Protein 2WSM (pdb70)

Sequence (389 aa):
LAENKRLAEKNREALRESGTVAVNIMGAIGSGKTLLIERTIERIGNEVKIGAMLGDVVSKADYERVRRFGIKAEAISTGKECHLDAHMIYHRLKKFSDCDLLLIENVGNLICPVDFDLGENYRVVMVSVTEGDDVVEKHPEIFRVADLIVINKVALAEAVGADVEKMKADAKLINPRAKIIEMDLKTGKGFEEWIDFLRGILNDLLAENKRLAEKNREALRESGTVAVNIMGAIGSGKTLLIERTIERIGNEVKIGAMLGDAEAISTGKECHLDAHMIYHRLKKFSDCDLLLIENVGNLICPVDFDLGENYRVVMVSVTEGDDVVEKHPEIFRVADLIVINKVALAEAVGADVEKMKADAKLINPRAKIIEMDLKTGKGFEEWIDFLRG

Organism: Archaeoglobus fulgidus (strain ATCC 49558 / DSM 4304 / JCM 9628 / NBRC 100126 / VC-16) (NCBI:txid224325)

CATH classification: 3.40.50.300

InterPro domains:
  IPR003495 CobW/HypB/UreG, nucleotide-binding domain [PF02492] (33-191)
  IPR004392 Hydrogenase maturation factor HypB [PTHR30134] (4-212)
  IPR004392 Hydrogenase maturation factor HypB [TIGR00073] (1-213)
  IPR004392 Hydrogenase maturation factor HypB [cd05390] (10-210)
  IPR027417 P-loop containing nucleoside triphosphate hydrolase [G3DSA:3.40.50.300] (1-221)
  IPR027417 P-loop containing nucleoside triphosphate hydrolase [SSF52540] (8-213)

Foldseek 3Di:
DVVLVVLLQVLLVLCVVLLAAEEEEAAAVVLCLLVLVLVLCVPCVVVFQEEEEAAEDDDPVSVCSNCVSVHHYDYQDPDPDQWDTLVSCSVVCVVVSNGNYYYYYIHRDLARHLPHRNNHPFYEYGGEQLVALCVLVVRLSRLQRHQAYEYEQCVCCVVNVGDPVSSVVSSCVSHVNHHYAYYYVVVPGRSVVVSVVVVVVSD/DVCVVLVVLLVVLLVLCVVLLEAEEEEAAAPPLCLVVLVVVVCVPCVVVFFECEEDQCVPDFDPDPDQWDTLVSCNVCVVVCSNGNYYYYYIHRDLPRHLVHRNNHDFYEYGYELLVALCPLVVRLSRLLRHLEYEHEQVVCCVVNVHDVVSNVVSSCVSHVNHHYFYYYPVVRGSSVVVVVVVVD

Solvent-accessible 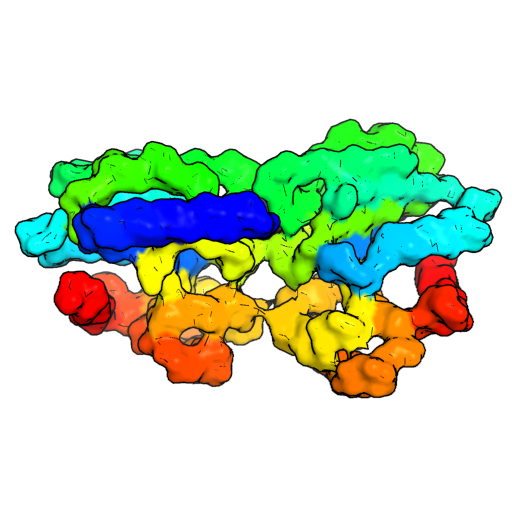surface area: 17473 Å² total

Secondary structure (P-SEA, 3-state):
caaaaaaaaaaaaaaaaacbbbbbccccccccaaaaaaaaaaaccccbbbbbbbcccccaaaaaaaacccccccccccccccccccccccccccccccccbbbbbccccccccccccccccbbbbbbbcccccccccccaaaaaaccbbbbccccccccccccaaaaaaaaaaacccbbbbbcccccccaaaaaaaaaaaaac/ccaaaaaaaaaaaaaaaaaacbbbbbccccccccaaaaaaaaaaaccccbbbbbbbcccccccccccccccaaaaaaaccccccccbbbbbccccccccccccccccbbbbbbbcccccccccccaaaaaaccbbbbccccccccccccaaaaaaaaaaacccbbbbbbbcccccaaaaaaaaaac

B-factor: mean 41.59, std 13.72, range [14.59, 83.65]

Structure (mmCIF, N/CA/C/O backbone):
data_2WSM
#
_entry.id   2WSM
#
_cell.length_a   72.494
_cell.length_b   82.325
_cell.length_c   68.657
_cell.angle_alpha   90.00
_cell.angle_beta   90.00
_cell.angle_gamma   90.00
#
_symmetry.space_group_name_H-M   'P 21 21 2'
#
loop_
_entity.id
_entity.type
_entity.pdbx_description
1 polymer 'HYDROGENASE EXPRESSION/FORMATION PROTEIN (HYPB)'
2 non-polymer 'CHLORIDE ION'
3 water water
#
loop_
_atom_site.group_PDB
_atom_site.id
_atom_site.type_symbol
_atom_site.label_atom_id
_atom_site.label_alt_id
_atom_site.label_comp_id
_atom_site.label_asym_id
_atom_site.label_entity_id
_atom_site.label_seq_id
_atom_site.pdbx_PDB_ins_code
_atom_site.Cartn_x
_atom_site.Cartn_y
_atom_site.Cartn_z
_atom_site.occupancy
_atom_site.B_iso_or_equiv
_atom_site.auth_seq_id
_atom_site.auth_comp_id
_atom_site.auth_asym_id
_atom_site.auth_atom_id
_atom_site.pdbx_PDB_model_num
ATOM 1 N N . LEU A 1 11 ? 29.413 16.416 18.322 1.00 58.29 11 LEU A N 1
ATOM 2 C CA . LEU A 1 11 ? 30.079 15.773 19.448 1.00 53.38 11 LEU A CA 1
ATOM 3 C C . LEU A 1 11 ? 31.492 16.311 19.668 1.00 57.21 11 LEU A C 1
ATOM 4 O O . LEU A 1 11 ? 32.032 16.218 20.772 1.00 52.93 11 LEU A O 1
ATOM 9 N N . ALA A 1 12 ? 32.086 16.870 18.615 1.00 53.43 12 ALA A N 1
ATOM 10 C CA . ALA A 1 12 ? 33.454 17.374 18.685 1.00 53.19 12 ALA A CA 1
ATOM 11 C C . ALA A 1 12 ? 33.596 18.521 19.682 1.00 52.57 12 ALA A C 1
ATOM 12 O O . ALA A 1 12 ? 34.534 18.546 20.478 1.00 52.93 12 ALA A O 1
ATOM 14 N N . GLU A 1 13 ? 32.668 19.471 19.637 1.00 49.03 13 GLU A N 1
ATOM 15 C CA . GLU A 1 13 ? 32.693 20.571 20.592 1.00 47.62 13 GLU A CA 1
ATOM 16 C C . GLU A 1 13 ? 32.403 20.061 22.006 1.00 48.80 13 GLU A C 1
ATOM 17 O O . GLU A 1 13 ? 32.972 20.558 22.982 1.00 52.71 13 GLU A O 1
ATOM 23 N N . ASN A 1 14 ? 31.526 19.066 22.114 1.00 45.47 14 ASN A N 1
ATOM 24 C CA . ASN A 1 14 ? 31.235 18.459 23.408 1.00 42.48 14 ASN A CA 1
ATOM 25 C C . ASN A 1 14 ? 32.480 17.840 24.028 1.00 44.14 14 ASN A C 1
ATOM 26 O O . ASN A 1 14 ? 32.769 18.065 25.204 1.00 41.39 14 ASN A O 1
ATOM 31 N N . LYS A 1 15 ? 33.212 17.062 23.233 1.00 43.22 15 LYS A N 1
ATOM 32 C CA . LYS A 1 15 ? 34.432 16.405 23.694 1.00 44.19 15 LYS A CA 1
ATOM 33 C C . LYS A 1 15 ? 35.438 17.417 24.232 1.00 44.62 15 LYS A C 1
ATOM 34 O O . LYS A 1 15 ? 36.097 17.188 25.256 1.00 42.33 15 LYS A O 1
ATOM 40 N N . ARG A 1 16 ? 35.539 18.537 23.529 1.00 44.11 16 ARG A N 1
ATOM 41 C CA . ARG A 1 16 ? 36.431 19.623 23.893 1.00 40.61 16 ARG A CA 1
ATOM 42 C C . ARG A 1 16 ? 36.048 20.206 25.256 1.00 42.01 16 ARG A C 1
ATOM 43 O O . ARG A 1 16 ? 36.873 20.277 26.167 1.00 40.87 16 ARG A O 1
ATOM 51 N N . LEU A 1 17 ? 34.793 20.617 25.400 1.00 41.89 17 LEU A N 1
ATOM 52 C CA . LEU A 1 17 ? 34.319 21.145 26.675 1.00 35.11 17 LEU A CA 1
ATOM 53 C C . LEU A 1 17 ? 34.344 20.073 27.768 1.00 32.85 17 LEU A C 1
ATOM 54 O O . LEU A 1 17 ? 34.604 20.368 28.936 1.00 34.37 17 LEU A O 1
ATOM 59 N N . ALA A 1 18 ? 34.095 18.826 27.386 1.00 32.49 18 ALA A N 1
ATOM 60 C CA . ALA A 1 18 ? 34.125 17.722 28.345 1.00 33.71 18 ALA A CA 1
ATOM 61 C C . ALA A 1 18 ? 35.490 17.585 29.016 1.00 32.53 18 ALA A C 1
ATOM 62 O O . ALA A 1 18 ? 35.580 17.307 30.214 1.00 32.26 18 ALA A O 1
ATOM 64 N N . GLU A 1 19 ? 36.548 17.778 28.235 1.00 36.96 19 GLU A N 1
ATOM 65 C CA . GLU A 1 19 ? 37.911 17.713 28.744 1.00 34.55 19 GLU A CA 1
ATOM 66 C C . GLU A 1 19 ? 38.167 18.868 29.700 1.00 31.99 19 GLU A C 1
ATOM 67 O O . GLU A 1 19 ? 38.832 18.700 30.725 1.00 32.58 19 GLU A O 1
ATOM 73 N N . LYS A 1 20 ? 37.634 20.040 29.367 1.00 29.55 20 LYS A N 1
ATOM 74 C CA . LYS A 1 20 ? 37.794 21.209 30.230 1.00 33.22 20 LYS A CA 1
ATOM 75 C C . LYS A 1 20 ? 37.055 21.033 31.556 1.00 34.78 20 LYS A C 1
ATOM 76 O O . LYS A 1 20 ? 37.572 21.395 32.620 1.00 35.39 20 LYS A O 1
ATOM 82 N N . ASN A 1 21 ? 35.850 20.473 31.489 1.00 30.57 21 ASN A N 1
ATOM 83 C CA . ASN A 1 21 ? 35.079 20.210 32.694 1.00 29.93 21 ASN A CA 1
ATOM 84 C C . ASN A 1 21 ? 35.827 19.230 33.586 1.00 31.38 21 ASN A C 1
ATOM 85 O O . ASN A 1 21 ? 35.882 19.401 34.808 1.00 31.36 21 ASN A O 1
ATOM 90 N N . ARG A 1 22 ? 36.423 18.220 32.960 1.00 31.68 22 ARG A N 1
ATOM 91 C CA . ARG A 1 22 ? 37.170 17.190 33.680 1.00 29.89 22 ARG A CA 1
ATOM 92 C C . ARG A 1 22 ? 38.419 17.772 34.352 1.00 30.95 22 ARG A C 1
ATOM 93 O O . ARG A 1 22 ? 38.685 17.509 35.525 1.00 32.07 22 ARG A O 1
ATOM 101 N N . GLU A 1 23 ? 39.170 18.588 33.623 1.00 31.74 23 GLU A N 1
ATOM 102 C CA . GLU A 1 23 ? 40.349 19.225 34.208 1.00 30.83 23 GLU A CA 1
ATOM 103 C C . GLU A 1 23 ? 39.973 20.151 35.359 1.00 33.14 23 GLU A C 1
ATOM 104 O O . GLU A 1 23 ? 40.622 20.140 36.404 1.00 35.71 23 GLU A O 1
ATOM 110 N N . ALA A 1 24 ? 38.920 20.945 35.167 1.00 29.36 24 ALA A N 1
ATOM 111 C CA . ALA A 1 24 ? 38.471 21.866 36.199 1.00 30.61 24 ALA A CA 1
ATOM 112 C C . ALA A 1 24 ? 38.060 21.093 37.441 1.00 32.87 24 ALA A C 1
ATOM 113 O O . ALA A 1 24 ? 38.417 21.460 38.557 1.00 34.59 24 ALA A O 1
ATOM 115 N N . LEU A 1 25 ? 37.321 20.006 37.240 1.00 33.97 25 LEU A N 1
ATOM 116 C CA . LEU A 1 25 ? 36.946 19.129 38.342 1.00 32.31 25 LEU A CA 1
ATOM 117 C C . LEU A 1 25 ? 38.174 18.541 39.037 1.00 30.10 25 LEU A C 1
ATOM 118 O O . LEU A 1 25 ? 38.168 18.320 40.249 1.00 27.31 25 LEU A O 1
ATOM 123 N N . ARG A 1 26 ? 39.218 18.273 38.261 1.00 33.30 26 ARG A N 1
ATOM 124 C CA . ARG A 1 26 ? 40.452 17.728 38.809 1.00 33.92 26 ARG A CA 1
ATOM 125 C C . ARG A 1 26 ? 41.189 18.790 39.620 1.00 37.12 26 ARG A C 1
ATOM 126 O O . ARG A 1 26 ? 41.735 18.502 40.683 1.00 36.19 26 ARG A O 1
ATOM 134 N N . GLU A 1 27 ? 41.196 20.020 39.121 1.00 34.69 27 GLU A N 1
ATOM 135 C CA . GLU A 1 27 ? 41.866 21.110 39.823 1.00 37.52 27 GLU A CA 1
ATOM 136 C C . GLU A 1 27 ? 41.275 21.360 41.210 1.00 38.34 27 GLU A C 1
ATOM 137 O O . GLU A 1 27 ? 41.993 21.727 42.143 1.00 38.28 27 GLU A O 1
ATOM 143 N N . SER A 1 28 ? 39.969 21.164 41.351 1.00 32.50 28 SER A N 1
ATOM 144 C CA . SER A 1 28 ? 39.317 21.454 42.621 1.00 33.29 28 SER A CA 1
ATOM 145 C C . SER A 1 28 ? 39.214 20.227 43.519 1.00 36.24 28 SER A C 1
ATOM 146 O O . SER A 1 28 ? 38.963 20.353 44.714 1.00 35.25 28 SER A O 1
ATOM 149 N N . GLY A 1 29 ? 39.413 19.043 42.948 1.00 37.14 29 GLY A N 1
ATOM 150 C CA . GLY A 1 29 ? 39.269 17.809 43.705 1.00 29.64 29 GLY A CA 1
ATOM 151 C C . GLY A 1 29 ? 37.814 17.421 43.921 1.00 33.67 29 GLY A C 1
ATOM 152 O O . GLY A 1 29 ? 37.494 16.634 44.817 1.00 41.04 29 GLY A O 1
ATOM 153 N N . THR A 1 30 ? 36.932 17.978 43.097 1.00 30.29 30 THR A N 1
ATOM 154 C CA . THR A 1 30 ? 35.513 17.662 43.141 1.00 30.28 30 THR A CA 1
ATOM 155 C C . THR A 1 30 ? 35.244 16.384 42.358 1.00 24.90 30 THR A C 1
ATOM 156 O O . THR A 1 30 ? 35.686 16.248 41.230 1.00 25.86 30 THR A O 1
ATOM 160 N N . VAL A 1 31 ? 34.534 15.437 42.958 1.00 27.25 31 VAL A N 1
ATOM 161 C CA . VAL A 1 31 ? 34.145 14.234 42.227 1.00 26.50 31 VAL A CA 1
ATOM 162 C C . VAL A 1 31 ? 32.719 14.399 41.720 1.00 24.10 31 VAL A C 1
ATOM 163 O O . VAL A 1 31 ? 31.815 14.687 42.496 1.00 26.78 31 VAL A O 1
ATOM 167 N N . ALA A 1 32 ? 32.531 14.243 40.414 1.00 22.17 32 ALA A N 1
ATOM 168 C CA . ALA A 1 32 ? 31.222 14.447 39.798 1.00 24.28 32 ALA A CA 1
ATOM 169 C C . ALA A 1 32 ? 30.593 13.144 39.311 1.00 23.60 32 ALA A C 1
ATOM 170 O O . ALA A 1 32 ? 31.247 12.312 38.668 1.00 21.88 32 ALA A O 1
ATOM 172 N N . VAL A 1 33 ? 29.311 12.990 39.617 1.00 22.78 33 VAL A N 1
ATOM 173 C CA . VAL A 1 33 ? 28.549 11.804 39.243 1.00 19.49 33 VAL A CA 1
ATOM 174 C C . VAL A 1 33 ? 27.403 12.189 38.315 1.00 24.55 33 VAL A C 1
ATOM 175 O O . VAL A 1 33 ? 26.539 12.997 38.673 1.00 22.32 33 VAL A O 1
ATOM 179 N N . ASN A 1 34 ? 27.417 11.608 37.122 1.00 16.42 34 ASN A N 1
ATOM 180 C CA . ASN A 1 34 ? 26.363 11.783 36.147 1.00 20.61 34 ASN A CA 1
ATOM 181 C C . ASN A 1 34 ? 25.279 10.745 36.433 1.00 21.44 34 ASN A C 1
ATOM 182 O O . ASN A 1 34 ? 25.478 9.554 36.202 1.00 22.55 34 ASN A O 1
ATOM 187 N N . ILE A 1 35 ? 24.141 11.185 36.957 1.00 21.72 35 ILE A N 1
ATOM 188 C CA . ILE A 1 35 ? 23.094 10.244 37.351 1.00 19.70 35 ILE A CA 1
ATOM 189 C C . ILE A 1 35 ? 21.977 10.197 36.337 1.00 19.07 35 ILE A C 1
ATOM 190 O O . ILE A 1 35 ? 21.187 11.132 36.213 1.00 19.53 35 ILE A O 1
ATOM 195 N N . MET A 1 36 ? 21.911 9.083 35.627 1.00 18.72 36 MET A N 1
ATOM 196 C CA . MET A 1 36 ? 20.986 8.937 34.515 1.00 16.91 36 MET A CA 1
ATOM 197 C C . MET A 1 36 ? 19.817 8.033 34.885 1.00 18.53 36 MET A C 1
ATOM 198 O O . MET A 1 36 ? 19.896 7.247 35.828 1.00 18.42 36 MET A O 1
ATOM 203 N N . GLY A 1 37 ? 18.727 8.157 34.141 1.00 19.54 37 GLY A N 1
ATOM 204 C CA . GLY A 1 37 ? 17.558 7.333 34.374 1.00 18.97 37 GLY A CA 1
ATOM 205 C C . GLY A 1 37 ? 16.284 8.030 33.945 1.00 19.87 37 GLY A C 1
ATOM 206 O O . GLY A 1 37 ? 16.224 9.257 33.849 1.00 19.42 37 GLY A O 1
ATOM 207 N N . ALA A 1 38 ? 15.256 7.237 33.686 1.00 20.53 38 ALA A N 1
ATOM 208 C CA . ALA A 1 38 ? 13.986 7.775 33.244 1.00 27.71 38 ALA A CA 1
ATOM 209 C C . ALA A 1 38 ? 13.372 8.612 34.352 1.00 28.94 38 ALA A C 1
ATOM 210 O O . ALA A 1 38 ? 13.729 8.485 35.525 1.00 25.98 38 ALA A O 1
ATOM 212 N N . ILE A 1 39 ? 12.449 9.480 33.974 1.00 27.01 39 ILE A N 1
ATOM 213 C CA . ILE A 1 39 ? 11.700 10.219 34.960 1.00 33.32 39 ILE A CA 1
ATOM 214 C C . ILE A 1 39 ? 10.959 9.161 35.780 1.00 37.61 39 ILE A C 1
ATOM 215 O O . ILE A 1 39 ? 10.493 8.159 35.235 1.00 43.21 39 ILE A O 1
ATOM 220 N N . GLY A 1 40 ? 10.900 9.351 37.092 1.00 32.15 40 GLY A N 1
ATOM 221 C CA . GLY A 1 40 ? 10.274 8.374 37.963 1.00 31.69 40 GLY A CA 1
ATOM 222 C C . GLY A 1 40 ? 11.207 7.256 38.402 1.00 35.53 40 GLY A C 1
ATOM 223 O O . GLY A 1 40 ? 10.798 6.344 39.125 1.00 35.01 40 GLY A O 1
ATOM 224 N N . SER A 1 41 ? 12.462 7.310 37.967 1.00 32.09 41 SER A N 1
ATOM 225 C CA . SER A 1 41 ? 13.426 6.293 38.380 1.00 30.44 41 SER A CA 1
ATOM 226 C C . SER A 1 41 ? 13.923 6.595 39.789 1.00 29.24 41 SER A C 1
ATOM 227 O O . SER A 1 41 ? 14.559 5.754 40.423 1.00 31.35 41 SER A O 1
ATOM 230 N N . GLY A 1 42 ? 13.607 7.796 40.275 1.00 28.29 42 GLY A N 1
ATOM 231 C CA . GLY A 1 42 ? 13.887 8.193 41.644 1.00 23.67 42 GLY A CA 1
ATOM 232 C C . GLY A 1 42 ? 15.221 8.895 41.859 1.00 24.79 42 GLY A C 1
ATOM 233 O O . GLY A 1 42 ? 15.816 8.789 42.926 1.00 22.88 42 GLY A O 1
ATOM 234 N N . LYS A 1 43 ? 15.688 9.620 40.851 1.00 22.83 43 LYS A N 1
ATOM 235 C CA . LYS A 1 43 ? 16.989 10.280 40.920 1.00 21.53 43 LYS A CA 1
ATOM 236 C C . LYS A 1 43 ? 17.012 11.385 41.969 1.00 24.11 43 LYS A C 1
ATOM 237 O O . LYS A 1 43 ? 17.979 11.529 42.717 1.00 18.79 43 LYS A O 1
ATOM 243 N N . THR A 1 44 ? 15.940 12.169 42.019 1.00 26.33 44 THR A N 1
ATOM 244 C CA . THR A 1 44 ? 15.867 13.301 42.935 1.00 21.83 44 THR A CA 1
ATOM 245 C C . THR A 1 44 ? 15.859 12.858 44.394 1.00 23.34 44 THR A C 1
ATOM 246 O O . THR A 1 44 ? 16.579 13.420 45.221 1.00 27.88 44 THR A O 1
ATOM 250 N N . LEU A 1 45 ? 15.041 11.858 44.712 1.00 22.11 45 LEU A N 1
ATOM 251 C CA . LEU A 1 45 ? 14.944 11.372 46.084 1.00 24.36 45 LEU A CA 1
ATOM 252 C C . LEU A 1 45 ? 16.265 10.775 46.545 1.00 24.57 45 LEU A C 1
ATOM 253 O O . LEU A 1 45 ? 16.701 11.013 47.674 1.00 22.42 45 LEU A O 1
ATOM 258 N N . LEU A 1 46 ? 16.904 9.998 45.674 1.00 20.59 46 LEU A N 1
ATOM 259 C CA . LEU A 1 46 ? 18.209 9.436 46.010 1.00 22.34 46 LEU A CA 1
ATOM 260 C C . LEU A 1 46 ? 19.210 10.540 46.340 1.00 22.73 46 LEU A C 1
ATOM 261 O O . LEU A 1 46 ? 20.014 10.405 47.264 1.00 22.00 46 LEU A O 1
ATOM 266 N N . ILE A 1 47 ? 19.152 11.638 45.590 1.00 20.72 47 ILE A N 1
ATOM 267 C CA . ILE A 1 47 ? 20.060 12.757 45.814 1.00 22.01 47 ILE A CA 1
ATOM 268 C C . ILE A 1 47 ? 19.781 13.445 47.156 1.00 25.72 47 ILE A C 1
ATOM 269 O O . ILE A 1 47 ? 20.702 13.743 47.916 1.00 25.03 47 ILE A O 1
ATOM 274 N N . GLU A 1 48 ? 18.510 13.678 47.453 1.00 23.30 48 GLU A N 1
ATOM 275 C CA . GLU A 1 48 ? 18.137 14.261 48.737 1.00 25.42 48 GLU A CA 1
ATOM 276 C C . GLU A 1 48 ? 18.578 13.356 49.879 1.00 28.48 48 GLU A C 1
ATOM 277 O O . GLU A 1 48 ? 19.300 13.788 50.777 1.00 29.04 48 GLU A O 1
ATOM 283 N N . ARG A 1 49 ? 18.141 12.098 49.841 1.00 28.87 49 ARG A N 1
ATOM 284 C CA . ARG A 1 49 ? 18.497 11.135 50.879 1.00 28.81 49 ARG A CA 1
ATOM 285 C C . ARG A 1 49 ? 20.008 11.095 51.096 1.00 25.09 49 ARG A C 1
ATOM 286 O O . ARG A 1 49 ? 20.476 10.992 52.221 1.00 33.02 49 ARG A O 1
ATOM 294 N N . THR A 1 50 ? 20.770 11.193 50.016 1.00 25.85 50 THR A N 1
ATOM 295 C CA . THR A 1 50 ? 22.224 11.224 50.117 1.00 28.95 50 THR A CA 1
ATOM 296 C C . THR A 1 50 ? 22.690 12.450 50.893 1.00 28.32 50 THR A C 1
ATOM 297 O O . THR A 1 50 ? 23.533 12.363 51.784 1.00 29.38 50 THR A O 1
ATOM 301 N N . ILE A 1 51 ? 22.148 13.600 50.517 1.00 29.98 51 ILE A N 1
ATOM 302 C CA . ILE A 1 51 ? 22.482 14.855 51.160 1.00 30.39 51 ILE A CA 1
ATOM 303 C C . ILE A 1 51 ? 22.173 14.771 52.653 1.00 34.38 51 ILE A C 1
ATOM 304 O O . ILE A 1 51 ? 22.951 15.236 53.487 1.00 29.33 51 ILE A O 1
ATOM 309 N N . GLU A 1 52 ? 21.053 14.134 52.979 1.00 32.45 52 GLU A N 1
ATOM 310 C CA . GLU A 1 52 ? 20.615 14.009 54.362 1.00 35.25 52 GLU A CA 1
ATOM 311 C C . GLU A 1 52 ? 21.540 13.124 55.186 1.00 37.35 52 GLU A C 1
ATOM 312 O O . GLU A 1 52 ? 21.784 13.396 56.359 1.00 38.37 52 GLU A O 1
ATOM 318 N N . ARG A 1 53 ? 22.067 12.077 54.564 1.00 35.07 53 ARG A N 1
ATOM 319 C CA . ARG A 1 53 ? 22.866 11.095 55.284 1.00 36.97 53 ARG A CA 1
ATOM 320 C C . ARG A 1 53 ? 24.318 11.528 55.507 1.00 33.32 53 ARG A C 1
ATOM 321 O O . ARG A 1 53 ? 24.855 11.354 56.596 1.00 46.77 53 ARG A O 1
ATOM 329 N N . ILE A 1 54 ? 24.951 12.096 54.489 1.00 33.56 54 ILE A N 1
ATOM 330 C CA . ILE A 1 54 ? 26.370 12.441 54.590 1.00 37.96 54 ILE A CA 1
ATOM 331 C C . ILE A 1 54 ? 26.680 13.915 54.328 1.00 34.38 54 ILE A C 1
ATOM 332 O O . ILE A 1 54 ? 27.845 14.290 54.213 1.00 33.96 54 ILE A O 1
ATOM 337 N N . GLY A 1 55 ? 25.646 14.747 54.239 1.00 37.72 55 GLY A N 1
ATOM 338 C CA . GLY A 1 55 ? 25.829 16.164 53.953 1.00 37.63 55 GLY A CA 1
ATOM 339 C C . GLY A 1 55 ? 26.644 16.916 54.997 1.00 44.02 55 GLY A C 1
ATOM 340 O O . GLY A 1 55 ? 27.268 17.933 54.696 1.00 42.23 55 GLY A O 1
ATOM 341 N N . ASN A 1 56 ? 26.640 16.415 56.228 1.00 43.28 56 ASN A N 1
ATOM 342 C CA . ASN A 1 56 ? 27.405 17.028 57.310 1.00 49.93 56 ASN A CA 1
ATOM 343 C C . ASN A 1 56 ? 28.894 16.674 57.275 1.00 49.41 56 ASN A C 1
ATOM 344 O O . ASN A 1 56 ? 29.735 17.459 57.715 1.00 51.44 56 ASN A O 1
ATOM 349 N N . GLU A 1 57 ? 29.214 15.494 56.753 1.00 47.96 57 GLU A N 1
ATOM 350 C CA . GLU A 1 57 ? 30.604 15.057 56.650 1.00 49.52 57 GLU A CA 1
ATOM 351 C C . GLU A 1 57 ? 31.204 15.455 55.301 1.00 44.07 57 GLU A C 1
ATOM 352 O O . GLU A 1 57 ? 32.421 15.574 55.161 1.00 45.04 57 GLU A O 1
ATOM 358 N N . VAL A 1 58 ? 30.343 15.661 54.310 1.00 40.73 58 VAL A N 1
ATOM 359 C CA . VAL A 1 58 ? 30.792 15.883 52.937 1.00 36.25 58 VAL A CA 1
ATOM 360 C C . VAL A 1 58 ? 30.063 17.049 52.283 1.00 34.43 58 VAL A C 1
ATOM 361 O O . VAL A 1 58 ? 28.840 17.127 52.339 1.00 36.07 58 VAL A O 1
ATOM 365 N N . LYS A 1 59 ? 30.817 17.945 51.653 1.00 31.47 59 LYS A N 1
ATOM 366 C CA . LYS A 1 59 ? 30.234 19.095 50.967 1.00 36.35 59 LYS A CA 1
ATOM 367 C C . LYS A 1 59 ? 29.694 18.707 49.588 1.00 30.69 59 LYS A C 1
ATOM 368 O O . LYS A 1 59 ? 30.454 18.353 48.689 1.00 32.24 59 LYS A O 1
ATOM 374 N N . ILE A 1 60 ? 28.379 18.794 49.427 1.00 30.76 60 ILE A N 1
ATOM 375 C CA . ILE A 1 60 ? 27.713 18.304 48.224 1.00 27.94 60 ILE A CA 1
ATOM 376 C C . ILE A 1 60 ? 27.063 19.412 47.406 1.00 33.62 60 ILE A C 1
ATOM 377 O O . ILE A 1 60 ? 26.384 20.287 47.951 1.00 37.05 60 ILE A O 1
ATOM 382 N N . GLY A 1 61 ? 27.272 19.362 46.092 1.00 29.94 61 GLY A N 1
ATOM 383 C CA . GLY A 1 61 ? 26.554 20.214 45.167 1.00 23.43 61 GLY A CA 1
ATOM 384 C C . GLY A 1 61 ? 25.577 19.376 44.356 1.00 28.63 61 GLY A C 1
ATOM 385 O O . GLY A 1 61 ? 25.784 18.177 44.156 1.00 23.61 61 GLY A O 1
ATOM 386 N N . ALA A 1 62 ? 24.508 20.008 43.885 1.00 26.77 62 ALA A N 1
ATOM 387 C CA . ALA A 1 62 ? 23.519 19.320 43.071 1.00 27.35 62 ALA A CA 1
ATOM 388 C C . ALA A 1 62 ? 23.139 20.134 41.839 1.00 22.61 62 ALA A C 1
ATOM 389 O O . ALA A 1 62 ? 22.772 21.301 41.940 1.00 26.08 62 ALA A O 1
ATOM 391 N N . MET A 1 63 ? 23.243 19.504 40.678 1.00 22.39 63 MET A N 1
ATOM 392 C CA . MET A 1 63 ? 22.777 20.085 39.429 1.00 21.14 63 MET A CA 1
ATOM 393 C C . MET A 1 63 ? 21.611 19.254 38.910 1.00 24.41 63 MET A C 1
ATOM 394 O O . MET A 1 63 ? 21.781 18.093 38.527 1.00 22.66 63 MET A O 1
ATOM 399 N N . LEU A 1 64 ? 20.422 19.848 38.911 1.00 27.71 64 LEU A N 1
ATOM 400 C CA . LEU A 1 64 ? 19.207 19.114 38.576 1.00 24.82 64 LEU A CA 1
ATOM 401 C C . LEU A 1 64 ? 18.762 19.370 37.147 1.00 24.33 64 LEU A C 1
ATOM 402 O O . LEU A 1 64 ? 18.236 20.436 36.834 1.00 29.50 64 LEU A O 1
ATOM 407 N N . GLY A 1 65 ? 18.963 18.372 36.292 1.00 24.45 65 GLY A N 1
ATOM 408 C CA . GLY A 1 65 ? 18.610 18.459 34.890 1.00 25.70 65 GLY A CA 1
ATOM 409 C C . GLY A 1 65 ? 17.240 17.915 34.530 1.00 28.39 65 GLY A C 1
ATOM 410 O O . GLY A 1 65 ? 16.829 18.006 33.377 1.00 24.49 65 GLY A O 1
ATOM 411 N N . ASP A 1 66 ? 16.542 17.321 35.493 1.00 24.05 66 ASP A N 1
ATOM 412 C CA . ASP A 1 66 ? 15.114 17.065 35.312 1.00 31.60 66 ASP A CA 1
ATOM 413 C C . ASP A 1 66 ? 14.358 18.210 35.965 1.00 35.40 66 ASP A C 1
ATOM 414 O O . ASP A 1 66 ? 14.850 18.810 36.919 1.00 33.42 66 ASP A O 1
ATOM 419 N N . VAL A 1 67 ? 13.182 18.545 35.445 1.00 39.97 67 VAL A N 1
ATOM 420 C CA . VAL A 1 67 ? 12.385 19.575 36.099 1.00 45.28 67 VAL A CA 1
ATOM 421 C C . VAL A 1 67 ? 12.018 19.083 37.489 1.00 37.42 67 VAL A C 1
ATOM 422 O O . VAL A 1 67 ? 11.499 17.981 37.656 1.00 38.81 67 VAL A O 1
ATOM 426 N N . VAL A 1 68 ? 12.311 19.900 38.489 1.00 44.65 68 VAL A N 1
ATOM 427 C CA . VAL A 1 68 ? 12.034 19.534 39.869 1.00 44.38 68 VAL A CA 1
ATOM 428 C C . VAL A 1 68 ? 10.996 20.476 40.474 1.00 41.80 68 VAL A C 1
ATOM 429 O O . VAL A 1 68 ? 11.040 21.685 40.255 1.00 38.89 68 VAL A O 1
ATOM 433 N N . SER A 1 69 ? 10.052 19.903 41.214 1.00 39.87 69 SER A N 1
ATOM 434 C CA . SER A 1 69 ? 8.992 20.670 41.853 1.00 42.28 69 SER A CA 1
ATOM 435 C C . SER A 1 69 ? 9.568 21.652 42.862 1.00 44.43 69 SER A C 1
ATOM 436 O O . SER A 1 69 ? 10.735 21.553 43.240 1.00 46.57 69 SER A O 1
ATOM 439 N N . LYS A 1 70 ? 8.742 22.596 43.301 1.00 42.41 70 LYS A N 1
ATOM 440 C CA . LYS A 1 70 ? 9.177 23.614 44.246 1.00 43.74 70 LYS A CA 1
ATOM 441 C C . LYS A 1 70 ? 9.517 22.994 45.591 1.00 41.51 70 LYS A C 1
ATOM 442 O O . LYS A 1 70 ? 10.490 23.390 46.237 1.00 44.94 70 LYS A O 1
ATOM 448 N N . ALA A 1 71 ? 8.709 22.021 46.004 1.00 36.58 71 ALA A N 1
ATOM 449 C CA . ALA A 1 71 ? 8.907 21.344 47.279 1.00 39.23 71 ALA A CA 1
ATOM 450 C C . ALA A 1 71 ? 10.251 20.634 47.316 1.00 42.30 71 ALA A C 1
ATOM 451 O O . ALA A 1 71 ? 10.947 20.659 48.329 1.00 44.67 71 ALA A O 1
ATOM 453 N N . ASP A 1 72 ? 10.609 19.999 46.205 1.00 40.95 72 ASP A N 1
ATOM 454 C CA . ASP A 1 72 ? 11.877 19.289 46.110 1.00 39.64 72 ASP A CA 1
ATOM 455 C C . ASP A 1 72 ? 13.064 20.243 46.059 1.00 38.22 72 ASP A C 1
ATOM 456 O O . ASP A 1 72 ? 14.129 19.931 46.576 1.00 39.25 72 ASP A O 1
ATOM 461 N N . TYR A 1 73 ? 12.884 21.408 45.446 1.00 40.43 73 TYR A N 1
ATOM 462 C CA . TYR A 1 73 ? 13.945 22.408 45.456 1.00 45.88 73 TYR A CA 1
ATOM 463 C C . TYR A 1 73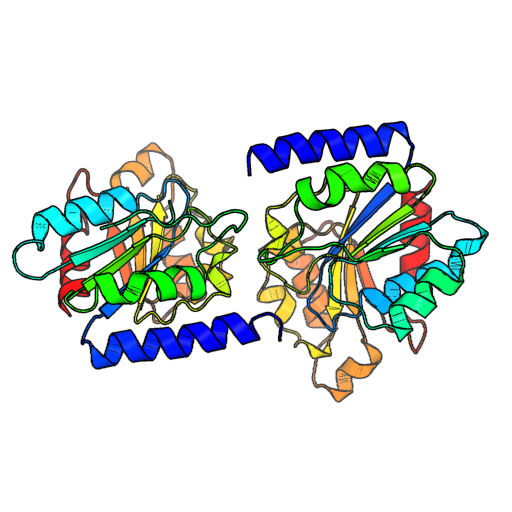 ? 14.182 22.959 46.858 1.00 48.83 73 TYR A C 1
ATOM 464 O O . TYR A 1 73 ? 15.324 23.147 47.279 1.00 48.55 73 TYR A O 1
ATOM 473 N N . GLU A 1 74 ? 13.096 23.205 47.579 1.00 47.98 74 GLU A N 1
ATOM 474 C CA . GLU A 1 74 ? 13.198 23.610 48.968 1.00 46.72 74 GLU A CA 1
ATOM 475 C C . GLU A 1 74 ? 13.908 22.528 49.757 1.00 47.84 74 GLU A C 1
ATOM 476 O O . GLU A 1 74 ? 14.790 22.808 50.564 1.00 50.47 74 GLU A O 1
ATOM 482 N N . ARG A 1 75 ? 13.533 21.280 49.512 1.00 44.33 75 ARG A N 1
ATOM 483 C CA . ARG A 1 75 ? 14.074 20.188 50.303 1.00 48.99 75 ARG A CA 1
ATOM 484 C C . ARG A 1 75 ? 15.593 20.072 50.159 1.00 48.36 75 ARG A C 1
ATOM 485 O O . ARG A 1 75 ? 16.301 19.874 51.148 1.00 43.40 75 ARG A O 1
ATOM 493 N N . VAL A 1 76 ? 16.093 20.210 48.933 1.00 46.27 76 VAL A N 1
ATOM 494 C CA . VAL A 1 76 ? 17.529 20.094 48.700 1.00 44.47 76 VAL A CA 1
ATOM 495 C C . VAL A 1 76 ? 18.277 21.326 49.196 1.00 49.44 76 VAL A C 1
ATOM 496 O O . VAL A 1 76 ? 19.357 21.211 49.776 1.00 51.98 76 VAL A O 1
ATOM 500 N N . ARG A 1 77 ? 17.694 22.499 48.974 1.00 46.79 77 ARG A N 1
ATOM 501 C CA . ARG A 1 77 ? 18.326 23.753 49.364 1.00 51.29 77 ARG A CA 1
ATOM 502 C C . ARG A 1 77 ? 18.287 23.957 50.878 1.00 57.38 77 ARG A C 1
ATOM 503 O O . ARG A 1 77 ? 19.089 24.703 51.440 1.00 55.89 77 ARG A O 1
ATOM 511 N N . ARG A 1 78 ? 17.357 23.271 51.532 1.00 52.13 78 ARG A N 1
ATOM 512 C CA . ARG A 1 78 ? 17.146 23.427 52.961 1.00 52.08 78 ARG A CA 1
ATOM 513 C C . ARG A 1 78 ? 18.396 23.111 53.775 1.00 55.97 78 ARG A C 1
ATOM 514 O O . ARG A 1 78 ? 18.586 23.652 54.866 1.00 53.82 78 ARG A O 1
ATOM 522 N N . PHE A 1 79 ? 19.246 22.238 53.245 1.00 55.06 79 PHE A N 1
ATOM 523 C CA . PHE A 1 79 ? 20.457 21.836 53.954 1.00 54.20 79 PHE A CA 1
ATOM 524 C C . PHE A 1 79 ? 21.632 22.753 53.630 1.00 52.81 79 PHE A C 1
ATOM 525 O O . PHE A 1 79 ? 22.793 22.394 53.834 1.00 56.03 79 PHE A O 1
ATOM 533 N N . GLY A 1 80 ? 21.322 23.944 53.131 1.00 50.77 80 GLY A N 1
ATOM 534 C CA . GLY A 1 80 ? 22.344 24.925 52.823 1.00 49.80 80 GLY A CA 1
ATOM 535 C C . GLY A 1 80 ? 23.182 24.479 51.647 1.00 51.06 80 GLY A C 1
ATOM 536 O O . GLY A 1 80 ? 24.134 25.152 51.251 1.00 54.30 80 GLY A O 1
ATOM 537 N N . ILE A 1 81 ? 22.821 23.331 51.090 1.00 48.80 81 ILE A N 1
ATOM 538 C CA . ILE A 1 81 ? 23.486 22.794 49.909 1.00 45.30 81 ILE A CA 1
ATOM 539 C C . ILE A 1 81 ? 23.317 23.722 48.712 1.00 42.82 81 ILE A C 1
ATOM 540 O O . ILE A 1 81 ? 22.233 24.254 48.472 1.00 46.17 81 ILE A O 1
ATOM 545 N N . LYS A 1 82 ? 24.397 23.928 47.967 1.00 41.28 82 LYS A N 1
ATOM 546 C CA . LYS A 1 82 ? 24.303 24.640 46.703 1.00 39.76 82 LYS A CA 1
ATOM 547 C C . LYS A 1 82 ? 23.554 23.763 45.702 1.00 39.41 82 LYS A C 1
ATOM 548 O O . LYS A 1 82 ? 23.887 22.591 45.520 1.00 32.03 82 LYS A O 1
ATOM 554 N N . ALA A 1 83 ? 22.540 24.329 45.058 1.00 36.58 83 ALA A N 1
ATOM 555 C CA . ALA A 1 83 ? 21.733 23.581 44.105 1.00 34.38 83 ALA A CA 1
ATOM 556 C C . ALA A 1 83 ? 21.191 24.497 43.023 1.00 39.48 83 ALA A C 1
ATOM 557 O O . ALA A 1 83 ? 21.041 25.702 43.233 1.00 44.76 83 ALA A O 1
ATOM 559 N N . GLU A 1 84 ? 20.890 23.929 41.863 1.00 35.71 84 GLU A N 1
ATOM 560 C CA . GLU A 1 84 ? 20.308 24.723 40.791 1.00 39.10 84 GLU A CA 1
ATOM 561 C C . GLU A 1 84 ? 19.755 23.878 39.654 1.00 37.19 84 GLU A C 1
ATOM 562 O O . GLU A 1 84 ? 20.292 22.814 39.329 1.00 33.48 84 GLU A O 1
ATOM 568 N N . ALA A 1 85 ? 18.661 24.361 39.073 1.00 32.42 85 ALA A N 1
ATOM 569 C CA . ALA A 1 85 ? 18.097 23.767 37.882 1.00 32.49 85 ALA A CA 1
ATOM 570 C C . ALA A 1 85 ? 19.044 24.033 36.727 1.00 32.35 85 ALA A C 1
ATOM 571 O O . ALA A 1 85 ? 19.584 25.126 36.598 1.00 34.36 85 ALA A O 1
ATOM 573 N N . ILE A 1 86 ? 19.268 23.016 35.906 1.00 31.52 86 ILE A N 1
ATOM 574 C CA . ILE A 1 86 ? 19.985 23.198 34.658 1.00 30.35 86 ILE A CA 1
ATOM 575 C C . ILE A 1 86 ? 18.945 23.464 33.590 1.00 28.33 86 ILE A C 1
ATOM 576 O O . ILE A 1 86 ? 17.960 22.731 33.489 1.00 30.41 86 ILE A O 1
ATOM 581 N N . SER A 1 87 ? 19.142 24.520 32.810 1.00 27.82 87 SER A N 1
ATOM 582 C CA . SER A 1 87 ? 18.260 24.778 31.673 1.00 36.57 87 SER A CA 1
ATOM 583 C C . SER A 1 87 ? 18.718 23.926 30.501 1.00 30.34 87 SER A C 1
ATOM 584 O O . SER A 1 87 ? 19.827 24.103 30.001 1.00 30.11 87 SER A O 1
ATOM 587 N N . THR A 1 88 ? 17.869 22.996 30.077 1.00 30.20 88 THR A N 1
ATOM 588 C CA . THR A 1 88 ? 18.219 22.068 28.998 1.00 29.91 88 THR A CA 1
ATOM 589 C C . THR A 1 88 ? 17.572 22.426 27.659 1.00 35.13 88 THR A C 1
ATOM 590 O O . THR A 1 88 ? 17.893 21.838 26.617 1.00 31.84 88 THR A O 1
ATOM 594 N N . GLY A 1 89 ? 16.652 23.383 27.692 1.00 38.63 89 GLY A N 1
ATOM 595 C CA . GLY A 1 89 ? 16.002 23.851 26.481 1.00 34.70 89 GLY A CA 1
ATOM 596 C C 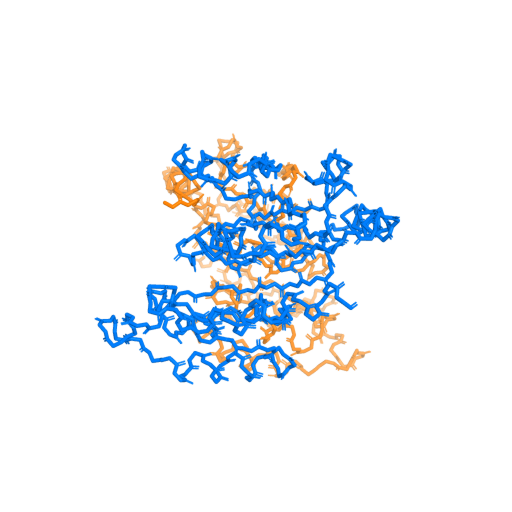. GLY A 1 89 ? 15.320 22.755 25.680 1.00 37.65 89 GLY A C 1
ATOM 597 O O . GLY A 1 89 ? 14.347 22.138 26.125 1.00 31.49 89 GLY A O 1
ATOM 598 N N . LYS A 1 90 ? 15.843 22.507 24.486 1.00 41.48 90 LYS A N 1
ATOM 599 C CA . LYS A 1 90 ? 15.205 21.582 23.562 1.00 41.99 90 LYS A CA 1
ATOM 600 C C . LYS A 1 90 ? 15.897 20.221 23.504 1.00 38.34 90 LYS A C 1
ATOM 601 O O . LYS A 1 90 ? 15.488 19.349 22.738 1.00 39.34 90 LYS A O 1
ATOM 607 N N . GLU A 1 91 ? 16.935 20.038 24.316 1.00 40.24 91 GLU A N 1
ATOM 608 C CA . GLU A 1 91 ? 17.734 18.816 24.262 1.00 30.68 91 GLU A CA 1
ATOM 609 C C . GLU A 1 91 ? 17.192 17.686 25.153 1.00 33.01 91 GLU A C 1
ATOM 610 O O . GLU A 1 91 ? 16.659 17.925 26.238 1.00 29.70 91 GLU A O 1
ATOM 616 N N . CYS A 1 92 ? 17.318 16.452 24.676 1.00 30.26 92 CYS A N 1
ATOM 617 C CA . CYS A 1 92 ? 16.864 15.288 25.433 1.00 27.11 92 CYS A CA 1
ATOM 618 C C . CYS A 1 92 ? 17.989 14.711 26.286 1.00 21.68 92 CYS A C 1
ATOM 619 O O . CYS A 1 92 ? 17.993 13.524 26.585 1.00 19.17 92 CYS A O 1
ATOM 622 N N . HIS A 1 93 ? 18.945 15.557 26.668 1.00 23.88 93 HIS A N 1
ATOM 623 C CA . HIS A 1 93 ? 20.126 15.110 27.406 1.00 21.65 93 HIS A CA 1
ATOM 624 C C . HIS A 1 93 ? 20.947 16.322 27.833 1.00 22.91 9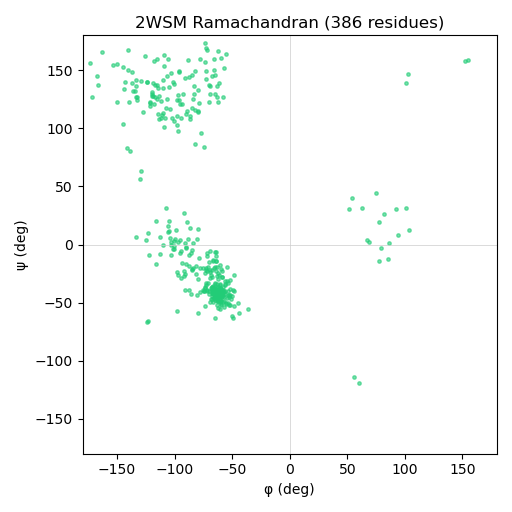3 HIS A C 1
ATOM 625 O O . HIS A 1 93 ? 20.876 17.362 27.197 1.00 27.38 93 HIS A O 1
ATOM 632 N N . LEU A 1 94 ? 21.749 16.183 28.883 1.00 19.40 94 LEU A N 1
ATOM 633 C CA . LEU A 1 94 ? 22.733 17.209 29.208 1.00 22.98 94 LEU A CA 1
ATOM 634 C C . LEU A 1 94 ? 23.938 17.080 28.270 1.00 29.78 94 LEU A C 1
ATOM 635 O O . LEU A 1 94 ? 24.151 16.034 27.652 1.00 23.30 94 LEU A O 1
ATOM 640 N N . ASP A 1 95 ? 24.713 18.154 28.154 1.00 25.61 95 ASP A N 1
ATOM 641 C CA . ASP A 1 95 ? 25.983 18.101 27.439 1.00 29.87 95 ASP A CA 1
ATOM 642 C C . ASP A 1 95 ? 26.999 18.930 28.201 1.00 26.89 95 ASP A C 1
ATOM 643 O O . ASP A 1 95 ? 26.635 19.669 29.113 1.00 24.39 95 ASP A O 1
ATOM 648 N N . ALA A 1 96 ? 28.268 18.791 27.838 1.00 27.90 96 ALA A N 1
ATOM 649 C CA . ALA A 1 96 ? 29.339 19.474 28.551 1.00 27.14 96 ALA A CA 1
ATOM 650 C C . ALA A 1 96 ? 29.130 20.994 28.599 1.00 22.20 96 ALA A C 1
ATOM 651 O O . ALA A 1 96 ? 29.472 21.641 29.585 1.00 23.68 96 ALA A O 1
ATOM 653 N N . HIS A 1 97 ? 28.550 21.551 27.542 1.00 22.50 97 HIS A N 1
ATOM 654 C CA . HIS A 1 97 ? 28.301 22.987 27.483 1.00 28.36 97 HIS A CA 1
ATOM 655 C C . HIS A 1 97 ? 27.331 23.478 28.549 1.00 26.58 97 HIS A C 1
ATOM 656 O O . HIS A 1 97 ? 27.496 24.576 29.077 1.00 29.26 97 HIS A O 1
ATOM 663 N N . MET A 1 98 ? 26.322 22.673 28.860 1.00 28.99 98 MET A N 1
ATOM 664 C CA . MET A 1 98 ? 25.309 23.067 29.842 1.00 29.94 98 MET A CA 1
ATOM 665 C C . MET A 1 98 ? 25.871 23.286 31.244 1.00 29.89 98 MET A C 1
ATOM 666 O O . MET A 1 98 ? 25.280 24.008 32.043 1.00 31.90 98 MET A O 1
ATOM 671 N N . ILE A 1 99 ? 26.992 22.650 31.561 1.00 23.49 99 ILE A N 1
ATOM 672 C CA . ILE A 1 99 ? 27.548 22.797 32.894 1.00 30.34 99 ILE A CA 1
ATOM 673 C C . ILE A 1 99 ? 28.874 23.538 32.887 1.00 28.71 99 ILE A C 1
ATOM 674 O O . ILE A 1 99 ? 29.407 23.877 33.940 1.00 32.41 99 ILE A O 1
ATOM 679 N N . TYR A 1 100 ? 29.394 23.785 31.695 1.00 27.97 100 TYR A N 1
ATOM 680 C CA . TYR A 1 100 ? 30.729 24.339 31.533 1.00 29.62 100 TYR A CA 1
ATOM 681 C C . TYR A 1 100 ? 30.928 25.617 32.344 1.00 31.60 100 TYR A C 1
ATOM 682 O O . TYR A 1 100 ? 31.949 25.775 33.000 1.00 34.84 100 TYR A O 1
ATOM 691 N N . HIS A 1 101 ? 29.939 26.508 32.322 1.00 31.04 101 HIS A N 1
ATOM 692 C CA . HIS A 1 101 ? 30.006 27.754 33.090 1.00 33.81 101 HIS A CA 1
ATOM 693 C C . HIS A 1 101 ? 29.432 27.622 34.495 1.00 31.68 101 HIS A C 1
ATOM 694 O O . HIS A 1 101 ? 29.449 28.582 35.266 1.00 33.33 101 HIS A O 1
ATOM 701 N N . ARG A 1 102 ? 28.910 26.448 34.830 1.00 29.47 102 ARG A N 1
ATOM 702 C CA . ARG A 1 102 ? 28.250 26.268 36.121 1.00 27.99 102 ARG A CA 1
ATOM 703 C C . ARG A 1 102 ? 29.182 25.658 37.159 1.00 29.50 102 ARG A C 1
ATOM 704 O O . ARG A 1 102 ? 29.010 25.854 38.359 1.00 30.77 102 ARG A O 1
ATOM 712 N N . LEU A 1 103 ? 30.175 24.917 36.683 1.00 35.43 103 LEU A N 1
ATOM 713 C CA . LEU A 1 103 ? 31.081 24.181 37.553 1.00 29.63 103 LEU A CA 1
ATOM 714 C C . LEU A 1 103 ? 31.797 25.043 38.593 1.00 31.58 103 LEU A C 1
ATOM 715 O O . LEU A 1 103 ? 32.044 24.590 39.710 1.00 32.45 103 LEU A O 1
ATOM 720 N N . LYS A 1 104 ? 32.128 26.280 38.234 1.00 33.52 104 LYS A N 1
ATOM 721 C CA . LYS A 1 104 ? 32.877 27.151 39.144 1.00 40.20 104 LYS A CA 1
ATOM 722 C C . LYS A 1 104 ? 32.134 27.387 40.464 1.00 37.93 104 LYS A C 1
ATOM 723 O O . LYS A 1 104 ? 32.729 27.342 41.542 1.00 37.38 104 LYS A O 1
ATOM 729 N N . LYS A 1 105 ? 30.828 27.619 40.371 1.00 37.47 105 LYS A N 1
ATOM 730 C CA . LYS A 1 105 ? 29.997 27.810 41.550 1.00 29.61 105 LYS A CA 1
ATOM 731 C C . LYS A 1 105 ? 30.064 26.592 42.464 1.00 32.85 105 LYS A C 1
ATOM 732 O O . LYS A 1 105 ? 29.824 26.694 43.662 1.00 40.21 105 LYS A O 1
ATOM 738 N N . PHE A 1 106 ? 30.416 25.442 41.899 1.00 30.16 106 PHE A N 1
ATOM 739 C CA . PHE A 1 106 ? 30.487 24.208 42.673 1.00 31.24 106 PHE A CA 1
ATOM 740 C C . PHE A 1 106 ? 31.925 23.744 42.969 1.00 30.34 106 PHE A C 1
ATOM 741 O O . PHE A 1 106 ? 32.138 22.634 43.454 1.00 30.86 106 PHE A O 1
ATOM 749 N N . SER A 1 107 ? 32.902 24.600 42.691 1.00 32.67 107 SER A N 1
ATOM 750 C CA . SER A 1 107 ? 34.307 24.246 42.885 1.00 35.34 107 SER A CA 1
ATOM 751 C C . SER A 1 107 ? 34.637 23.890 44.342 1.00 34.29 107 SER A C 1
ATOM 752 O O . SER A 1 107 ? 35.625 23.199 44.617 1.00 32.09 107 SER A O 1
ATOM 755 N N . ASP A 1 108 ? 33.802 24.344 45.271 1.00 31.92 108 ASP A N 1
ATOM 756 C CA . ASP A 1 108 ? 34.026 24.069 46.691 1.00 35.42 108 ASP A CA 1
ATOM 757 C C . ASP A 1 108 ? 33.358 22.791 47.213 1.00 35.35 108 ASP A C 1
ATOM 758 O O . ASP A 1 108 ? 33.462 22.475 48.400 1.00 39.18 108 ASP A O 1
ATOM 763 N N . CYS A 1 109 ? 32.681 22.050 46.343 1.00 31.99 109 CYS A N 1
ATOM 764 C CA . CYS A 1 109 ? 32.054 20.801 46.773 1.00 27.88 109 CYS A CA 1
ATOM 765 C C . CYS A 1 109 ? 33.002 19.616 46.599 1.00 28.65 109 CYS A C 1
ATOM 766 O O . CYS A 1 109 ? 33.772 19.558 45.644 1.00 29.43 109 CYS A O 1
ATOM 769 N N . ASP A 1 110 ? 32.950 18.674 47.533 1.00 33.14 110 ASP A N 1
ATOM 770 C CA . ASP A 1 110 ? 33.695 17.430 47.398 1.00 31.84 110 ASP A CA 1
ATOM 771 C C . ASP A 1 110 ? 33.015 16.555 46.360 1.00 29.64 110 ASP A C 1
ATOM 772 O O . ASP A 1 110 ? 33.664 15.871 45.574 1.00 31.56 110 ASP A O 1
ATOM 777 N N . LEU A 1 111 ? 31.692 16.596 46.363 1.00 31.01 111 LEU A N 1
ATOM 778 C CA . LEU A 1 111 ? 30.896 15.708 45.538 1.00 29.33 111 LEU A CA 1
ATOM 779 C C . LEU A 1 111 ? 29.822 16.509 44.815 1.00 27.46 111 LEU A C 1
ATOM 780 O O . LEU A 1 111 ? 29.035 17.214 45.449 1.00 26.89 111 LEU A O 1
ATOM 785 N N . LEU A 1 112 ? 29.809 16.405 43.490 1.00 20.10 112 LEU A N 1
ATOM 786 C CA . LEU A 1 112 ? 28.814 17.063 42.659 1.00 23.57 112 LEU A CA 1
ATOM 787 C C . LEU A 1 112 ? 27.877 16.048 42.005 1.00 27.88 112 LEU A C 1
ATOM 788 O O . LEU A 1 112 ? 28.275 15.303 41.096 1.00 25.61 112 LEU A O 1
ATOM 793 N N . LEU A 1 113 ? 26.635 16.023 42.470 1.00 24.18 113 LEU A N 1
ATOM 794 C CA . LEU A 1 113 ? 25.635 15.100 41.943 1.00 22.92 113 LEU A CA 1
ATOM 795 C C . LEU A 1 113 ? 24.883 15.717 40.765 1.00 22.57 113 LEU A C 1
ATOM 796 O O . LEU A 1 113 ? 24.172 16.710 40.916 1.00 25.04 113 LEU A O 1
ATOM 801 N N . ILE A 1 114 ? 25.064 15.131 39.587 1.00 21.53 114 ILE A N 1
ATOM 802 C CA . ILE A 1 114 ? 24.470 15.662 38.371 1.00 20.83 114 ILE A CA 1
ATOM 803 C C . ILE A 1 114 ? 23.329 14.784 37.865 1.00 22.67 114 ILE A C 1
ATOM 804 O O . ILE A 1 114 ? 23.539 13.674 37.355 1.00 18.50 114 ILE A O 1
ATOM 809 N N . GLU A 1 115 ? 22.117 15.302 38.004 1.00 22.40 115 GLU A N 1
ATOM 810 C CA . GLU A 1 115 ? 20.929 14.601 37.557 1.00 21.08 115 GLU A CA 1
ATOM 811 C C . GLU A 1 115 ? 20.635 14.878 36.082 1.00 18.63 115 GLU A C 1
ATOM 812 O O . GLU A 1 115 ? 20.268 15.992 35.692 1.00 18.18 115 GLU A O 1
ATOM 818 N N . ASN A 1 116 ? 20.805 13.856 35.257 1.00 20.62 116 ASN A N 1
ATOM 819 C CA . ASN A 1 116 ? 20.539 13.986 33.836 1.00 18.59 116 ASN A CA 1
ATOM 820 C C . ASN A 1 116 ? 19.036 14.050 33.545 1.00 19.33 116 ASN A C 1
ATOM 821 O O . ASN A 1 116 ? 18.209 13.794 34.425 1.00 19.65 116 ASN A O 1
ATOM 826 N N . VAL A 1 117 ? 18.703 14.389 32.304 1.00 19.44 117 VAL A N 1
ATOM 827 C CA . VAL A 1 117 ? 17.326 14.403 31.803 1.00 19.93 117 VAL A CA 1
ATOM 828 C C . VAL A 1 117 ? 16.660 13.032 31.965 1.00 21.07 117 VAL A C 1
ATOM 829 O O . VAL A 1 117 ? 17.337 11.995 31.963 1.00 22.23 117 VAL A O 1
ATOM 833 N N . GLY A 1 118 ? 15.339 13.032 32.112 1.00 23.65 118 GLY A N 1
ATOM 834 C CA . GLY A 1 118 ? 14.575 11.798 32.238 1.00 27.34 118 GLY A CA 1
ATOM 835 C C . GLY A 1 118 ? 14.461 11.075 30.902 1.00 28.11 118 GLY A C 1
ATOM 836 O O . GLY A 1 118 ? 13.471 11.228 30.189 1.00 38.23 118 GLY A O 1
ATOM 837 N N . ASN A 1 119 ? 15.477 10.288 30.563 1.00 23.68 119 ASN A N 1
ATOM 838 C CA . ASN A 1 119 ? 15.580 9.687 29.236 1.00 28.15 119 ASN A CA 1
ATOM 839 C C . ASN A 1 119 ? 16.642 8.587 29.216 1.00 24.34 119 ASN A C 1
ATOM 840 O O . ASN A 1 119 ? 17.716 8.753 29.786 1.00 27.17 119 ASN A O 1
ATOM 845 N N . LEU A 1 120 ? 16.344 7.466 28.564 1.00 22.76 120 LEU A N 1
ATOM 846 C CA . LEU A 1 120 ? 17.245 6.314 28.566 1.00 24.97 120 LEU A CA 1
ATOM 847 C C . LEU A 1 120 ? 18.019 6.120 27.271 1.00 26.12 120 LEU A C 1
ATOM 848 O O . LEU A 1 120 ? 18.651 5.082 27.070 1.00 28.02 120 LEU A O 1
ATOM 853 N N . ILE A 1 121 ? 17.978 7.116 26.397 1.00 27.58 121 ILE A N 1
ATOM 854 C CA . ILE A 1 121 ? 18.595 6.987 25.077 1.00 28.35 121 ILE A CA 1
ATOM 855 C C . ILE A 1 121 ? 19.644 8.078 24.807 1.00 28.54 121 ILE A C 1
ATOM 856 O O . ILE A 1 121 ? 20.835 7.794 24.691 1.00 26.48 121 ILE A O 1
ATOM 861 N N . CYS A 1 122 ? 19.186 9.323 24.717 1.00 25.76 122 CYS A N 1
ATOM 862 C CA . CYS A 1 122 ? 20.022 10.448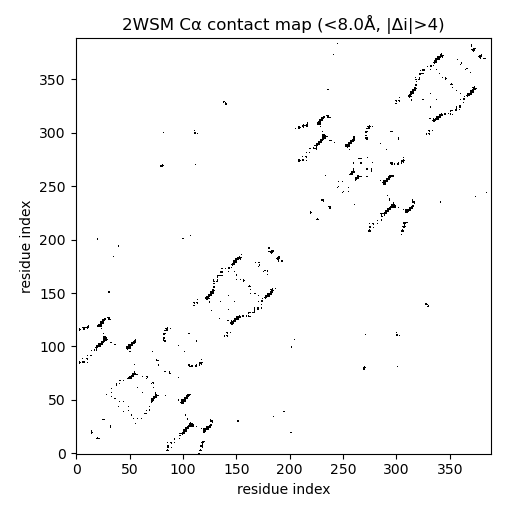 24.294 1.00 24.14 122 CYS A CA 1
ATOM 863 C C . CYS A 1 122 ? 21.335 10.648 25.062 1.00 25.14 122 CYS A C 1
ATOM 864 O O . CYS A 1 122 ? 22.344 10.988 24.457 1.00 27.82 122 CYS A O 1
ATOM 867 N N . PRO A 1 123 ? 21.326 10.461 26.398 1.00 27.41 123 PRO A N 1
ATOM 868 C CA . PRO A 1 123 ? 22.535 10.732 27.194 1.00 27.21 123 PRO A CA 1
ATOM 869 C C . PRO A 1 123 ? 23.740 9.826 26.886 1.00 27.42 123 PRO A C 1
ATOM 870 O O . PRO A 1 123 ? 24.853 10.142 27.300 1.00 24.37 123 PRO A O 1
ATOM 874 N N . VAL A 1 124 ? 23.521 8.726 26.175 1.00 27.67 124 VAL A N 1
ATOM 875 C CA . VAL A 1 124 ? 24.593 7.768 25.913 1.00 27.47 124 VAL A CA 1
ATOM 876 C C . VAL A 1 124 ? 25.877 8.432 25.411 1.00 32.27 124 VAL A C 1
ATOM 877 O O . VAL A 1 124 ? 26.941 8.229 25.985 1.00 32.27 124 VAL A O 1
ATOM 881 N N . ASP A 1 125 ? 25.763 9.244 24.361 1.00 28.80 125 ASP A N 1
ATOM 882 C CA . ASP A 1 125 ? 26.932 9.776 23.659 1.00 33.17 125 ASP A CA 1
ATOM 883 C C . ASP A 1 125 ? 27.506 11.080 24.204 1.00 35.62 125 ASP A C 1
ATOM 884 O O . ASP A 1 125 ? 28.429 11.638 23.611 1.00 37.77 125 ASP A O 1
ATOM 889 N N . PHE A 1 126 ? 26.972 11.577 25.314 1.00 27.66 126 PHE A N 1
ATOM 890 C CA . PHE A 1 126 ? 27.436 12.856 25.830 1.00 27.85 126 PHE A CA 1
ATOM 891 C C . PHE A 1 126 ? 28.259 12.786 27.119 1.00 30.57 126 PHE A C 1
ATOM 892 O O . PHE A 1 126 ? 27.732 12.632 28.219 1.00 29.88 126 PHE A O 1
ATOM 900 N N . ASP A 1 127 ? 29.569 12.895 26.951 1.00 27.78 127 ASP A N 1
ATOM 901 C CA . ASP A 1 127 ? 30.489 13.015 28.069 1.00 29.91 127 ASP A CA 1
ATOM 902 C C . ASP A 1 127 ? 30.307 14.394 28.713 1.00 26.87 127 ASP A C 1
ATOM 903 O O . ASP A 1 127 ? 30.432 15.412 28.049 1.00 25.79 127 ASP A O 1
ATOM 908 N N . LEU A 1 128 ? 29.997 14.427 30.002 1.00 25.98 128 LEU A N 1
ATOM 909 C CA . LEU A 1 128 ? 29.853 15.700 30.695 1.00 26.12 128 LEU A CA 1
ATOM 910 C C . LEU A 1 128 ? 31.184 16.149 31.292 1.00 27.00 128 LEU A C 1
ATOM 911 O O . LEU A 1 128 ? 31.353 17.316 31.649 1.00 26.83 128 LEU A O 1
ATOM 916 N N . GLY A 1 129 ? 32.124 15.212 31.394 1.00 27.38 129 GLY A N 1
ATOM 917 C CA . GLY A 1 129 ? 33.396 15.458 32.042 1.00 26.22 129 GLY A CA 1
ATOM 918 C C . GLY A 1 129 ? 33.393 14.830 33.417 1.00 26.21 129 GLY A C 1
ATOM 919 O O . GLY A 1 129 ? 34.271 15.092 34.241 1.00 28.30 129 GLY A O 1
ATOM 920 N N . GLU A 1 130 ? 32.395 13.984 33.654 1.00 26.10 130 GLU A N 1
ATOM 921 C CA . GLU A 1 130 ? 32.178 13.362 34.956 1.00 22.82 130 GLU A CA 1
ATOM 922 C C . GLU A 1 130 ? 33.179 12.254 35.313 1.00 22.43 130 GLU A C 1
ATOM 923 O O . GLU A 1 130 ? 33.803 11.653 34.444 1.00 22.57 130 GLU A O 1
ATOM 929 N N . ASN A 1 131 ? 33.314 12.002 36.609 1.00 20.94 131 ASN A N 1
ATOM 930 C CA . ASN A 1 131 ? 34.118 10.900 37.135 1.00 25.04 131 ASN A CA 1
ATOM 931 C C . ASN A 1 131 ? 33.418 9.531 37.041 1.00 26.94 131 ASN A C 1
ATOM 932 O O . ASN A 1 131 ? 34.051 8.521 36.735 1.00 27.01 131 ASN A O 1
ATOM 937 N N . TYR A 1 132 ? 32.120 9.498 37.327 1.00 23.19 132 TYR A N 1
ATOM 938 C CA . TYR A 1 132 ? 31.362 8.250 37.326 1.00 21.84 132 TYR A CA 1
ATOM 939 C C . TYR A 1 132 ? 29.962 8.396 36.744 1.00 19.47 132 TYR A C 1
ATOM 940 O O . TYR A 1 132 ? 29.341 9.449 36.830 1.00 22.10 132 TYR A O 1
ATOM 949 N N . ARG A 1 133 ? 29.472 7.313 36.162 1.00 24.56 133 ARG A N 1
ATOM 950 C CA . ARG A 1 133 ? 28.139 7.277 35.594 1.00 25.22 133 ARG A CA 1
ATOM 951 C C . ARG A 1 133 ? 27.275 6.311 36.394 1.00 22.97 133 ARG A C 1
ATOM 952 O O . ARG A 1 133 ? 27.650 5.161 36.623 1.00 23.59 133 ARG A O 1
ATOM 960 N N . VAL A 1 134 ? 26.119 6.787 36.827 1.00 19.59 134 VAL A N 1
ATOM 961 C CA . VAL A 1 134 ? 25.146 5.919 37.456 1.00 20.84 134 VAL A CA 1
ATOM 962 C C . VAL A 1 134 ? 23.888 5.893 36.593 1.00 20.31 134 VAL A C 1
ATOM 963 O O . VAL A 1 134 ? 23.454 6.923 36.062 1.00 21.48 134 VAL A O 1
ATOM 967 N N . VAL A 1 135 ? 23.329 4.708 36.428 1.00 18.03 135 VAL A N 1
ATOM 968 C CA . VAL A 1 135 ? 22.092 4.559 35.692 1.00 19.14 135 VAL A CA 1
ATOM 969 C C . VAL A 1 135 ? 21.073 3.918 36.613 1.00 20.82 135 VAL A C 1
ATOM 970 O O . VAL A 1 135 ? 21.284 2.815 37.106 1.00 23.07 135 VAL A O 1
ATOM 974 N N . MET A 1 136 ? 19.981 4.635 36.852 1.00 22.21 136 MET A N 1
ATOM 975 C CA . MET A 1 136 ? 18.937 4.201 37.759 1.00 20.35 136 MET A CA 1
ATOM 976 C C . MET A 1 136 ? 17.723 3.723 36.986 1.00 23.00 136 MET A C 1
ATOM 977 O O . MET A 1 136 ? 17.292 4.371 36.037 1.00 21.71 136 MET A O 1
ATOM 982 N N . VAL A 1 137 ? 17.165 2.594 37.402 1.00 21.38 137 VAL A N 1
ATOM 983 C CA . VAL A 1 137 ? 15.894 2.146 36.859 1.00 24.00 137 VAL A CA 1
ATOM 984 C C . VAL A 1 137 ? 14.983 1.632 37.977 1.00 24.17 137 VAL A C 1
ATOM 985 O O . VAL A 1 137 ? 15.430 0.960 38.911 1.00 25.89 137 VAL A O 1
ATOM 989 N N . SER A 1 138 ? 13.707 1.968 37.885 1.00 20.69 138 SER A N 1
ATOM 990 C CA . SER A 1 138 ? 12.728 1.500 38.855 1.00 29.68 138 SER A CA 1
ATOM 991 C C . SER A 1 138 ? 12.031 0.251 38.310 1.00 28.30 138 SER A C 1
ATOM 992 O O . SER A 1 138 ? 11.875 0.114 37.094 1.00 23.10 138 SER A O 1
ATOM 995 N N . VAL A 1 139 ? 11.626 -0.656 39.203 1.00 26.97 139 VAL A N 1
ATOM 996 C CA . VAL A 1 139 ? 10.958 -1.891 38.784 1.00 31.99 139 VAL A CA 1
ATOM 997 C C . VAL A 1 139 ? 9.608 -1.612 38.145 1.00 31.42 139 VAL A C 1
ATOM 998 O O . VAL A 1 139 ? 9.081 -2.445 37.417 1.00 35.15 139 VAL A O 1
ATOM 1002 N N . THR A 1 140 ? 9.055 -0.437 38.420 1.00 33.79 140 THR A N 1
ATOM 1003 C CA . THR A 1 140 ? 7.760 -0.051 37.869 1.00 30.38 140 THR A CA 1
ATOM 1004 C C . THR A 1 140 ? 7.854 0.255 36.385 1.00 31.15 140 THR A C 1
ATOM 1005 O O . THR A 1 140 ? 6.838 0.462 35.724 1.00 35.40 140 THR A O 1
ATOM 1009 N N . GLU A 1 141 ? 9.074 0.278 35.858 1.00 35.33 141 GLU A N 1
ATOM 1010 C CA . GLU A 1 141 ? 9.284 0.572 34.441 1.00 32.47 141 GLU A CA 1
ATOM 1011 C C . GLU A 1 141 ? 9.165 -0.684 33.578 1.00 31.44 141 GLU A C 1
ATOM 1012 O O . GLU A 1 141 ? 9.161 -0.606 32.351 1.00 30.83 141 GLU A O 1
ATOM 1018 N N . GLY A 1 142 ? 9.056 -1.838 34.223 1.00 33.76 142 GLY A N 1
ATOM 1019 C CA . GLY A 1 142 ? 9.050 -3.099 33.503 1.00 35.47 142 GLY A CA 1
ATOM 1020 C C . GLY A 1 142 ? 10.406 -3.774 33.584 1.00 31.69 142 GLY A C 1
ATOM 1021 O O . GLY A 1 142 ? 11.440 -3.114 33.481 1.00 29.83 142 GLY A O 1
ATOM 1022 N N . ASP A 1 143 ? 10.406 -5.091 33.768 1.00 30.81 143 ASP A N 1
ATOM 1023 C CA . ASP A 1 143 ? 11.654 -5.833 33.945 1.00 32.58 143 ASP A CA 1
ATOM 1024 C C . ASP A 1 143 ? 12.398 -6.151 32.644 1.00 28.14 143 ASP A C 1
ATOM 1025 O O . ASP A 1 143 ? 13.419 -6.837 32.662 1.00 27.88 143 ASP A O 1
ATOM 1030 N N . ASP A 1 144 ? 11.891 -5.645 31.524 1.00 27.11 144 ASP A N 1
ATOM 1031 C CA . ASP A 1 144 ? 12.594 -5.747 30.246 1.00 33.05 144 ASP A CA 1
ATOM 1032 C C . ASP A 1 144 ? 13.250 -4.415 29.847 1.00 30.13 144 ASP A C 1
ATOM 1033 O O . ASP A 1 144 ? 13.798 -4.284 28.755 1.00 31.33 144 ASP A O 1
ATOM 1038 N N . VAL A 1 145 ? 13.183 -3.431 30.735 1.00 28.45 145 VAL A N 1
ATOM 1039 C CA . VAL A 1 145 ? 13.747 -2.110 30.465 1.00 29.96 145 VAL A CA 1
ATOM 1040 C C . VAL A 1 145 ? 15.275 -2.141 30.321 1.00 24.36 145 VAL A C 1
ATOM 1041 O O . VAL A 1 145 ? 15.837 -1.397 29.532 1.00 25.91 145 VAL A O 1
ATOM 1045 N N . VAL A 1 146 ? 15.949 -3.006 31.067 1.00 24.03 146 VAL A N 1
ATOM 1046 C CA . VAL A 1 146 ? 17.390 -3.120 30.909 1.00 24.90 146 VAL A CA 1
ATOM 1047 C C . VAL A 1 146 ? 17.736 -3.684 29.534 1.00 26.11 146 VAL A C 1
ATOM 1048 O O . VAL A 1 146 ? 18.565 -3.129 28.817 1.00 26.10 146 VAL A O 1
ATOM 1052 N N . GLU A 1 147 ? 17.088 -4.778 29.154 1.00 27.94 147 GLU A N 1
ATOM 1053 C CA . GLU A 1 147 ? 17.417 -5.411 27.887 1.00 30.61 147 GLU A CA 1
ATOM 1054 C C . GLU A 1 147 ? 17.012 -4.567 26.676 1.00 24.67 147 GLU A C 1
ATOM 1055 O O . GLU A 1 147 ? 17.609 -4.685 25.614 1.00 29.80 147 GLU A O 1
ATOM 1061 N N . LYS A 1 148 ? 16.005 -3.718 26.845 1.00 25.64 148 LYS A N 1
ATOM 1062 C CA . LYS A 1 148 ? 15.596 -2.785 25.800 1.00 24.83 148 LYS A CA 1
ATOM 1063 C C . LYS A 1 148 ? 16.591 -1.636 25.601 1.00 27.25 148 LYS A C 1
ATOM 1064 O O . LYS A 1 148 ? 16.567 -0.982 24.568 1.00 26.28 148 LYS A O 1
ATOM 1070 N N . HIS A 1 149 ? 17.440 -1.369 26.594 1.00 29.34 149 HIS A N 1
ATOM 1071 C CA . HIS A 1 149 ? 18.327 -0.196 26.541 1.00 28.36 149 HIS A CA 1
ATOM 1072 C C . HIS A 1 149 ? 19.788 -0.524 26.826 1.00 25.11 149 HIS A C 1
ATOM 1073 O O . HIS A 1 149 ? 20.366 -0.037 27.795 1.00 29.11 149 HIS A O 1
ATOM 1080 N N . PRO A 1 150 ? 20.395 -1.342 25.965 1.00 26.47 150 PRO A N 1
ATOM 1081 C CA . PRO A 1 150 ? 21.784 -1.770 26.148 1.00 28.31 150 PRO A CA 1
ATOM 1082 C C . PRO A 1 150 ? 22.757 -0.600 26.118 1.00 23.58 150 PRO A C 1
ATOM 1083 O O . PRO A 1 150 ? 23.725 -0.617 26.871 1.00 25.74 150 PRO A O 1
ATOM 1087 N N . GLU A 1 151 ? 22.523 0.380 25.248 1.00 23.74 151 GLU A N 1
ATOM 1088 C CA . GLU A 1 151 ? 23.491 1.457 25.055 1.00 23.48 151 GLU A CA 1
ATOM 1089 C C . GLU A 1 151 ? 23.760 2.229 26.344 1.00 24.50 151 GLU A C 1
ATOM 1090 O O . GLU A 1 151 ? 24.915 2.456 26.712 1.00 24.74 151 GLU A O 1
ATOM 1096 N N . ILE A 1 152 ? 22.695 2.632 27.032 1.00 22.77 152 ILE A N 1
ATOM 1097 C CA . ILE A 1 152 ? 22.868 3.415 28.238 1.00 18.62 152 ILE A CA 1
ATOM 1098 C C . ILE A 1 152 ? 23.382 2.569 29.395 1.00 20.12 152 ILE A C 1
ATOM 1099 O O . ILE A 1 152 ? 24.196 3.041 30.193 1.00 17.13 152 ILE A O 1
ATOM 1104 N N . PHE A 1 153 ? 22.934 1.318 29.484 1.00 22.06 153 PHE A N 1
ATOM 1105 C CA . PHE A 1 153 ? 23.355 0.481 30.613 1.00 22.82 153 PHE A CA 1
ATOM 1106 C C . PHE A 1 153 ? 24.816 0.073 30.483 1.00 22.18 153 PHE A C 1
ATOM 1107 O O . PHE A 1 153 ? 25.473 -0.203 31.475 1.00 25.26 153 PHE A O 1
ATOM 1115 N N . ARG A 1 154 ? 25.329 0.099 29.258 1.00 21.06 154 ARG A N 1
ATOM 1116 C CA . ARG A 1 154 ? 26.736 -0.186 29.016 1.00 25.84 154 ARG A CA 1
ATOM 1117 C C . ARG A 1 154 ? 27.688 0.873 29.573 1.00 27.79 154 ARG A C 1
ATOM 1118 O O . ARG A 1 154 ? 28.827 0.557 29.899 1.00 29.17 154 ARG A O 1
ATOM 1126 N N . VAL A 1 155 ? 27.235 2.121 29.675 1.00 25.41 155 VAL A N 1
ATOM 1127 C CA . VAL A 1 155 ? 28.138 3.211 30.040 1.00 23.62 155 VAL A CA 1
ATOM 1128 C C . VAL A 1 155 ? 28.237 3.378 31.554 1.00 25.99 155 VAL A C 1
ATOM 1129 O O . VAL A 1 155 ? 29.082 4.119 32.053 1.00 29.05 155 VAL A O 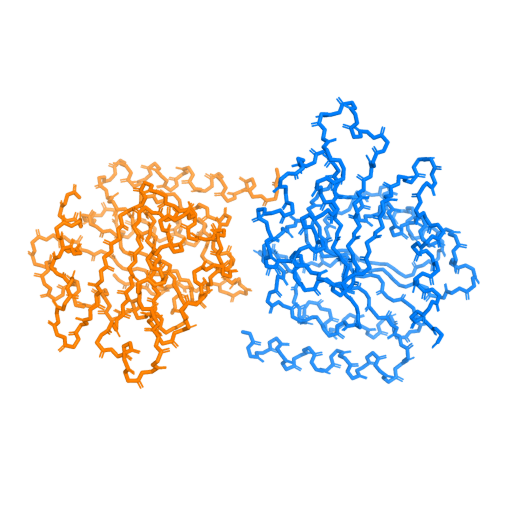1
ATOM 1133 N N . ALA A 1 156 ? 27.384 2.661 32.277 1.00 22.65 156 ALA A N 1
ATOM 1134 C CA . ALA A 1 156 ? 27.300 2.795 33.724 1.00 22.96 156 ALA A CA 1
ATOM 1135 C C . ALA A 1 156 ? 28.488 2.184 34.475 1.00 27.17 156 ALA A C 1
ATOM 1136 O O . ALA A 1 156 ? 29.009 1.140 34.091 1.00 25.89 156 ALA A O 1
ATOM 1138 N N . ASP A 1 157 ? 28.911 2.858 35.542 1.00 24.63 157 ASP A N 1
ATOM 1139 C CA . ASP A 1 157 ? 29.866 2.298 36.490 1.00 25.89 157 ASP A CA 1
ATOM 1140 C C . ASP A 1 157 ? 29.086 1.609 37.601 1.00 27.37 157 ASP A C 1
ATOM 1141 O O . ASP A 1 157 ? 29.574 0.685 38.247 1.00 29.82 157 ASP A O 1
ATOM 1146 N N . LEU A 1 158 ? 27.870 2.092 37.824 1.00 22.23 158 LEU A N 1
ATOM 1147 C CA . LEU A 1 158 ? 26.997 1.552 38.847 1.00 24.49 158 LEU A CA 1
ATOM 1148 C C . LEU A 1 158 ? 25.575 1.622 38.315 1.00 20.97 158 LEU A C 1
ATOM 1149 O O . LEU A 1 158 ? 25.162 2.628 37.745 1.00 22.95 158 LEU A O 1
ATOM 1154 N N . ILE A 1 159 ? 24.846 0.530 38.473 1.00 20.96 159 ILE A N 1
ATOM 1155 C CA . ILE A 1 159 ? 23.472 0.448 38.012 1.00 25.46 159 ILE A CA 1
ATOM 1156 C C . ILE A 1 159 ? 22.575 0.238 39.223 1.00 28.28 159 ILE A C 1
ATOM 1157 O O . ILE A 1 159 ? 22.807 -0.673 40.029 1.00 27.04 159 ILE A O 1
ATOM 1162 N N . VAL A 1 160 ? 21.570 1.094 39.367 1.00 22.67 160 VAL A N 1
ATOM 1163 C CA . VAL A 1 160 ? 20.660 0.992 40.497 1.00 21.60 160 VAL A CA 1
ATOM 1164 C C . VAL A 1 160 ? 19.297 0.478 40.058 1.00 25.46 160 VAL A C 1
ATOM 1165 O O . VAL A 1 160 ? 18.607 1.113 39.253 1.00 22.75 160 VAL A O 1
ATOM 1169 N N . ILE A 1 161 ? 18.922 -0.684 40.580 1.00 22.03 161 ILE A N 1
ATOM 1170 C CA . ILE A 1 161 ? 17.572 -1.192 40.399 1.00 26.37 161 ILE A CA 1
ATOM 1171 C C . ILE A 1 161 ? 16.756 -0.778 41.624 1.00 22.86 161 ILE A C 1
ATOM 1172 O O . ILE A 1 161 ? 17.089 -1.126 42.751 1.00 25.98 161 ILE A O 1
ATOM 1177 N N . ASN A 1 162 ? 15.685 -0.034 41.377 1.00 22.05 162 ASN A N 1
ATOM 1178 C CA . ASN A 1 162 ? 15.075 0.820 42.377 1.00 27.50 162 ASN A CA 1
ATOM 1179 C C . ASN A 1 162 ? 13.645 0.427 42.710 1.00 29.71 162 ASN A C 1
ATOM 1180 O O . ASN A 1 162 ? 12.962 -0.219 41.911 1.00 25.56 162 ASN A O 1
ATOM 1185 N N . LYS A 1 163 ? 13.199 0.841 43.894 1.00 29.03 163 LYS A N 1
ATOM 1186 C CA . LYS A 1 163 ? 11.846 0.568 44.362 1.00 32.25 163 LYS A CA 1
ATOM 1187 C C . LYS A 1 163 ? 11.538 -0.927 44.303 1.00 31.39 163 LYS A C 1
ATOM 1188 O O . LYS A 1 163 ? 10.432 -1.327 43.936 1.00 36.81 163 LYS A O 1
ATOM 1194 N N . VAL A 1 164 ? 12.516 -1.753 44.664 1.00 27.70 164 VAL A N 1
ATOM 1195 C CA . VAL A 1 164 ? 12.349 -3.206 44.560 1.00 36.12 164 VAL A CA 1
ATOM 1196 C C . VAL A 1 164 ? 11.217 -3.769 45.435 1.00 37.64 164 VAL A C 1
ATOM 1197 O O . VAL A 1 164 ? 10.599 -4.777 45.082 1.00 35.86 164 VAL A O 1
ATOM 1201 N N . ALA A 1 165 ? 10.940 -3.127 46.567 1.00 37.45 165 ALA A N 1
ATOM 1202 C CA . ALA A 1 165 ? 9.867 -3.596 47.446 1.00 41.66 165 ALA A CA 1
ATOM 1203 C C . ALA A 1 165 ? 8.491 -3.502 46.782 1.00 42.08 165 ALA A C 1
ATOM 1204 O O . ALA A 1 165 ? 7.497 -3.963 47.339 1.00 45.86 165 ALA A O 1
ATOM 1206 N N . LEU A 1 166 ? 8.437 -2.904 45.597 1.00 36.96 166 LEU A N 1
ATOM 1207 C CA . LEU A 1 166 ? 7.208 -2.876 44.811 1.00 36.96 166 LEU A CA 1
ATOM 1208 C C . LEU A 1 166 ? 7.238 -3.931 43.704 1.00 39.04 166 LEU A C 1
ATOM 1209 O O . LEU A 1 166 ? 6.278 -4.072 42.947 1.00 41.30 166 LEU A O 1
ATOM 1214 N N . ALA A 1 167 ? 8.343 -4.671 43.619 1.00 39.08 167 ALA A N 1
ATOM 1215 C CA . ALA A 1 167 ? 8.544 -5.654 42.552 1.00 40.42 167 ALA A CA 1
ATOM 1216 C C . ALA A 1 167 ? 7.347 -6.581 42.386 1.00 42.13 167 ALA A C 1
ATOM 1217 O O . ALA A 1 167 ? 6.698 -6.601 41.338 1.00 41.69 167 ALA A O 1
ATOM 1219 N N . GLU A 1 168 ? 7.069 -7.349 43.433 1.00 41.18 168 GLU A N 1
ATOM 1220 C CA . GLU A 1 168 ? 5.971 -8.301 43.424 1.00 43.13 168 GLU A CA 1
ATOM 1221 C C . GLU A 1 168 ? 4.668 -7.625 43.017 1.00 41.74 168 GLU A C 1
ATOM 1222 O O . GLU A 1 168 ? 3.986 -8.076 42.102 1.00 42.03 168 GLU A O 1
ATOM 1228 N N . ALA A 1 169 ? 4.341 -6.528 43.690 1.00 45.05 169 ALA A N 1
ATOM 1229 C CA . ALA A 1 169 ? 3.089 -5.811 43.451 1.00 44.73 169 ALA A CA 1
ATOM 1230 C C . ALA A 1 169 ? 2.869 -5.438 41.991 1.00 46.30 169 ALA A C 1
ATOM 1231 O O . ALA A 1 169 ? 1.735 -5.403 41.519 1.00 53.55 169 ALA A O 1
ATOM 1233 N N . VAL A 1 170 ? 3.947 -5.151 41.272 1.00 46.86 170 VAL A N 1
ATOM 1234 C CA . VAL A 1 170 ? 3.809 -4.677 39.898 1.00 48.76 170 VAL A CA 1
ATOM 1235 C C . VAL A 1 170 ? 4.075 -5.767 38.865 1.00 44.19 170 VAL A C 1
ATOM 1236 O O . VAL A 1 170 ? 3.939 -5.537 37.661 1.00 52.58 170 VAL A O 1
ATOM 1240 N N . GLY A 1 171 ? 4.456 -6.948 39.335 1.00 40.08 171 GLY A N 1
ATOM 1241 C CA . GLY A 1 171 ? 4.659 -8.086 38.454 1.00 36.07 171 GLY A CA 1
ATOM 1242 C C . GLY A 1 171 ? 6.014 -8.053 37.786 1.00 36.58 171 GLY A C 1
ATOM 1243 O O . GLY A 1 171 ? 6.196 -8.608 36.707 1.00 38.84 171 GLY A O 1
ATOM 1244 N N . ALA A 1 172 ? 6.974 -7.401 38.432 1.00 39.05 172 ALA A N 1
ATOM 1245 C CA . ALA A 1 172 ? 8.307 -7.259 37.861 1.00 37.31 172 ALA A CA 1
ATOM 1246 C C . ALA A 1 172 ? 9.289 -8.239 38.484 1.00 35.02 172 ALA A C 1
ATOM 1247 O O . ALA A 1 172 ? 9.274 -8.492 39.691 1.00 37.45 172 ALA A O 1
ATOM 1249 N N . ASP A 1 173 ? 10.143 -8.789 37.634 1.00 38.85 173 ASP A N 1
ATOM 1250 C CA . ASP A 1 173 ? 11.108 -9.795 38.032 1.00 36.65 173 ASP A CA 1
ATOM 1251 C C . ASP A 1 173 ? 12.463 -9.145 38.280 1.00 32.21 173 ASP A C 1
ATOM 1252 O O . ASP A 1 173 ? 13.190 -8.826 37.339 1.00 32.99 173 ASP A O 1
ATOM 1257 N N . VAL A 1 174 ? 12.805 -8.956 39.545 1.00 30.98 174 VAL A N 1
ATOM 1258 C CA . VAL A 1 174 ? 14.014 -8.224 39.897 1.00 32.51 174 VAL A CA 1
ATOM 1259 C C . VAL A 1 174 ? 15.280 -8.968 39.489 1.00 33.86 174 VAL A C 1
ATOM 1260 O O . VAL A 1 174 ? 16.248 -8.360 39.021 1.00 32.04 174 VAL A O 1
ATOM 1264 N N . GLU A 1 175 ? 15.273 -10.284 39.666 1.00 33.16 175 GLU A N 1
ATOM 1265 C CA . GLU A 1 175 ? 16.457 -11.088 39.384 1.00 32.59 175 GLU A CA 1
ATOM 1266 C C . GLU A 1 175 ? 16.764 -11.165 37.892 1.00 27.44 175 GLU A C 1
ATOM 1267 O O . GLU A 1 175 ? 17.901 -11.403 37.497 1.00 32.24 175 GLU A O 1
ATOM 1273 N N . LYS A 1 176 ? 15.749 -10.950 37.066 1.00 24.57 176 LYS A N 1
ATOM 1274 C CA . LYS A 1 176 ? 15.957 -10.849 35.624 1.00 28.41 176 LYS A CA 1
ATOM 1275 C C . LYS A 1 176 ? 16.583 -9.498 35.253 1.00 31.87 176 LYS A C 1
ATOM 1276 O O . LYS A 1 176 ? 17.444 -9.414 34.373 1.00 26.44 176 LYS A O 1
ATOM 1282 N N . MET A 1 177 ? 16.139 -8.438 35.923 1.00 27.47 177 MET A N 1
ATOM 1283 C CA . MET A 1 177 ? 16.673 -7.112 35.660 1.00 29.31 177 MET A CA 1
ATOM 1284 C C . MET A 1 177 ? 18.156 -7.097 36.023 1.00 26.71 177 MET A C 1
ATOM 1285 O O . MET A 1 177 ? 18.990 -6.611 35.263 1.00 25.71 177 MET A O 1
ATOM 1290 N N . LYS A 1 178 ? 18.474 -7.667 37.178 1.00 28.72 178 LYS A N 1
ATOM 1291 C CA . LYS A 1 178 ? 19.854 -7.773 37.632 1.00 28.50 178 LYS A CA 1
ATOM 1292 C C . LYS A 1 178 ? 20.721 -8.539 36.634 1.00 31.27 178 LYS A C 1
ATOM 1293 O O . LYS A 1 178 ? 21.803 -8.073 36.263 1.00 32.35 178 LYS A O 1
ATOM 1299 N N . ALA A 1 179 ? 20.239 -9.706 36.203 1.00 24.15 179 ALA A N 1
ATOM 1300 C CA . ALA A 1 179 ? 20.977 -10.570 35.281 1.00 27.22 179 ALA A CA 1
ATOM 1301 C C . ALA A 1 179 ? 21.185 -9.932 33.904 1.00 27.51 179 ALA A C 1
ATOM 1302 O O . ALA A 1 179 ? 22.250 -10.067 33.307 1.00 25.30 179 ALA A O 1
ATOM 1304 N N . ASP A 1 180 ? 20.166 -9.245 33.396 1.00 27.22 180 ASP A N 1
ATOM 1305 C CA . ASP A 1 180 ? 20.295 -8.541 32.121 1.00 24.27 180 ASP A CA 1
ATOM 1306 C C . ASP A 1 180 ? 21.333 -7.420 32.238 1.00 25.09 180 ASP A C 1
ATOM 1307 O O . ASP A 1 180 ? 22.110 -7.180 31.322 1.00 24.15 180 ASP A O 1
ATOM 1312 N N . ALA A 1 181 ? 21.350 -6.753 33.384 1.00 22.78 181 ALA A N 1
ATOM 1313 C CA . ALA A 1 181 ? 22.301 -5.677 33.645 1.00 25.69 181 ALA A CA 1
ATOM 1314 C C . ALA A 1 181 ? 23.744 -6.174 33.627 1.00 25.17 181 ALA A C 1
ATOM 1315 O O . ALA A 1 181 ? 24.630 -5.544 33.048 1.00 23.17 181 ALA A O 1
ATOM 1317 N N . LYS A 1 182 ? 23.955 -7.316 34.271 1.00 28.34 182 LYS A N 1
ATOM 1318 C CA . LYS A 1 182 ? 25.258 -7.962 34.374 1.00 29.90 182 LYS A CA 1
ATOM 1319 C C . LYS A 1 182 ? 25.729 -8.532 33.036 1.00 31.45 182 LYS A C 1
ATOM 1320 O O . LYS A 1 182 ? 26.909 -8.442 32.688 1.00 33.97 182 LYS A O 1
ATOM 1326 N N . LEU A 1 183 ? 24.807 -9.116 32.282 1.00 25.63 183 LEU A N 1
ATOM 1327 C CA . LEU A 1 183 ? 25.144 -9.603 30.953 1.00 27.74 183 LEU A CA 1
ATOM 1328 C C . LEU A 1 183 ? 25.599 -8.449 30.058 1.00 31.01 183 LEU A C 1
ATOM 1329 O O . LEU A 1 183 ? 26.590 -8.565 29.327 1.00 28.48 183 LEU A O 1
ATOM 1334 N N . ILE A 1 184 ? 24.854 -7.346 30.111 1.00 26.96 184 ILE A N 1
ATOM 1335 C CA . ILE A 1 184 ? 25.142 -6.173 29.295 1.00 27.25 184 ILE A CA 1
ATOM 1336 C C . ILE A 1 184 ? 26.381 -5.433 29.808 1.00 27.02 184 ILE A C 1
ATOM 1337 O O . ILE A 1 184 ? 27.148 -4.892 29.025 1.00 26.68 184 ILE A O 1
ATOM 1342 N N . ASN A 1 185 ? 26.584 -5.424 31.123 1.00 24.58 185 ASN A N 1
ATOM 1343 C CA . ASN A 1 185 ? 27.664 -4.632 31.708 1.00 30.67 185 ASN A CA 1
ATOM 1344 C C . ASN A 1 185 ? 28.326 -5.366 32.860 1.00 29.13 185 ASN A C 1
ATOM 1345 O O . ASN A 1 185 ? 28.004 -5.125 34.022 1.00 29.13 185 ASN A O 1
ATOM 1350 N N . PRO A 1 186 ? 29.264 -6.265 32.534 1.00 28.83 186 PRO A N 1
ATOM 1351 C CA . PRO A 1 186 ? 29.889 -7.172 33.500 1.00 30.02 186 PRO A CA 1
ATOM 1352 C C . PRO A 1 186 ? 30.687 -6.440 34.576 1.00 30.97 186 PRO A C 1
ATOM 1353 O O . PRO A 1 186 ? 30.821 -6.958 35.683 1.00 32.48 186 PRO A O 1
ATOM 1357 N N . ARG A 1 187 ? 31.192 -5.251 34.266 1.00 32.55 187 ARG A N 1
ATOM 1358 C CA . ARG A 1 187 ? 32.040 -4.522 35.211 1.00 38.09 187 ARG A CA 1
ATOM 1359 C C . ARG A 1 187 ? 31.281 -3.672 36.241 1.00 40.29 187 ARG A C 1
ATOM 1360 O O . ARG A 1 187 ? 31.819 -3.355 37.303 1.00 42.44 187 ARG A O 1
ATOM 1368 N N . ALA A 1 188 ? 30.037 -3.311 35.933 1.00 37.41 188 ALA A N 1
ATOM 1369 C CA . ALA A 1 188 ? 29.272 -2.397 36.789 1.00 32.62 188 ALA A CA 1
ATOM 1370 C C . ALA A 1 188 ? 28.861 -3.010 38.112 1.00 32.91 188 ALA A C 1
ATOM 1371 O O . ALA A 1 188 ? 28.405 -4.147 38.154 1.00 37.82 188 ALA A O 1
ATOM 1373 N N . LYS A 1 189 ? 29.000 -2.246 39.192 1.00 27.46 189 LYS A N 1
ATOM 1374 C CA . LYS A 1 189 ? 28.370 -2.622 40.444 1.00 29.20 189 LYS A CA 1
ATOM 1375 C C . LYS A 1 189 ? 26.863 -2.539 40.231 1.00 29.13 189 LYS A C 1
ATOM 1376 O O . LYS A 1 189 ? 26.386 -1.735 39.429 1.00 28.74 189 LYS A O 1
ATOM 1382 N N . ILE A 1 190 ? 26.117 -3.368 40.945 1.00 29.17 190 ILE A N 1
ATOM 1383 C CA . ILE A 1 190 ? 24.667 -3.367 40.837 1.00 30.85 190 ILE A CA 1
ATOM 1384 C C . ILE A 1 190 ? 24.060 -3.356 42.230 1.00 29.09 190 ILE A C 1
ATOM 1385 O O . ILE A 1 190 ? 24.389 -4.188 43.069 1.00 29.85 190 ILE A O 1
ATOM 1390 N N . ILE A 1 191 ? 23.175 -2.403 42.478 1.00 31.81 191 ILE A N 1
ATOM 1391 C CA . ILE A 1 191 ? 22.537 -2.308 43.777 1.00 29.55 191 ILE A CA 1
ATOM 1392 C C . ILE A 1 191 ? 21.033 -2.446 43.634 1.00 25.64 191 ILE A C 1
ATOM 1393 O O . ILE A 1 191 ? 20.422 -1.797 42.794 1.00 29.86 191 ILE A O 1
ATOM 1398 N N . GLU A 1 192 ? 20.441 -3.308 44.447 1.00 30.25 192 GLU A N 1
ATOM 1399 C CA . GLU A 1 192 ? 18.995 -3.418 44.511 1.00 30.35 192 GLU A CA 1
ATOM 1400 C C . GLU A 1 192 ? 18.521 -2.514 45.631 1.00 27.47 192 GLU A C 1
ATOM 1401 O O . GLU A 1 192 ? 18.915 -2.683 46.784 1.00 27.87 192 GLU A O 1
ATOM 1407 N N . MET A 1 193 ? 17.677 -1.547 45.301 1.00 28.34 193 MET A N 1
ATOM 1408 C CA . MET A 1 193 ? 17.419 -0.472 46.247 1.00 26.12 193 MET A CA 1
ATOM 1409 C C . MET A 1 193 ? 15.946 -0.219 46.488 1.00 29.12 193 MET A C 1
ATOM 1410 O O . MET A 1 193 ? 15.128 -0.287 45.572 1.00 30.51 193 MET A O 1
ATOM 1415 N N . ASP A 1 194 ? 15.622 0.056 47.745 1.00 32.17 194 ASP A N 1
ATOM 1416 C CA . ASP A 1 194 ? 14.306 0.553 48.113 1.00 35.80 194 ASP A CA 1
ATOM 1417 C C . ASP A 1 194 ? 14.482 1.524 49.272 1.00 35.65 194 ASP A C 1
ATOM 1418 O O . ASP A 1 194 ? 14.708 1.113 50.408 1.00 38.02 194 ASP A O 1
ATOM 1423 N N . LEU A 1 195 ? 14.400 2.815 48.978 1.00 34.94 195 LEU A N 1
ATOM 1424 C CA . LEU A 1 195 ? 14.672 3.832 49.988 1.00 40.79 195 LEU A CA 1
ATOM 1425 C C . LEU A 1 195 ? 13.713 3.734 51.181 1.00 42.70 195 LEU A C 1
ATOM 1426 O O . LEU A 1 195 ? 14.119 3.933 52.329 1.00 44.85 195 LEU A O 1
ATOM 1431 N N . LYS A 1 196 ? 12.453 3.405 50.909 1.00 39.42 196 LYS A N 1
ATOM 1432 C CA . LYS A 1 196 ? 11.460 3.233 51.966 1.00 45.17 196 LYS A CA 1
ATOM 1433 C C . LYS A 1 196 ? 11.954 2.267 53.040 1.00 46.78 196 LYS A C 1
ATOM 1434 O O . LYS A 1 196 ? 11.944 2.585 54.230 1.00 46.49 196 LYS A O 1
ATOM 1440 N N . THR A 1 197 ? 12.393 1.089 52.610 1.00 43.98 197 THR A N 1
ATOM 1441 C CA . THR A 1 197 ? 12.839 0.051 53.531 1.00 44.22 197 THR A CA 1
ATOM 1442 C C . THR A 1 197 ? 14.333 0.160 53.835 1.00 47.57 197 THR A C 1
ATOM 1443 O O . THR A 1 197 ? 14.868 -0.608 54.637 1.00 44.24 197 THR A O 1
ATOM 1447 N N . GLY A 1 198 ? 15.002 1.112 53.188 1.00 46.31 198 GLY A N 1
ATOM 1448 C CA . GLY A 1 198 ? 16.421 1.338 53.407 1.00 40.92 198 GLY A CA 1
ATOM 1449 C C . GLY A 1 198 ? 17.326 0.364 52.672 1.00 37.46 198 GLY A C 1
ATOM 1450 O O . GLY A 1 198 ? 18.549 0.471 52.727 1.00 32.71 198 GLY A O 1
ATOM 1451 N N . LYS A 1 199 ? 16.722 -0.595 51.982 1.00 36.66 199 LYS A N 1
ATOM 1452 C CA . LYS A 1 199 ? 17.479 -1.617 51.270 1.00 37.72 199 LYS A CA 1
ATOM 1453 C C . LYS A 1 199 ? 18.434 -0.995 50.238 1.00 33.64 199 LYS A C 1
ATOM 1454 O O . LYS A 1 199 ? 18.022 -0.183 49.410 1.00 32.56 199 LYS A O 1
ATOM 1460 N N . GLY A 1 200 ? 19.710 -1.366 50.316 1.00 25.24 200 GLY A N 1
ATOM 1461 C CA . GLY A 1 200 ? 20.701 -0.949 49.344 1.00 28.95 200 GLY A CA 1
ATOM 1462 C C . GLY A 1 200 ? 21.339 0.405 49.601 1.00 30.20 200 GLY A C 1
ATOM 1463 O O . GLY A 1 200 ? 22.352 0.745 48.979 1.00 23.44 200 GLY A O 1
ATOM 1464 N N . PHE A 1 201 ? 20.762 1.172 50.523 1.00 25.80 201 PHE A N 1
ATOM 1465 C CA . PHE A 1 201 ? 21.189 2.551 50.739 1.00 30.63 201 PHE A CA 1
ATOM 1466 C C . PHE A 1 201 ? 22.617 2.651 51.258 1.00 29.78 201 PHE A C 1
ATOM 1467 O O . PHE A 1 201 ? 23.423 3.434 50.747 1.00 26.49 201 PHE A O 1
ATOM 1475 N N . GLU A 1 202 ? 22.923 1.858 52.276 1.00 31.72 202 GLU A N 1
ATOM 1476 C CA . GLU A 1 202 ? 24.259 1.838 52.851 1.00 30.43 202 GLU A CA 1
ATOM 1477 C C . GLU A 1 202 ? 25.273 1.452 51.788 1.00 30.50 202 GLU A C 1
ATOM 1478 O O . GLU A 1 202 ? 26.375 1.997 51.731 1.00 31.29 202 GLU A O 1
ATOM 1484 N N . GLU A 1 203 ? 24.894 0.496 50.949 1.00 27.75 203 GLU A N 1
ATOM 1485 C CA . GLU A 1 203 ? 25.748 0.090 49.847 1.00 32.06 203 GLU A CA 1
ATOM 1486 C C . GLU A 1 203 ? 26.036 1.293 48.953 1.00 30.56 203 GLU A C 1
ATOM 1487 O O . GLU A 1 203 ? 27.180 1.512 48.554 1.00 30.33 203 GLU A O 1
ATOM 1493 N N . TRP A 1 204 ? 24.993 2.070 48.652 1.00 26.69 204 TRP A N 1
ATOM 1494 C CA . TRP A 1 204 ? 25.125 3.268 47.826 1.00 23.16 204 TRP A CA 1
ATOM 1495 C C . TRP A 1 204 ? 26.075 4.262 48.471 1.00 23.52 204 TRP A C 1
ATOM 1496 O O . TRP A 1 204 ? 26.977 4.798 47.825 1.00 26.11 204 TRP A O 1
ATOM 1507 N N . ILE A 1 205 ? 25.874 4.494 49.761 1.00 25.26 205 ILE A N 1
ATOM 1508 C CA . ILE A 1 205 ? 26.689 5.451 50.495 1.00 30.07 205 ILE A CA 1
ATOM 1509 C C . ILE A 1 205 ? 28.139 4.985 50.513 1.00 32.64 205 ILE A C 1
ATOM 1510 O O . ILE A 1 205 ? 29.057 5.771 50.266 1.00 33.15 205 ILE A O 1
ATOM 1515 N N . ASP A 1 206 ? 28.334 3.699 50.790 1.00 26.88 206 ASP A N 1
ATOM 1516 C CA . ASP A 1 206 ? 29.665 3.097 50.768 1.00 31.49 206 ASP A CA 1
ATOM 1517 C C . ASP A 1 206 ? 30.365 3.294 49.427 1.00 31.67 206 ASP A C 1
ATOM 1518 O O . ASP A 1 206 ? 31.565 3.544 49.378 1.00 35.44 206 ASP A O 1
ATOM 1523 N N . PHE A 1 207 ? 29.619 3.174 48.335 1.00 29.18 207 PHE A N 1
ATOM 1524 C CA . PHE A 1 207 ? 30.186 3.426 47.014 1.00 30.47 207 PHE A CA 1
ATOM 1525 C C . PHE A 1 207 ? 30.660 4.874 46.890 1.00 30.50 207 PHE A C 1
ATOM 1526 O O . PHE A 1 207 ? 31.724 5.141 46.334 1.00 30.72 207 PHE A O 1
ATOM 1534 N N . LEU A 1 208 ? 29.867 5.805 47.409 1.00 27.94 208 LEU A N 1
ATOM 1535 C CA . LEU A 1 208 ? 30.243 7.217 47.384 1.00 31.86 208 LEU A CA 1
ATOM 1536 C C . LEU A 1 208 ? 31.497 7.490 48.221 1.00 29.82 208 LEU A C 1
ATOM 1537 O O . LEU A 1 208 ? 32.384 8.213 47.791 1.00 31.47 208 LEU A O 1
ATOM 1542 N N . ARG A 1 209 ? 31.559 6.916 49.418 1.00 29.99 209 ARG A N 1
ATOM 1543 C CA . ARG A 1 209 ? 32.739 7.066 50.265 1.00 38.13 209 ARG A CA 1
ATOM 1544 C C . ARG A 1 209 ? 33.967 6.534 49.541 1.00 36.93 209 ARG A C 1
ATOM 1545 O O . ARG A 1 209 ? 35.033 7.149 49.568 1.00 42.36 209 ARG A O 1
ATOM 1553 N N . GLY A 1 210 ? 33.809 5.394 48.880 1.00 33.88 210 GLY A N 1
ATOM 1554 C CA . GLY A 1 210 ? 34.895 4.816 48.115 1.00 29.60 210 GLY A CA 1
ATOM 1555 C C . GLY A 1 210 ? 35.470 5.782 47.094 1.00 36.76 210 GLY A C 1
ATOM 1556 O O . GLY A 1 210 ? 36.686 5.924 46.982 1.00 37.73 210 GLY A O 1
ATOM 1557 N N . ILE A 1 211 ? 34.601 6.455 46.346 1.00 34.63 211 ILE A N 1
ATOM 1558 C CA . ILE A 1 211 ? 35.059 7.316 45.260 1.00 32.79 211 ILE A CA 1
ATOM 1559 C C . ILE A 1 211 ? 35.607 8.664 45.743 1.00 34.11 211 ILE A C 1
ATOM 1560 O O . ILE A 1 211 ? 36.343 9.335 45.025 1.00 37.44 211 ILE A O 1
ATOM 1565 N N . LEU A 1 212 ? 35.246 9.059 46.956 1.00 38.09 212 LEU A N 1
ATOM 1566 C CA . LEU A 1 212 ? 35.753 10.303 47.526 1.00 44.87 212 LEU A CA 1
ATOM 1567 C C . LEU A 1 212 ? 37.079 10.093 48.258 1.00 48.14 212 LEU A C 1
ATOM 1568 O O . LEU A 1 212 ? 37.816 11.046 48.509 1.00 46.86 212 LEU A O 1
ATOM 1573 N N . ASN A 1 213 ? 37.379 8.843 48.598 1.00 46.37 213 ASN A N 1
ATOM 1574 C CA . ASN A 1 213 ? 38.618 8.528 49.301 1.00 51.27 213 ASN A CA 1
ATOM 1575 C C . ASN A 1 213 ? 39.698 7.963 48.381 1.00 53.23 213 ASN A C 1
ATOM 1576 O O . ASN A 1 213 ? 40.178 8.643 47.468 1.00 54.06 213 ASN A O 1
ATOM 1581 N N . ASP B 1 9 ? 4.319 13.350 29.531 1.00 55.81 9 ASP B N 1
ATOM 1582 C CA . ASP B 1 9 ? 5.742 13.032 29.540 1.00 49.12 9 ASP B CA 1
ATOM 1583 C C . ASP B 1 9 ? 6.561 14.115 28.844 1.00 42.93 9 ASP B C 1
ATOM 1584 O O . ASP B 1 9 ? 6.012 15.099 28.342 1.00 43.23 9 ASP B O 1
ATOM 1589 N N . LEU B 1 10 ? 7.877 13.923 28.813 1.00 37.31 10 LEU B N 1
ATOM 1590 C CA . LEU B 1 10 ? 8.786 14.904 28.227 1.00 39.98 10 LEU B CA 1
ATOM 1591 C C . LEU B 1 10 ? 8.682 14.993 26.702 1.00 40.76 10 LEU B C 1
ATOM 1592 O O . LEU B 1 10 ? 9.163 15.952 26.103 1.00 41.77 10 LEU B O 1
ATOM 1597 N N . LEU B 1 11 ? 8.055 14.000 26.077 1.00 36.13 11 LEU B N 1
ATOM 1598 C CA . LEU B 1 11 ? 7.853 14.033 24.631 1.00 41.19 11 LEU B CA 1
ATOM 1599 C C . LEU B 1 11 ? 6.468 14.558 24.278 1.00 38.09 11 LEU B C 1
ATOM 1600 O O . LEU B 1 11 ? 6.099 14.620 23.106 1.00 33.03 11 LEU B O 1
ATOM 1605 N N . ALA B 1 12 ? 5.708 14.933 25.302 1.00 36.58 12 ALA B N 1
ATOM 1606 C CA . ALA B 1 12 ? 4.337 15.391 25.112 1.00 36.96 12 ALA B CA 1
ATOM 1607 C C . ALA B 1 12 ? 4.204 16.379 23.951 1.00 32.25 12 ALA B C 1
ATOM 1608 O O . ALA B 1 12 ? 3.350 16.208 23.082 1.00 32.16 12 ALA B O 1
ATOM 1610 N N . GLU B 1 13 ? 5.045 17.410 23.934 1.00 28.78 13 GLU B N 1
ATOM 1611 C CA . GLU B 1 13 ? 4.978 18.399 22.865 1.00 33.95 13 GLU B CA 1
ATOM 1612 C C . GLU B 1 13 ? 5.411 17.828 21.514 1.00 35.08 13 GLU B C 1
ATOM 1613 O O . GLU B 1 13 ? 4.847 18.180 20.475 1.00 33.11 13 GLU B O 1
ATOM 1619 N N . ASN B 1 14 ? 6.412 16.954 21.510 1.00 33.57 14 ASN B N 1
ATOM 1620 C CA . ASN B 1 14 ? 6.818 16.373 20.241 1.00 28.99 14 ASN B CA 1
ATOM 1621 C C . ASN B 1 14 ? 5.681 15.556 19.646 1.00 34.21 14 ASN B C 1
ATOM 1622 O O . ASN B 1 14 ? 5.442 15.592 18.435 1.00 32.91 14 ASN B O 1
ATOM 1627 N N . LYS B 1 15 ? 4.984 14.817 20.506 1.00 31.32 15 LYS B N 1
ATOM 1628 C CA . LYS B 1 15 ? 3.829 14.043 20.077 1.00 33.27 15 LYS B CA 1
ATOM 1629 C C . LYS B 1 15 ? 2.739 14.943 19.501 1.00 34.37 15 LYS B C 1
ATOM 1630 O O . LYS B 1 15 ? 2.137 14.615 18.479 1.00 35.77 15 LYS B O 1
ATOM 1636 N N . ARG B 1 16 ? 2.503 16.082 20.148 1.00 33.31 16 ARG B N 1
ATOM 1637 C CA . ARG B 1 16 ? 1.502 17.035 19.676 1.00 37.67 16 ARG B CA 1
ATOM 1638 C C . ARG B 1 16 ? 1.830 17.551 18.277 1.00 35.96 16 ARG B C 1
ATOM 1639 O O . ARG B 1 16 ? 0.974 17.560 17.393 1.00 40.06 16 ARG B O 1
ATOM 1647 N N . LEU B 1 17 ? 3.067 17.989 18.077 1.00 33.58 17 LEU B N 1
ATOM 1648 C CA . LEU B 1 17 ? 3.472 18.487 16.763 1.00 37.37 17 LEU B CA 1
ATOM 1649 C C . LEU B 1 17 ? 3.539 17.359 15.736 1.00 34.74 17 LEU B C 1
ATOM 1650 O O . LEU B 1 17 ? 3.321 17.581 14.549 1.00 37.26 17 LEU B O 1
ATOM 1655 N N . ALA B 1 18 ? 3.828 16.149 16.203 1.00 32.91 18 ALA B N 1
ATOM 1656 C CA . ALA B 1 18 ? 3.891 14.989 15.321 1.00 40.58 18 ALA B CA 1
ATOM 1657 C C . ALA B 1 18 ? 2.522 14.678 14.721 1.00 40.13 18 ALA B C 1
ATOM 1658 O O . ALA B 1 18 ? 2.408 14.428 13.525 1.00 48.38 18 ALA B O 1
ATOM 1660 N N . GLU B 1 19 ? 1.486 14.682 15.552 1.00 39.61 19 GLU B N 1
ATOM 1661 C CA . GLU B 1 19 ? 0.128 14.494 15.053 1.00 43.52 19 GLU B CA 1
ATOM 1662 C C . GLU B 1 19 ? -0.205 15.592 14.048 1.00 45.32 19 GLU B C 1
ATOM 1663 O O . GLU B 1 19 ? -0.656 15.322 12.935 1.00 44.82 19 GLU B O 1
ATOM 1669 N N . LYS B 1 20 ? 0.029 16.838 14.446 1.00 47.97 20 LYS B N 1
ATOM 1670 C CA . LYS B 1 20 ? -0.214 17.964 13.555 1.00 44.31 20 LYS B CA 1
ATOM 1671 C C . LYS B 1 20 ? 0.515 17.765 12.229 1.00 42.62 20 LYS B C 1
ATOM 1672 O O . LYS B 1 20 ? -0.048 18.006 11.166 1.00 50.10 20 LYS B O 1
ATOM 1678 N N . ASN B 1 21 ? 1.761 17.307 12.287 1.00 41.88 21 ASN B N 1
ATOM 1679 C CA . ASN B 1 21 ? 2.502 17.005 11.066 1.00 44.71 21 ASN B CA 1
ATOM 1680 C C . ASN B 1 21 ? 1.845 15.886 10.273 1.00 45.75 21 ASN B C 1
ATOM 1681 O O . ASN B 1 21 ? 1.723 15.967 9.054 1.00 46.62 21 ASN B O 1
ATOM 1686 N N . ARG B 1 22 ? 1.426 14.844 10.984 1.00 44.41 22 ARG B N 1
ATOM 1687 C CA . ARG B 1 22 ? 0.817 13.670 10.374 1.00 45.49 22 ARG B CA 1
ATOM 1688 C C . ARG B 1 22 ? -0.501 14.016 9.687 1.00 53.00 22 ARG B C 1
ATOM 1689 O O . ARG B 1 22 ? -0.949 13.304 8.787 1.00 57.22 22 ARG B O 1
ATOM 1697 N N . GLU B 1 23 ? -1.116 15.114 10.110 1.00 52.57 23 GLU B N 1
ATOM 1698 C CA . GLU B 1 23 ? -2.345 15.583 9.482 1.00 53.00 23 GLU B CA 1
ATOM 1699 C C . GLU B 1 23 ? -2.059 16.332 8.177 1.00 51.38 23 GLU B C 1
ATOM 1700 O O . GLU B 1 23 ? -2.541 15.948 7.111 1.00 52.73 23 GLU B O 1
ATOM 1706 N N . ALA B 1 24 ? -1.273 17.400 8.270 1.00 41.30 24 ALA B N 1
ATOM 1707 C CA . ALA B 1 24 ? -0.904 18.185 7.098 1.00 48.92 24 ALA B CA 1
ATOM 1708 C C . ALA B 1 24 ? -0.404 17.301 5.955 1.00 53.82 24 ALA B C 1
ATOM 1709 O O . ALA B 1 24 ? -0.718 17.543 4.790 1.00 50.60 24 ALA B O 1
ATOM 1711 N N . LEU B 1 25 ? 0.379 16.281 6.295 1.00 52.33 25 LEU B N 1
ATOM 1712 C CA . LEU B 1 25 ? 0.917 15.360 5.303 1.00 51.61 25 LEU B CA 1
ATOM 1713 C C . LEU B 1 25 ? -0.202 14.596 4.606 1.00 54.92 25 LEU B C 1
ATOM 1714 O O . LEU B 1 25 ? -0.267 14.556 3.377 1.00 54.50 25 LEU B O 1
ATOM 1719 N N . ARG B 1 26 ? -1.076 13.990 5.404 1.00 52.21 26 ARG B N 1
ATOM 1720 C CA . ARG B 1 26 ? -2.204 13.228 4.884 1.00 56.31 26 ARG B CA 1
ATOM 1721 C C . ARG B 1 26 ? -3.096 14.067 3.970 1.00 59.15 26 ARG B C 1
ATOM 1722 O O . ARG B 1 26 ? -3.368 13.685 2.830 1.00 56.14 26 ARG B O 1
ATOM 1730 N N . GLU B 1 27 ? -3.542 15.214 4.474 1.00 57.22 27 GLU B N 1
ATOM 1731 C CA . GLU B 1 27 ? -4.450 16.073 3.722 1.00 59.17 27 GLU B CA 1
ATOM 1732 C C . GLU B 1 27 ? -3.826 16.645 2.450 1.00 59.94 27 GLU B C 1
ATOM 1733 O O . GLU B 1 27 ? -4.540 17.087 1.550 1.00 58.15 27 GLU B O 1
ATOM 1739 N N . SER B 1 28 ? -2.498 16.639 2.375 1.00 59.30 28 SER B N 1
ATOM 1740 C CA . SER B 1 28 ? -1.803 17.131 1.189 1.00 55.13 28 SER B CA 1
ATOM 1741 C C . SER B 1 28 ? -1.346 15.975 0.307 1.00 58.40 28 SER B C 1
ATOM 1742 O O . SER B 1 28 ? -0.690 16.182 -0.717 1.00 58.16 28 SER B O 1
ATOM 1745 N N . GLY B 1 29 ? -1.691 14.758 0.715 1.00 57.44 29 GLY B N 1
ATOM 1746 C CA . GLY B 1 29 ? -1.321 13.565 -0.027 1.00 57.13 29 GLY B CA 1
ATOM 1747 C C . GLY B 1 29 ? 0.170 13.271 -0.033 1.00 62.16 29 GLY B C 1
ATOM 1748 O O . GLY B 1 29 ? 0.614 12.324 -0.685 1.00 65.12 29 GLY B O 1
ATOM 1749 N N . THR B 1 30 ? 0.942 14.072 0.699 1.00 59.31 30 THR B N 1
ATOM 1750 C CA . THR B 1 30 ? 2.397 13.932 0.720 1.00 59.87 30 THR B CA 1
ATOM 1751 C C . THR B 1 30 ? 2.859 12.809 1.642 1.00 55.58 30 THR B C 1
ATOM 1752 O O . THR B 1 30 ? 2.401 12.698 2.779 1.00 53.33 30 THR B O 1
ATOM 1756 N N . VAL B 1 31 ? 3.769 11.978 1.144 1.00 56.86 31 VAL B N 1
ATOM 1757 C CA . VAL B 1 31 ? 4.305 10.878 1.941 1.00 54.62 31 VAL B CA 1
ATOM 1758 C C . VAL B 1 31 ? 5.732 11.167 2.394 1.00 52.77 31 VAL B C 1
ATOM 1759 O O . VAL B 1 31 ? 6.611 11.467 1.581 1.00 50.81 31 VAL B O 1
ATOM 1763 N N . ALA B 1 32 ? 5.949 11.081 3.702 1.00 49.29 32 ALA B N 1
ATOM 1764 C CA . ALA B 1 32 ? 7.241 11.415 4.286 1.00 47.68 32 ALA B CA 1
ATOM 1765 C C . ALA B 1 32 ? 8.015 10.182 4.741 1.00 41.66 32 ALA B C 1
ATOM 1766 O O . ALA B 1 32 ? 7.441 9.203 5.221 1.00 37.40 32 ALA B O 1
ATOM 1768 N N . VAL B 1 33 ? 9.330 10.255 4.584 1.00 42.32 33 VAL B N 1
ATOM 1769 C CA . VAL B 1 33 ? 10.215 9.164 4.943 1.00 36.77 33 VAL B CA 1
ATOM 1770 C C . VAL B 1 33 ? 11.321 9.652 5.858 1.00 38.49 33 VAL B C 1
ATOM 1771 O O . VAL B 1 33 ? 12.167 10.456 5.460 1.00 38.21 33 VAL B O 1
ATOM 1775 N N . ASN B 1 34 ? 11.306 9.162 7.091 1.00 34.73 34 ASN B N 1
ATOM 1776 C CA . ASN B 1 34 ? 12.363 9.454 8.037 1.00 33.91 34 ASN B CA 1
ATOM 1777 C C . ASN B 1 34 ? 13.529 8.532 7.708 1.00 31.83 34 ASN B C 1
ATOM 1778 O O . ASN B 1 34 ? 13.419 7.311 7.816 1.00 30.12 34 ASN B O 1
ATOM 1783 N N . ILE B 1 35 ? 14.637 9.121 7.282 1.00 33.71 35 ILE B N 1
ATOM 1784 C CA . ILE B 1 35 ? 15.796 8.348 6.862 1.00 35.79 35 ILE B CA 1
ATOM 1785 C C . ILE B 1 35 ? 16.922 8.532 7.853 1.00 32.27 35 ILE B C 1
ATOM 1786 O O . ILE B 1 35 ? 17.508 9.610 7.957 1.00 35.56 35 ILE B O 1
ATOM 1791 N N . MET B 1 36 ? 17.224 7.465 8.579 1.00 38.21 36 MET B N 1
ATOM 1792 C CA . MET B 1 36 ? 18.204 7.529 9.657 1.00 37.55 36 MET B CA 1
ATOM 1793 C C . MET B 1 36 ? 19.498 6.785 9.300 1.00 34.33 36 MET B C 1
ATOM 1794 O O . MET B 1 36 ? 19.531 6.003 8.352 1.00 32.90 36 MET B O 1
ATOM 1799 N N . GLY B 1 37 ? 20.567 7.061 10.039 1.00 31.80 37 GLY B N 1
ATOM 1800 C CA . GLY B 1 37 ? 21.841 6.415 9.793 1.00 34.87 37 GLY B CA 1
ATOM 1801 C C . GLY B 1 37 ? 23.036 7.225 10.256 1.00 35.84 37 GLY B C 1
ATOM 1802 O O . GLY B 1 37 ? 22.962 8.442 10.414 1.00 36.31 37 GLY B O 1
ATOM 1803 N N . ALA B 1 38 ? 24.147 6.532 10.469 1.00 39.31 38 ALA B N 1
ATOM 1804 C CA . ALA B 1 38 ? 25.387 7.150 10.914 1.00 40.67 38 ALA B CA 1
ATOM 1805 C C . ALA B 1 38 ? 25.853 8.278 9.995 1.00 44.72 38 ALA B C 1
ATOM 1806 O O . ALA B 1 38 ? 25.406 8.404 8.855 1.00 41.51 38 ALA B O 1
ATOM 1808 N N . ILE B 1 39 ? 26.773 9.086 10.511 1.00 49.86 39 ILE B N 1
ATOM 1809 C CA . ILE B 1 39 ? 27.273 10.266 9.818 1.00 52.79 39 ILE B CA 1
ATOM 1810 C C . ILE B 1 39 ? 27.815 9.963 8.416 1.00 62.42 39 ILE B C 1
ATOM 1811 O O . ILE B 1 39 ? 27.932 10.863 7.581 1.00 66.28 39 ILE B O 1
ATOM 1816 N N . GLY B 1 40 ? 28.141 8.699 8.160 1.00 56.66 40 GLY B N 1
ATOM 1817 C CA . GLY B 1 40 ? 28.683 8.302 6.873 1.00 55.18 40 GLY B CA 1
ATOM 1818 C C . GLY B 1 40 ? 27.899 7.188 6.202 1.00 58.05 40 GLY B C 1
ATOM 1819 O O . GLY B 1 40 ? 28.282 6.702 5.134 1.00 55.44 40 GLY B O 1
ATOM 1820 N N . SER B 1 41 ? 26.796 6.785 6.826 1.00 53.34 41 SER B N 1
ATOM 1821 C CA . SER B 1 41 ? 25.965 5.710 6.296 1.00 53.90 41 SER B CA 1
ATOM 1822 C C . SER B 1 41 ? 25.671 5.910 4.814 1.00 48.28 41 SER B C 1
ATOM 1823 O O . SER B 1 41 ? 25.428 4.949 4.094 1.00 60.07 41 SER B O 1
ATOM 1826 N N . GLY B 1 42 ? 25.690 7.165 4.369 1.00 58.91 42 GLY B N 1
ATOM 1827 C CA . GLY B 1 42 ? 25.535 7.491 2.960 1.00 53.40 42 GLY B CA 1
ATOM 1828 C C . GLY B 1 42 ? 24.148 7.973 2.575 1.00 52.04 42 GLY B C 1
ATOM 1829 O O . GLY B 1 42 ? 23.697 7.754 1.450 1.00 49.31 42 GLY B O 1
ATOM 1830 N N . LYS B 1 43 ? 23.477 8.641 3.509 1.00 48.61 43 LYS B N 1
ATOM 1831 C CA . LYS B 1 43 ? 22.101 9.089 3.306 1.00 45.14 43 LYS B CA 1
ATOM 1832 C C . LYS B 1 43 ? 21.986 10.128 2.186 1.00 44.35 43 LYS B C 1
ATOM 1833 O O . LYS B 1 43 ? 21.099 10.042 1.335 1.00 36.50 43 LYS B O 1
ATOM 1839 N N . THR B 1 44 ? 22.887 11.108 2.197 1.00 45.87 44 THR B N 1
ATOM 1840 C CA . THR B 1 44 ? 22.917 12.147 1.170 1.00 50.39 44 THR B CA 1
ATOM 1841 C C . THR B 1 44 ? 23.016 11.529 -0.228 1.00 54.16 44 THR B C 1
ATOM 1842 O O . THR B 1 44 ? 22.240 11.862 -1.128 1.00 51.44 44 THR B O 1
ATOM 1846 N N . LEU B 1 45 ? 23.972 10.619 -0.393 1.00 51.89 45 LEU B N 1
ATOM 1847 C CA . LEU B 1 45 ? 24.211 9.970 -1.678 1.00 58.40 45 LEU B CA 1
ATOM 1848 C C . LEU B 1 45 ? 23.002 9.176 -2.182 1.00 57.47 45 LEU B C 1
ATOM 1849 O O . LEU B 1 45 ? 22.728 9.149 -3.383 1.00 57.86 45 LEU B O 1
ATOM 1854 N N . LEU B 1 46 ? 22.287 8.518 -1.272 1.00 52.23 46 LEU B N 1
ATOM 1855 C CA . LEU B 1 46 ? 21.117 7.746 -1.674 1.00 53.22 46 LEU B CA 1
ATOM 1856 C C . LEU B 1 46 ? 20.033 8.673 -2.198 1.00 52.40 46 LEU B C 1
ATOM 1857 O O . LEU B 1 46 ? 19.330 8.342 -3.151 1.00 49.14 46 LEU B O 1
ATOM 1862 N N . ILE B 1 47 ? 19.911 9.836 -1.565 1.00 48.05 47 ILE B N 1
ATOM 1863 C CA . ILE B 1 47 ? 18.863 10.787 -1.904 1.00 52.61 47 ILE B CA 1
ATOM 1864 C C . ILE B 1 47 ? 19.109 11.389 -3.282 1.00 52.71 47 ILE B C 1
ATOM 1865 O O . ILE B 1 47 ? 18.211 11.414 -4.124 1.00 52.36 47 ILE B O 1
ATOM 1870 N N . GLU B 1 48 ? 20.331 11.865 -3.504 1.00 53.47 48 GLU B N 1
ATOM 1871 C CA . GLU B 1 48 ? 20.740 12.355 -4.815 1.00 54.63 48 GLU B CA 1
ATOM 1872 C C . GLU B 1 48 ? 20.392 11.330 -5.891 1.00 56.65 48 GLU B C 1
ATOM 1873 O O . GLU B 1 48 ? 19.591 11.605 -6.781 1.00 59.12 48 GLU B O 1
ATOM 1879 N N . ARG B 1 49 ? 20.982 10.142 -5.792 1.00 56.61 49 ARG B N 1
ATOM 1880 C CA . ARG B 1 49 ? 20.765 9.079 -6.777 1.00 55.81 49 ARG B CA 1
ATOM 1881 C C . ARG B 1 49 ? 19.320 8.576 -6.795 1.00 56.82 49 ARG B C 1
ATOM 1882 O O . ARG B 1 49 ? 18.950 7.755 -7.632 1.00 63.13 49 ARG B O 1
ATOM 1890 N N . THR B 1 50 ? 18.511 9.057 -5.859 1.00 58.19 50 THR B N 1
ATOM 1891 C CA . THR B 1 50 ? 17.090 8.743 -5.844 1.00 59.49 50 THR B CA 1
ATOM 1892 C C . THR B 1 50 ? 16.370 9.765 -6.718 1.00 59.68 50 THR B C 1
ATOM 1893 O O . THR B 1 50 ? 15.443 9.436 -7.457 1.00 60.97 50 THR B O 1
ATOM 1897 N N . ILE B 1 51 ? 16.818 11.012 -6.621 1.00 54.90 51 ILE B N 1
ATOM 1898 C CA . ILE B 1 51 ? 16.258 12.108 -7.400 1.00 62.66 51 ILE B CA 1
ATOM 1899 C C . ILE B 1 51 ? 16.681 11.993 -8.859 1.00 63.34 51 ILE B C 1
ATOM 1900 O O . ILE B 1 51 ? 15.939 12.367 -9.768 1.00 61.62 51 ILE B O 1
ATOM 1905 N N . GLU B 1 52 ? 17.885 11.472 -9.070 1.00 59.25 52 GLU B N 1
ATOM 1906 C CA . GLU B 1 52 ? 18.430 11.313 -10.412 1.00 61.55 52 GLU B CA 1
ATOM 1907 C C . GLU B 1 52 ? 17.680 10.241 -11.190 1.00 56.26 52 GLU B C 1
ATOM 1908 O O . GLU B 1 52 ? 17.683 10.239 -12.418 1.00 57.49 52 GLU B O 1
ATOM 1914 N N . ARG B 1 53 ? 17.020 9.345 -10.467 1.00 56.90 53 ARG B N 1
ATOM 1915 C CA . ARG B 1 53 ? 16.373 8.197 -11.086 1.00 61.33 53 ARG B CA 1
ATOM 1916 C C . ARG B 1 53 ? 14.877 8.411 -11.313 1.00 62.05 53 ARG B C 1
ATOM 1917 O O . ARG B 1 53 ? 14.396 8.308 -12.440 1.00 63.22 53 ARG B O 1
ATOM 1925 N N . ILE B 1 54 ? 14.143 8.710 -10.247 1.00 64.28 54 ILE B N 1
ATOM 1926 C CA . ILE B 1 54 ? 12.698 8.882 -10.358 1.00 68.69 54 ILE B CA 1
ATOM 1927 C C . ILE B 1 54 ? 12.278 10.314 -10.024 1.00 66.41 54 ILE B C 1
ATOM 1928 O O . ILE B 1 54 ? 11.116 10.578 -9.715 1.00 67.42 54 ILE B O 1
ATOM 1933 N N . GLY B 1 55 ? 13.231 11.237 -10.101 1.00 62.60 55 GLY B N 1
ATOM 1934 C CA . GLY B 1 55 ? 12.959 12.638 -9.840 1.00 62.49 55 GLY B CA 1
ATOM 1935 C C . GLY B 1 55 ? 12.318 13.357 -11.016 1.00 74.39 55 GLY B C 1
ATOM 1936 O O . GLY B 1 55 ? 12.250 14.587 -11.046 1.00 67.07 55 GLY B O 1
ATOM 1937 N N . ASN B 1 56 ? 11.850 12.584 -11.991 1.00 72.72 56 ASN B N 1
ATOM 1938 C CA . ASN B 1 56 ? 11.153 13.143 -13.144 1.00 72.73 56 ASN B CA 1
ATOM 1939 C C . ASN B 1 56 ? 9.702 12.675 -13.223 1.00 73.61 56 ASN B C 1
ATOM 1940 O O . ASN B 1 56 ? 8.880 13.274 -13.919 1.00 72.02 56 ASN B O 1
ATOM 1945 N N . GLU B 1 57 ? 9.394 11.606 -12.493 1.00 73.39 57 GLU B N 1
ATOM 1946 C CA . GLU B 1 57 ? 8.072 10.994 -12.533 1.00 68.21 57 GLU B CA 1
ATOM 1947 C C . GLU B 1 57 ? 7.207 11.459 -11.367 1.00 70.83 57 GLU B C 1
ATOM 1948 O O . GLU B 1 57 ? 5.977 11.408 -11.438 1.00 69.30 57 GLU B O 1
ATOM 1954 N N . VAL B 1 58 ? 7.857 11.899 -10.292 1.00 65.71 58 VAL B N 1
ATOM 1955 C CA . VAL B 1 58 ? 7.159 12.402 -9.112 1.00 63.82 58 VAL B CA 1
ATOM 1956 C C . VAL B 1 58 ? 7.937 13.544 -8.466 1.00 61.26 58 VAL B C 1
ATOM 1957 O O . VAL B 1 58 ? 9.161 13.626 -8.592 1.00 59.14 58 VAL B O 1
ATOM 1961 N N . LYS B 1 59 ? 7.221 14.426 -7.777 1.00 55.98 59 LYS B N 1
ATOM 1962 C CA . LYS B 1 59 ? 7.852 15.577 -7.142 1.00 58.66 59 LYS B CA 1
ATOM 1963 C C . LYS B 1 59 ? 8.415 15.214 -5.770 1.00 59.08 59 LYS B C 1
ATOM 1964 O O . LYS B 1 59 ? 7.708 14.695 -4.901 1.00 56.97 59 LYS B O 1
ATOM 1970 N N . ILE B 1 60 ? 9.700 15.488 -5.591 1.00 57.82 60 ILE B N 1
ATOM 1971 C CA . ILE B 1 60 ? 10.401 15.102 -4.381 1.00 60.00 60 ILE B CA 1
ATOM 1972 C C . ILE B 1 60 ? 10.866 16.326 -3.613 1.00 61.63 60 ILE B C 1
ATOM 1973 O O . ILE B 1 60 ? 11.547 17.199 -4.161 1.00 59.51 60 ILE B O 1
ATOM 1978 N N . GLY B 1 61 ? 10.479 16.390 -2.344 1.00 54.35 61 GLY B N 1
ATOM 1979 C CA . GLY B 1 61 ? 10.985 17.405 -1.445 1.00 53.21 61 GLY B CA 1
ATOM 1980 C C . GLY B 1 61 ? 12.017 16.765 -0.540 1.00 55.29 61 GLY B C 1
ATOM 1981 O O . GLY B 1 61 ? 11.914 15.582 -0.208 1.00 48.16 61 GLY B O 1
ATOM 1982 N N . ALA B 1 62 ? 13.017 17.542 -0.142 1.00 54.49 62 ALA B N 1
ATOM 1983 C CA . ALA B 1 62 ? 14.107 17.009 0.661 1.00 55.40 62 ALA B CA 1
ATOM 1984 C C . ALA B 1 62 ? 14.476 17.930 1.814 1.00 55.92 62 ALA B C 1
ATOM 1985 O O . ALA B 1 62 ? 14.655 19.136 1.635 1.00 55.08 62 ALA B O 1
ATOM 1987 N N . MET B 1 63 ? 14.590 17.347 3.001 1.00 49.78 63 MET B N 1
ATOM 1988 C CA . MET B 1 63 ? 15.028 18.082 4.174 1.00 52.56 63 MET B CA 1
ATOM 1989 C C . MET B 1 63 ? 16.286 17.429 4.732 1.00 46.93 63 MET B C 1
ATOM 1990 O O . MET B 1 63 ? 16.284 16.246 5.056 1.00 47.31 63 MET B O 1
ATOM 1995 N N . LEU B 1 64 ? 17.361 18.207 4.834 1.00 48.03 64 LEU B N 1
ATOM 1996 C CA . LEU B 1 64 ? 18.654 17.691 5.278 1.00 49.55 64 LEU B CA 1
ATOM 1997 C C . LEU B 1 64 ? 18.903 17.947 6.759 1.00 52.40 64 LEU B C 1
ATOM 1998 O O . LEU B 1 64 ? 19.115 19.088 7.172 1.00 53.63 64 LEU B O 1
ATOM 2003 N N . GLY B 1 65 ? 18.892 16.881 7.553 1.00 50.26 65 GLY B N 1
ATOM 2004 C CA . GLY B 1 65 ? 19.220 16.979 8.964 1.00 49.80 65 GLY B CA 1
ATOM 2005 C C . GLY B 1 65 ? 20.724 16.984 9.151 1.00 53.02 65 GLY B C 1
ATOM 2006 O O . GLY B 1 65 ? 21.246 17.497 10.145 1.00 47.18 65 GLY B O 1
ATOM 2007 N N . ASP B 1 66 ? 21.420 16.397 8.182 1.00 53.37 66 ASP B N 1
ATOM 2008 C CA . ASP B 1 66 ? 22.876 16.453 8.138 1.00 61.17 66 ASP B CA 1
ATOM 2009 C C . ASP B 1 66 ? 23.334 17.664 7.326 1.00 64.71 66 ASP B C 1
ATOM 2010 O O . ASP B 1 66 ? 22.623 18.671 7.231 1.00 56.67 66 ASP B O 1
ATOM 2015 N N . ALA B 1 83 ? 13.670 21.298 -1.631 1.00 51.73 83 ALA B N 1
ATOM 2016 C CA . ALA B 1 83 ? 14.871 20.838 -0.943 1.00 59.32 83 ALA B CA 1
ATOM 2017 C C . ALA B 1 83 ? 15.523 21.941 -0.105 1.00 67.65 83 ALA B C 1
ATOM 2018 O O . ALA B 1 83 ? 15.894 22.996 -0.628 1.00 61.34 83 ALA B O 1
ATOM 2020 N N . GLU B 1 84 ? 15.670 21.688 1.195 1.00 64.73 84 GLU B N 1
ATOM 2021 C CA . GLU B 1 84 ? 16.277 22.661 2.105 1.00 62.99 84 GLU B CA 1
ATOM 2022 C C . GLU B 1 84 ? 16.933 22.027 3.337 1.00 58.64 84 GLU B C 1
ATOM 2023 O O . GLU B 1 84 ? 16.561 20.936 3.772 1.00 50.66 84 GLU B O 1
ATOM 2029 N N . ALA B 1 85 ? 17.915 22.729 3.891 1.00 56.14 85 ALA B N 1
ATOM 2030 C CA . ALA B 1 85 ? 18.637 22.249 5.060 1.00 58.05 85 ALA B CA 1
ATOM 2031 C C . ALA B 1 85 ? 17.883 22.581 6.342 1.00 56.21 85 ALA B C 1
ATOM 2032 O O . ALA B 1 85 ? 17.363 23.687 6.498 1.00 56.71 85 ALA B O 1
ATOM 2034 N N . ILE B 1 86 ? 17.821 21.615 7.254 1.00 55.67 86 ILE B N 1
ATOM 2035 C CA . ILE B 1 86 ? 17.223 21.844 8.565 1.00 54.82 86 ILE B CA 1
ATOM 2036 C C . ILE B 1 86 ? 18.302 22.159 9.588 1.00 53.05 86 ILE B C 1
ATOM 2037 O O . ILE B 1 86 ? 19.292 21.436 9.705 1.00 54.96 86 ILE B O 1
ATOM 2042 N N . SER B 1 87 ? 18.117 23.248 10.322 1.00 48.85 87 SER B N 1
ATOM 2043 C CA . SER B 1 87 ? 19.021 23.578 11.411 1.00 54.45 87 SER B CA 1
ATOM 2044 C C . SER B 1 87 ? 18.505 22.933 12.691 1.00 56.21 87 SER B C 1
ATOM 2045 O O . SER B 1 87 ? 17.449 23.305 13.208 1.00 57.55 87 SER B O 1
ATOM 2048 N N . THR B 1 88 ? 19.251 21.957 13.195 1.00 55.55 88 THR B N 1
ATOM 2049 C CA . THR B 1 88 ? 18.845 21.223 14.386 1.00 48.18 88 THR B CA 1
ATOM 2050 C C . THR B 1 88 ? 19.278 21.960 15.650 1.00 47.84 88 THR B C 1
ATOM 2051 O O . THR B 1 88 ? 18.939 21.562 16.771 1.00 41.28 88 THR B O 1
ATOM 2055 N N . GLY B 1 89 ? 20.019 23.047 15.457 1.00 52.05 89 GLY B N 1
ATOM 2056 C CA . GLY B 1 89 ? 20.503 23.846 16.565 1.00 44.57 89 GLY B CA 1
ATOM 2057 C C . GLY B 1 89 ? 21.397 23.051 17.497 1.00 45.56 89 GLY B C 1
ATOM 2058 O O . GLY B 1 89 ? 22.440 22.533 17.093 1.00 42.88 89 GLY B O 1
ATOM 2059 N N . LYS B 1 90 ? 20.979 22.949 18.752 1.00 46.18 90 LYS B N 1
ATOM 2060 C CA . LYS B 1 90 ? 21.754 22.240 19.761 1.00 47.55 90 LYS B CA 1
ATOM 2061 C C . LYS B 1 90 ? 21.307 20.783 19.951 1.00 36.75 90 LYS B C 1
ATOM 2062 O O . LYS B 1 90 ? 21.827 20.083 20.819 1.00 35.87 90 LYS B O 1
ATOM 2068 N N . GLU B 1 91 ? 20.354 20.327 19.142 1.00 38.47 91 GLU B N 1
ATOM 2069 C CA . GLU B 1 91 ? 19.803 18.973 19.297 1.00 37.10 91 GLU B CA 1
ATOM 2070 C C . GLU B 1 91 ? 20.587 17.922 18.508 1.00 34.42 91 GLU B C 1
ATOM 2071 O O . GLU B 1 91 ? 21.292 18.253 17.553 1.00 39.14 91 GLU B O 1
ATOM 2077 N N . CYS B 1 92 ? 20.460 16.660 18.910 1.00 32.72 92 CYS B N 1
ATOM 2078 C CA . CYS B 1 92 ? 21.157 15.552 18.245 1.00 29.37 92 CYS B CA 1
ATOM 2079 C C . CYS B 1 92 ? 20.226 14.718 17.367 1.00 27.85 92 CYS B C 1
ATOM 2080 O O . CYS B 1 92 ? 20.518 13.568 17.047 1.00 31.27 92 CYS B O 1
ATOM 2083 N N . HIS B 1 93 ? 19.100 15.303 16.992 1.00 24.98 93 HIS B N 1
ATOM 2084 C CA . HIS B 1 93 ? 18.085 14.604 16.215 1.00 28.32 93 HIS B CA 1
ATOM 2085 C C . HIS B 1 93 ? 17.157 15.657 15.618 1.00 26.76 93 HIS B C 1
ATOM 2086 O O . HIS B 1 93 ? 17.174 16.814 16.028 1.00 26.67 93 HIS B O 1
ATOM 2093 N N . LEU B 1 94 ? 16.348 15.263 14.648 1.00 24.95 94 LEU B N 1
ATOM 2094 C CA . LEU B 1 94 ? 15.275 16.128 14.199 1.00 26.31 94 LEU B CA 1
ATOM 2095 C C . LEU B 1 94 ? 14.104 15.940 15.159 1.00 32.38 94 LEU B C 1
ATOM 2096 O O . LEU B 1 94 ? 13.932 14.862 15.731 1.00 29.05 94 LEU B O 1
ATOM 2101 N N . ASP B 1 95 ? 13.307 16.985 15.348 1.00 29.99 95 ASP B N 1
ATOM 2102 C CA . ASP B 1 95 ? 12.043 16.837 16.067 1.00 29.41 95 ASP B CA 1
ATOM 2103 C C . ASP B 1 95 ? 10.882 17.370 15.221 1.00 32.89 95 ASP B C 1
ATOM 2104 O O . ASP B 1 95 ? 11.095 18.107 14.255 1.00 33.60 95 ASP B O 1
ATOM 2109 N N . ALA B 1 96 ? 9.666 16.979 15.581 1.00 29.33 96 ALA B N 1
ATOM 2110 C CA . ALA B 1 96 ? 8.468 17.343 14.827 1.00 35.78 96 ALA B CA 1
ATOM 2111 C C . ALA B 1 96 ? 8.356 18.848 14.570 1.00 37.84 96 ALA B C 1
ATOM 2112 O O . ALA B 1 96 ? 7.796 19.271 13.562 1.00 38.63 96 ALA B O 1
ATOM 2114 N N . HIS B 1 97 ? 8.895 19.647 15.486 1.00 36.13 97 HIS B N 1
ATOM 2115 C CA . HIS B 1 97 ? 8.824 21.102 15.398 1.00 41.28 97 HIS B CA 1
ATOM 2116 C C . HIS B 1 97 ? 9.633 21.670 14.224 1.00 48.24 97 HIS B C 1
ATOM 2117 O O . HIS B 1 97 ? 9.216 22.633 13.573 1.00 48.06 97 HIS B O 1
ATOM 2124 N N . MET B 1 98 ? 10.798 21.085 13.967 1.00 45.86 98 MET B N 1
ATOM 2125 C CA . MET B 1 98 ? 11.622 21.506 12.836 1.00 46.29 98 MET B CA 1
ATOM 2126 C C . MET B 1 98 ? 10.895 21.235 11.524 1.00 42.89 98 MET B C 1
ATOM 2127 O O . MET B 1 98 ? 10.947 22.035 10.590 1.00 48.50 98 MET B O 1
ATOM 2132 N N . ILE B 1 99 ? 10.214 20.098 11.463 1.00 39.17 99 ILE B N 1
ATOM 2133 C CA . ILE B 1 99 ? 9.461 19.732 10.275 1.00 46.15 99 ILE B CA 1
ATOM 2134 C C . ILE B 1 99 ? 8.275 20.670 10.112 1.00 48.85 99 ILE B C 1
ATOM 2135 O O . ILE B 1 99 ? 8.021 21.192 9.029 1.00 49.33 99 ILE B O 1
ATOM 2140 N N . TYR B 1 100 ? 7.555 20.882 11.206 1.00 49.28 100 TYR B N 1
ATOM 2141 C CA . TYR B 1 100 ? 6.306 21.623 11.170 1.00 50.79 100 TYR B CA 1
ATOM 2142 C C . TYR B 1 100 ? 6.445 22.991 10.506 1.00 52.69 100 TYR B C 1
ATOM 2143 O O . TYR B 1 100 ? 5.615 23.373 9.686 1.00 54.52 100 TYR B O 1
ATOM 2152 N N . HIS B 1 101 ? 7.495 23.726 10.855 1.00 57.41 101 HIS B N 1
ATOM 2153 C CA . HIS B 1 101 ? 7.688 25.062 10.301 1.00 59.42 101 HIS B CA 1
ATOM 2154 C C . HIS B 1 101 ? 7.716 25.046 8.777 1.00 59.65 101 HIS B C 1
ATOM 2155 O O . HIS B 1 101 ? 7.106 25.894 8.128 1.00 59.96 101 HIS B O 1
ATOM 2162 N N . ARG B 1 102 ? 8.411 24.063 8.214 1.00 60.60 102 ARG B N 1
ATOM 2163 C CA . ARG B 1 102 ? 8.714 24.054 6.789 1.00 55.87 102 ARG B CA 1
ATOM 2164 C C . ARG B 1 102 ? 7.794 23.155 5.964 1.00 58.06 102 ARG B C 1
ATOM 2165 O O . ARG B 1 102 ? 7.997 23.000 4.763 1.00 57.55 102 ARG B O 1
ATOM 2173 N N . LEU B 1 103 ? 6.788 22.565 6.599 1.00 54.70 103 LEU B N 1
ATOM 2174 C CA . LEU B 1 103 ? 5.935 21.598 5.911 1.00 57.28 103 LEU B CA 1
ATOM 2175 C C . LEU B 1 103 ? 5.106 22.216 4.778 1.00 61.08 103 LEU B C 1
ATOM 2176 O O . LEU B 1 103 ? 4.898 21.587 3.739 1.00 60.45 103 LEU B O 1
ATOM 2181 N N . LYS B 1 104 ? 4.634 23.444 4.985 1.00 62.41 104 LYS B N 1
ATOM 2182 C CA . LYS B 1 104 ? 3.840 24.155 3.981 1.00 66.03 104 LYS B CA 1
ATOM 2183 C C . LYS B 1 104 ? 4.511 24.195 2.611 1.00 62.75 104 LYS B C 1
ATOM 2184 O O . LYS B 1 104 ? 3.864 23.992 1.583 1.00 62.67 104 LYS B O 1
ATOM 2190 N N . LYS B 1 105 ? 5.810 24.469 2.608 1.00 61.18 105 LYS B N 1
ATOM 2191 C CA . LYS B 1 105 ? 6.592 24.532 1.378 1.00 61.99 105 LYS B CA 1
ATOM 2192 C C . LYS B 1 105 ? 6.462 23.256 0.544 1.00 62.21 105 LYS B C 1
ATOM 2193 O O . LYS B 1 105 ? 6.517 23.300 -0.686 1.00 63.56 105 LYS B O 1
ATOM 2199 N N . PHE B 1 106 ? 6.277 22.122 1.213 1.00 59.96 106 PHE B N 1
ATOM 2200 C CA . PHE B 1 106 ? 6.267 20.830 0.530 1.00 57.83 106 PHE B CA 1
ATOM 2201 C C . PHE B 1 106 ? 4.877 20.222 0.402 1.00 58.47 106 PHE B C 1
ATOM 2202 O O . PHE B 1 106 ? 4.740 19.035 0.111 1.00 59.93 106 PHE B O 1
ATOM 2210 N N . SER B 1 107 ? 3.846 21.032 0.612 1.00 61.68 107 SER B N 1
ATOM 2211 C CA . SER B 1 107 ? 2.473 20.542 0.523 1.00 63.03 107 SER B CA 1
ATOM 2212 C C . SER B 1 107 ? 2.137 20.059 -0.889 1.00 64.50 107 SER B C 1
ATOM 2213 O O . SER B 1 107 ? 1.183 19.302 -1.085 1.00 64.50 107 SER B O 1
ATOM 2216 N N . ASP B 1 108 ? 2.926 20.494 -1.867 1.00 57.90 108 ASP B N 1
ATOM 2217 C CA . ASP B 1 108 ? 2.706 20.102 -3.256 1.00 66.48 108 ASP B CA 1
ATOM 2218 C C . ASP B 1 108 ? 3.768 19.114 -3.734 1.00 64.04 108 ASP B C 1
ATOM 2219 O O . ASP B 1 108 ? 4.131 19.101 -4.911 1.00 62.37 108 ASP B O 1
ATOM 2224 N N . CYS B 1 109 ? 4.264 18.295 -2.809 1.00 67.54 109 CYS B N 1
ATOM 2225 C CA . CYS B 1 109 ? 5.247 17.261 -3.117 1.00 55.98 109 CYS B CA 1
ATOM 2226 C C . CYS B 1 109 ? 4.618 15.880 -2.990 1.00 57.35 109 CYS B C 1
ATOM 2227 O O . CYS B 1 109 ? 3.807 15.644 -2.096 1.00 55.43 109 CYS B O 1
ATOM 2230 N N . ASP B 1 110 ? 4.991 14.972 -3.889 1.00 57.73 110 ASP B N 1
ATOM 2231 C CA . ASP B 1 110 ? 4.526 13.589 -3.836 1.00 56.42 110 ASP B CA 1
ATOM 2232 C C . ASP B 1 110 ? 5.232 12.866 -2.701 1.00 56.36 110 ASP B C 1
ATOM 2233 O O . ASP B 1 110 ? 4.610 12.244 -1.839 1.00 55.78 110 ASP B O 1
ATOM 2238 N N . LEU B 1 111 ? 6.555 12.950 -2.733 1.00 54.19 111 LEU B N 1
ATOM 2239 C CA . LEU B 1 111 ? 7.402 12.298 -1.763 1.00 53.56 111 LEU B CA 1
ATOM 2240 C C . LEU B 1 111 ? 8.215 13.346 -1.018 1.00 54.11 111 LEU B C 1
ATOM 2241 O O . LEU B 1 111 ? 8.697 14.319 -1.606 1.00 56.47 111 LEU B O 1
ATOM 2246 N N . LEU B 1 112 ? 8.351 13.152 0.285 1.00 50.00 112 LEU B N 1
ATOM 2247 C CA . LEU B 1 112 ? 9.239 13.983 1.075 1.00 53.05 112 LEU B CA 1
ATOM 2248 C C . LEU B 1 112 ? 10.288 13.077 1.690 1.00 50.27 112 LEU B C 1
ATOM 2249 O O . LEU B 1 112 ? 9.963 12.065 2.316 1.00 44.86 112 LEU B O 1
ATOM 2254 N N . LEU B 1 113 ? 11.548 13.435 1.485 1.00 47.22 113 LEU B N 1
ATOM 2255 C CA . LEU B 1 113 ? 12.651 12.639 1.991 1.00 46.12 113 LEU B CA 1
ATOM 2256 C C . LEU B 1 113 ? 13.335 13.392 3.109 1.00 48.14 113 LEU B C 1
ATOM 2257 O O . LEU B 1 113 ? 13.947 14.442 2.895 1.00 47.03 113 LEU B O 1
ATOM 2262 N N . ILE B 1 114 ? 13.220 12.861 4.315 1.00 42.04 114 ILE B N 1
ATOM 2263 C CA . ILE B 1 114 ? 13.802 13.530 5.459 1.00 44.42 114 ILE B CA 1
ATOM 2264 C C . ILE B 1 114 ? 15.077 12.827 5.891 1.00 36.02 114 ILE B C 1
ATOM 2265 O O . ILE B 1 114 ? 15.054 11.667 6.278 1.00 35.97 114 ILE B O 1
ATOM 2270 N N . GLU B 1 115 ? 16.192 13.540 5.804 1.00 40.79 115 GLU B N 1
ATOM 2271 C CA . GLU B 1 115 ? 17.469 12.993 6.215 1.00 41.55 115 GLU B CA 1
ATOM 2272 C C . GLU B 1 115 ? 17.736 13.390 7.656 1.00 35.25 115 GLU B C 1
ATOM 2273 O O . GLU B 1 115 ? 18.010 14.553 7.947 1.00 38.33 115 GLU B O 1
ATOM 2279 N N . ASN B 1 116 ? 17.655 12.423 8.561 1.00 36.01 116 ASN B N 1
ATOM 2280 C CA . ASN B 1 116 ? 17.877 12.709 9.969 1.00 32.08 116 ASN B CA 1
ATOM 2281 C C . ASN B 1 116 ? 19.359 12.949 10.236 1.00 30.41 116 ASN B C 1
ATOM 2282 O O . ASN B 1 116 ? 20.190 12.783 9.347 1.00 32.25 116 ASN B O 1
ATOM 2287 N N . VAL B 1 117 ? 19.686 13.351 11.458 1.00 32.09 117 VAL B N 1
ATOM 2288 C CA . VAL B 1 117 ? 21.074 13.574 11.838 1.00 35.43 117 VAL B CA 1
ATOM 2289 C C . VAL B 1 117 ? 21.891 12.290 11.687 1.00 37.66 117 VAL B C 1
ATOM 2290 O O . VAL B 1 117 ? 21.331 11.189 11.631 1.00 38.64 117 VAL B O 1
ATOM 2294 N N . GLY B 1 118 ? 23.209 12.436 11.605 1.00 35.43 118 GLY B N 1
ATOM 2295 C CA . GLY B 1 118 ? 24.098 11.290 11.499 1.00 41.78 118 GLY B CA 1
ATOM 2296 C C . GLY B 1 118 ? 24.342 10.717 12.876 1.00 43.24 118 GLY B C 1
ATOM 2297 O O . GLY B 1 118 ? 25.326 11.057 13.529 1.00 45.55 118 GLY B O 1
ATOM 2298 N N . ASN B 1 119 ? 23.451 9.828 13.306 1.00 42.63 119 ASN B N 1
ATOM 2299 C CA . ASN B 1 119 ? 23.332 9.487 14.713 1.00 37.63 119 ASN B CA 1
ATOM 2300 C C . ASN B 1 119 ? 22.376 8.309 14.890 1.00 33.89 119 ASN B C 1
ATOM 2301 O O . ASN B 1 119 ? 21.244 8.355 14.416 1.00 33.97 119 ASN B O 1
ATOM 2306 N N . LEU B 1 120 ? 22.828 7.261 15.575 1.00 34.26 120 LEU B N 1
ATOM 2307 C CA . LEU B 1 120 ? 22.035 6.038 15.721 1.00 32.05 120 LEU B CA 1
ATOM 2308 C C . LEU B 1 120 ? 21.286 5.925 17.045 1.00 30.96 120 LEU B C 1
ATOM 2309 O O . LEU B 1 120 ? 20.759 4.858 17.387 1.00 31.35 120 LEU B O 1
ATOM 2314 N N . ILE B 1 121 ? 21.222 7.025 17.783 1.00 29.60 121 ILE B N 1
ATOM 2315 C CA . ILE B 1 121 ? 20.689 6.984 19.138 1.00 32.98 121 ILE B CA 1
ATOM 2316 C C . ILE B 1 121 ? 19.521 7.952 19.386 1.00 31.01 121 ILE B C 1
ATOM 2317 O O . ILE B 1 121 ? 18.386 7.514 19.583 1.00 29.98 121 ILE B O 1
ATOM 2322 N N . CYS B 1 122 ? 19.798 9.252 19.341 1.00 27.64 122 CYS B N 1
ATOM 2323 C CA . CYS B 1 122 ? 18.799 10.285 19.639 1.00 28.51 122 CYS B CA 1
ATOM 2324 C C . CYS B 1 122 ? 17.451 10.188 18.912 1.00 27.45 122 CYS B C 1
ATOM 2325 O O . CYS B 1 122 ? 16.409 10.369 19.536 1.00 27.22 122 CYS B O 1
ATOM 2328 N N . PRO B 1 123 ? 17.467 9.917 17.591 1.00 25.99 123 PRO B N 1
ATOM 2329 C CA . PRO B 1 123 ? 16.232 9.945 16.793 1.00 29.17 123 PRO B CA 1
ATOM 2330 C C . PRO B 1 123 ? 15.198 8.899 17.205 1.00 28.81 123 PRO B C 1
ATOM 2331 O O . PRO B 1 123 ? 14.040 8.995 16.799 1.00 28.27 123 PRO B O 1
ATOM 2335 N N . VAL B 1 124 ? 15.617 7.917 17.997 1.00 29.08 124 VAL B N 1
ATOM 2336 C CA . VAL B 1 124 ? 14.755 6.803 18.383 1.00 23.56 124 VAL B CA 1
ATOM 2337 C C . VAL B 1 124 ? 13.402 7.221 18.938 1.00 29.30 124 VAL B C 1
ATOM 2338 O O . VAL B 1 124 ? 12.375 6.679 18.540 1.00 32.23 124 VAL B O 1
ATOM 2342 N N . ASP B 1 125 ? 13.401 8.186 19.853 1.00 31.08 125 ASP B N 1
ATOM 2343 C CA . ASP B 1 125 ? 12.182 8.571 20.562 1.00 31.11 125 ASP B CA 1
ATOM 2344 C C . ASP B 1 125 ? 11.285 9.524 19.782 1.00 35.48 125 ASP B C 1
ATOM 2345 O O . ASP B 1 125 ? 10.105 9.667 20.096 1.00 35.72 125 ASP B O 1
ATOM 2350 N N . PHE B 1 126 ? 11.845 10.174 18.770 1.00 29.71 126 PHE B N 1
ATOM 2351 C CA . PHE B 1 126 ? 11.180 11.312 18.154 1.00 32.72 126 PHE B CA 1
ATOM 2352 C C . PHE B 1 126 ? 10.372 11.032 16.887 1.00 31.18 126 PHE B C 1
ATOM 2353 O O . PHE B 1 126 ? 10.913 10.971 15.787 1.00 30.03 126 PHE B O 1
ATOM 2361 N N . ASP B 1 127 ? 9.066 10.871 17.064 1.00 29.69 127 ASP B N 1
ATOM 2362 C CA . ASP B 1 127 ? 8.141 10.846 15.942 1.00 32.89 127 ASP B CA 1
ATOM 2363 C C . ASP B 1 127 ? 8.139 12.214 15.260 1.00 34.26 127 ASP B C 1
ATOM 2364 O O . ASP B 1 127 ? 7.992 13.251 15.914 1.00 27.10 127 ASP B O 1
ATOM 2369 N N . LEU B 1 128 ? 8.305 12.217 13.942 1.00 33.52 128 LEU B N 1
ATOM 2370 C CA . LEU B 1 128 ? 8.264 13.461 13.181 1.00 32.46 128 LEU B CA 1
ATOM 2371 C C . LEU B 1 128 ? 6.908 13.633 12.514 1.00 31.42 128 LEU B C 1
ATOM 2372 O O . LEU B 1 128 ? 6.643 14.651 11.881 1.00 32.56 128 LEU B O 1
ATOM 2377 N N . GLY B 1 129 ? 6.052 12.630 12.667 1.00 31.97 129 GLY B N 1
ATOM 2378 C CA . GLY B 1 129 ? 4.778 12.592 11.973 1.00 41.89 129 GLY B CA 1
ATOM 2379 C C . GLY B 1 129 ? 4.858 11.817 10.668 1.00 44.82 129 GLY B C 1
ATOM 2380 O O . GLY B 1 129 ? 3.906 11.805 9.887 1.00 50.66 129 GLY B O 1
ATOM 2381 N N . GLU B 1 130 ? 5.993 11.159 10.440 1.00 42.64 130 GLU B N 1
ATOM 2382 C CA . GLU B 1 130 ? 6.280 10.495 9.164 1.00 46.22 130 GLU B CA 1
ATOM 2383 C C . GLU B 1 130 ? 5.464 9.232 8.912 1.00 40.36 130 GLU B C 1
ATOM 2384 O O . GLU B 1 130 ? 4.828 8.695 9.815 1.00 46.03 130 GLU B O 1
ATOM 2390 N N . ASN B 1 131 ? 5.504 8.767 7.666 1.00 43.44 131 ASN B N 1
ATOM 2391 C CA . ASN B 1 131 ? 4.817 7.549 7.250 1.00 46.94 131 ASN B CA 1
ATOM 2392 C C . ASN B 1 131 ? 5.718 6.324 7.383 1.00 47.54 131 ASN B C 1
ATOM 2393 O O . ASN B 1 131 ? 5.273 5.240 7.772 1.00 47.28 131 ASN B O 1
ATOM 2398 N N . TYR B 1 132 ? 6.991 6.502 7.046 1.00 45.20 132 TYR B N 1
ATOM 2399 C CA . TYR B 1 132 ? 7.922 5.381 7.019 1.00 47.77 132 TYR B CA 1
ATOM 2400 C C . TYR B 1 132 ? 9.269 5.726 7.639 1.00 41.86 132 TYR B C 1
ATOM 2401 O O . TYR B 1 132 ? 9.724 6.871 7.576 1.00 40.85 132 TYR B O 1
ATOM 2410 N N . ARG B 1 133 ? 9.897 4.719 8.235 1.00 39.50 133 ARG B N 1
ATOM 2411 C CA . ARG B 1 133 ? 11.205 4.871 8.850 1.00 36.09 133 ARG B CA 1
ATOM 2412 C C . ARG B 1 133 ? 12.217 3.958 8.173 1.00 38.56 133 ARG B C 1
ATOM 2413 O O . ARG B 1 133 ? 11.989 2.760 8.025 1.00 33.56 133 ARG B O 1
ATOM 2421 N N . VAL B 1 134 ? 13.334 4.540 7.759 1.00 37.03 134 VAL B N 1
ATOM 2422 C CA . VAL B 1 134 ? 14.427 3.779 7.189 1.00 32.69 134 VAL B CA 1
ATOM 2423 C C . VAL B 1 134 ? 15.707 4.047 7.966 1.00 31.78 134 VAL B C 1
ATOM 2424 O O . VAL B 1 134 ? 15.987 5.182 8.360 1.00 31.67 134 VAL B O 1
ATOM 2428 N N . VAL B 1 135 ? 16.482 2.995 8.187 1.00 32.39 135 VAL B N 1
ATOM 2429 C CA . VAL B 1 135 ? 17.777 3.129 8.820 1.00 30.25 135 VAL B CA 1
ATOM 2430 C C . VAL B 1 135 ? 18.825 2.578 7.874 1.00 37.12 135 VAL B C 1
ATOM 2431 O O . VAL B 1 135 ? 18.759 1.416 7.475 1.00 37.02 135 VAL B O 1
ATOM 2435 N N . MET B 1 136 ? 19.786 3.418 7.507 1.00 40.58 136 MET B N 1
ATOM 2436 C CA . MET B 1 136 ? 20.871 3.001 6.631 1.00 42.47 136 MET B CA 1
ATOM 2437 C C . MET B 1 136 ? 22.104 2.720 7.458 1.00 38.62 136 MET B C 1
ATOM 2438 O O . MET B 1 136 ? 22.424 3.470 8.375 1.00 37.98 136 MET B O 1
ATOM 2443 N N . VAL B 1 137 ? 22.805 1.645 7.126 1.00 37.69 137 VAL B N 1
ATOM 2444 C CA . VAL B 1 137 ? 24.051 1.339 7.807 1.00 42.42 137 VAL B CA 1
ATOM 2445 C C . VAL B 1 137 ? 25.111 0.835 6.830 1.00 44.33 137 VAL B C 1
ATOM 2446 O O . VAL B 1 137 ? 24.902 -0.138 6.110 1.00 40.79 137 VAL B O 1
ATOM 2450 N N . SER B 1 138 ? 26.247 1.520 6.800 1.00 47.09 138 SER B N 1
ATOM 2451 C CA . SER B 1 138 ? 27.367 1.090 5.979 1.00 52.18 138 SER B CA 1
ATOM 2452 C C . SER B 1 138 ? 28.020 -0.142 6.600 1.00 50.36 138 SER B C 1
ATOM 2453 O O . SER B 1 138 ? 28.011 -0.312 7.820 1.00 49.97 138 SER B O 1
ATOM 2456 N N . VAL B 1 139 ? 28.578 -1.005 5.760 1.00 48.34 139 VAL B N 1
ATOM 2457 C CA . VAL B 1 139 ? 29.338 -2.146 6.252 1.00 53.36 139 VAL B CA 1
ATOM 2458 C C . VAL B 1 139 ? 30.661 -1.659 6.822 1.00 53.60 139 VAL B C 1
ATOM 2459 O O . VAL B 1 139 ? 31.395 -2.420 7.453 1.00 53.35 139 VAL B O 1
ATOM 2463 N N . THR B 1 140 ? 30.964 -0.385 6.588 1.00 49.71 140 THR B N 1
ATOM 2464 C CA . THR B 1 140 ? 32.204 0.210 7.072 1.00 52.41 140 THR B CA 1
ATOM 2465 C C . THR B 1 140 ? 32.037 0.734 8.495 1.00 54.07 140 THR B C 1
ATOM 2466 O O . THR B 1 140 ? 32.870 1.495 8.990 1.00 57.42 140 THR B O 1
ATOM 2470 N N . GLU B 1 141 ? 30.954 0.319 9.146 1.00 52.71 141 GLU B N 1
ATOM 2471 C CA . GLU B 1 141 ? 30.661 0.747 10.509 1.00 50.19 141 GLU B CA 1
ATOM 2472 C C . GLU B 1 141 ? 30.823 -0.403 11.493 1.00 49.61 141 GLU B C 1
ATOM 2473 O O . GLU B 1 141 ? 30.626 -0.231 12.694 1.00 51.17 141 GLU B O 1
ATOM 2479 N N . GLY B 1 142 ? 31.178 -1.577 10.978 1.00 55.50 142 GLY B N 1
ATOM 2480 C CA . GLY B 1 142 ? 31.302 -2.767 11.803 1.00 53.49 142 GLY B CA 1
ATOM 2481 C C . GLY B 1 142 ? 30.103 -3.683 11.644 1.00 53.14 142 GLY B C 1
ATOM 2482 O O . GLY B 1 142 ? 28.983 -3.217 11.443 1.00 50.55 142 GLY B O 1
ATOM 2483 N N . ASP B 1 143 ? 30.335 -4.989 11.733 1.00 50.55 143 ASP B N 1
ATOM 2484 C CA . ASP B 1 143 ? 29.266 -5.963 11.540 1.00 47.72 143 ASP B CA 1
ATOM 2485 C C . ASP B 1 143 ? 28.453 -6.205 12.804 1.00 51.47 143 ASP B C 1
ATOM 2486 O O . ASP B 1 143 ? 27.536 -7.032 12.809 1.00 53.13 143 ASP B O 1
ATOM 2491 N N . ASP B 1 144 ? 28.796 -5.488 13.872 1.00 48.66 144 ASP B N 1
ATOM 2492 C CA . ASP B 1 144 ? 28.044 -5.563 15.118 1.00 48.58 144 ASP B CA 1
ATOM 2493 C C . ASP B 1 144 ? 27.329 -4.247 15.410 1.00 48.34 144 ASP B C 1
ATOM 2494 O O . ASP B 1 144 ? 26.740 -4.067 16.480 1.00 49.23 144 ASP B O 1
ATOM 2499 N N . VAL B 1 145 ? 27.385 -3.322 14.458 1.00 47.93 145 VAL B N 1
ATOM 2500 C CA . VAL B 1 145 ? 26.703 -2.042 14.622 1.00 49.26 145 VAL B CA 1
ATOM 2501 C C . VAL B 1 145 ? 25.211 -2.262 14.853 1.00 40.42 145 VAL B C 1
ATOM 2502 O O . VAL B 1 145 ? 24.575 -1.551 15.629 1.00 40.50 145 VAL B O 1
ATOM 2506 N N . VAL B 1 146 ? 24.659 -3.263 14.184 1.00 39.37 146 VAL B N 1
ATOM 2507 C CA . VAL B 1 146 ? 23.249 -3.575 14.332 1.00 40.97 146 VAL B CA 1
ATOM 2508 C C . VAL B 1 146 ? 22.913 -3.977 15.762 1.00 36.72 146 VAL B C 1
ATOM 2509 O O . VAL B 1 146 ? 21.955 -3.466 16.336 1.00 36.99 146 VAL B O 1
ATOM 2513 N N . GLU B 1 147 ? 23.708 -4.883 16.332 1.00 41.93 147 GLU B N 1
ATOM 2514 C CA . GLU B 1 147 ? 23.422 -5.439 17.659 1.00 43.53 147 GLU B CA 1
ATOM 2515 C C . GLU B 1 147 ? 23.703 -4.453 18.790 1.00 37.77 147 GLU B C 1
ATOM 2516 O O . GLU B 1 147 ? 23.136 -4.565 19.873 1.00 37.98 147 GLU B O 1
ATOM 2522 N N . LYS B 1 148 ? 24.583 -3.494 18.524 1.00 41.52 148 LYS B N 1
ATOM 2523 C CA . LYS B 1 148 ? 24.900 -2.438 19.473 1.00 36.49 148 LYS B CA 1
ATOM 2524 C C . LYS B 1 148 ? 23.794 -1.383 19.551 1.00 39.35 148 LYS B C 1
ATOM 2525 O O . LYS B 1 148 ? 23.702 -0.636 20.529 1.00 39.59 148 LYS B O 1
ATOM 2531 N N . HIS B 1 149 ? 22.951 -1.324 18.524 1.00 40.06 149 HIS B N 1
ATOM 2532 C CA . HIS B 1 149 ? 21.933 -0.281 18.434 1.00 30.79 149 HIS B CA 1
ATOM 2533 C C . HIS B 1 149 ? 20.548 -0.826 18.138 1.00 29.68 149 HIS B C 1
ATOM 2534 O O . HIS B 1 149 ? 19.916 -0.420 17.172 1.00 33.28 149 HIS B O 1
ATOM 2541 N N . PRO B 1 150 ? 20.065 -1.744 18.979 1.00 33.77 150 PRO B N 1
ATOM 2542 C CA . PRO B 1 150 ? 18.749 -2.359 18.788 1.00 35.52 150 PRO B CA 1
ATOM 2543 C C . PRO B 1 150 ? 17.598 -1.355 18.780 1.00 32.01 150 PRO B C 1
ATOM 2544 O O . PRO B 1 150 ? 16.644 -1.510 18.023 1.00 37.25 150 PRO B O 1
ATOM 2548 N N . GLU B 1 151 ? 17.677 -0.340 19.624 1.00 30.44 151 GLU B N 1
ATOM 2549 C CA . GLU B 1 151 ? 16.564 0.587 19.784 1.00 31.16 151 GLU B CA 1
ATOM 2550 C C . GLU B 1 151 ? 16.159 1.245 18.465 1.00 31.29 151 GLU B C 1
ATOM 2551 O O . GLU B 1 151 ? 14.978 1.277 18.115 1.00 30.02 151 GLU B O 1
ATOM 2557 N N . ILE B 1 152 ? 17.133 1.759 17.725 1.00 29.51 152 ILE B N 1
ATOM 2558 C CA . ILE B 1 152 ? 16.809 2.427 16.469 1.00 28.54 152 ILE B CA 1
ATOM 2559 C C . ILE B 1 152 ? 16.436 1.432 15.359 1.00 31.33 152 ILE B C 1
ATOM 2560 O O . ILE B 1 152 ? 15.496 1.664 14.593 1.00 32.36 152 ILE B O 1
ATOM 2565 N N . PHE B 1 153 ? 17.154 0.317 15.287 1.00 28.50 153 PHE B N 1
ATOM 2566 C CA . PHE B 1 153 ? 16.874 -0.692 14.270 1.00 31.94 153 PHE B CA 1
ATOM 2567 C C . PHE B 1 153 ? 15.514 -1.341 14.494 1.00 34.89 153 PHE B C 1
ATOM 2568 O O . PHE B 1 153 ? 14.981 -2.016 13.614 1.00 37.77 153 PHE B O 1
ATOM 2576 N N . ARG B 1 154 ? 14.951 -1.106 15.671 1.00 32.25 154 ARG B N 1
ATOM 2577 C CA . ARG B 1 154 ? 13.671 -1.685 16.046 1.00 38.05 154 ARG B CA 1
ATOM 2578 C C . ARG B 1 154 ? 12.501 -0.845 15.531 1.00 41.86 154 ARG B C 1
ATOM 2579 O O . ARG B 1 154 ? 11.384 -1.346 15.403 1.00 42.56 154 ARG B O 1
ATOM 2587 N N . VAL B 1 155 ? 12.752 0.428 15.226 1.00 35.67 155 VAL B N 1
ATOM 2588 C CA . VAL B 1 155 ? 11.680 1.286 14.717 1.00 38.93 155 VAL B CA 1
ATOM 2589 C C . VAL B 1 155 ? 11.657 1.345 13.189 1.00 39.30 155 VAL B C 1
ATOM 2590 O O . VAL B 1 155 ? 10.739 1.913 12.599 1.00 37.02 155 VAL B O 1
ATOM 2594 N N . ALA B 1 156 ? 12.664 0.752 12.553 1.00 40.14 156 ALA B N 1
ATOM 2595 C CA . ALA B 1 156 ? 12.769 0.791 11.099 1.00 37.79 156 ALA B CA 1
ATOM 2596 C C . ALA B 1 156 ? 11.650 0.000 10.441 1.00 38.81 156 ALA B C 1
ATOM 2597 O O . ALA B 1 156 ? 11.196 -1.009 10.977 1.00 40.82 156 ALA B O 1
ATOM 2599 N N . ASP B 1 157 ? 11.188 0.487 9.294 1.00 40.46 157 ASP B N 1
ATOM 2600 C CA . ASP B 1 157 ? 10.280 -0.270 8.444 1.00 43.24 157 ASP B CA 1
ATOM 2601 C C . ASP B 1 157 ? 11.142 -0.977 7.420 1.00 43.00 157 ASP B C 1
ATOM 2602 O O . ASP B 1 157 ? 10.793 -2.041 6.920 1.00 45.95 157 ASP B O 1
ATOM 2607 N N . LEU B 1 158 ? 12.280 -0.360 7.119 1.00 41.66 158 LEU B N 1
ATOM 2608 C CA . LEU B 1 158 ? 13.237 -0.903 6.169 1.00 44.88 158 LEU B CA 1
ATOM 2609 C C . LEU B 1 158 ? 14.641 -0.600 6.643 1.00 44.34 158 LEU B C 1
ATOM 2610 O O . LEU B 1 158 ? 14.916 0.494 7.139 1.00 44.86 158 LEU B O 1
ATOM 2615 N N . ILE B 1 159 ? 15.527 -1.576 6.487 1.00 47.74 159 ILE B N 1
ATOM 2616 C CA . ILE B 1 159 ? 16.920 -1.415 6.866 1.00 43.30 159 ILE B CA 1
ATOM 2617 C C . ILE B 1 159 ? 17.786 -1.603 5.638 1.00 44.06 159 ILE B C 1
ATOM 2618 O O . ILE B 1 159 ? 17.646 -2.594 4.920 1.00 43.10 159 ILE B O 1
ATOM 2623 N N . VAL B 1 160 ? 18.684 -0.654 5.405 1.00 39.70 160 VAL B N 1
ATOM 2624 C CA . VAL B 1 160 ? 19.549 -0.702 4.236 1.00 48.82 160 VAL B CA 1
ATOM 2625 C C . VAL B 1 160 ? 21.001 -0.906 4.622 1.00 45.78 160 VAL B C 1
ATOM 2626 O O . VAL B 1 160 ? 21.643 -0.004 5.156 1.00 46.60 160 VAL B O 1
ATOM 2630 N N . ILE B 1 161 ? 21.516 -2.096 4.353 1.00 44.41 161 ILE B N 1
ATOM 2631 C CA . ILE B 1 161 ? 22.943 -2.329 4.484 1.00 50.89 161 ILE B CA 1
ATOM 2632 C C . ILE B 1 161 ? 23.606 -1.894 3.180 1.00 48.84 161 ILE B C 1
ATOM 2633 O O . ILE B 1 161 ? 23.335 -2.450 2.117 1.00 49.53 161 ILE B O 1
ATOM 2638 N N . ASN B 1 162 ? 24.468 -0.889 3.282 1.00 48.22 162 ASN B N 1
ATOM 2639 C CA . ASN B 1 162 ? 25.009 -0.184 2.127 1.00 54.11 162 ASN B CA 1
ATOM 2640 C C . ASN B 1 162 ? 26.521 -0.377 1.988 1.00 54.14 162 ASN B C 1
ATOM 2641 O O . ASN B 1 162 ? 27.202 -0.738 2.95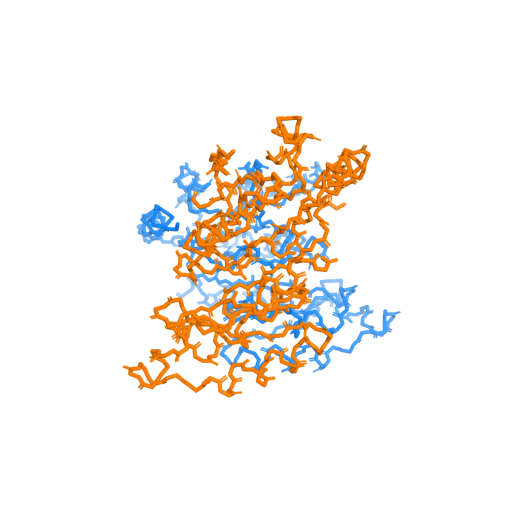3 1.00 50.54 162 ASN B O 1
ATOM 2646 N N . LYS B 1 163 ? 27.036 -0.141 0.784 1.00 53.80 163 LYS B N 1
ATOM 2647 C CA . LYS B 1 163 ? 28.460 -0.302 0.498 1.00 54.07 163 LYS B CA 1
ATOM 2648 C C . LYS B 1 163 ? 28.921 -1.746 0.687 1.00 51.03 163 LYS B C 1
ATOM 2649 O O . LYS B 1 163 ? 30.069 -1.992 1.055 1.00 49.92 163 LYS B O 1
ATOM 2655 N N . VAL B 1 164 ? 28.023 -2.693 0.427 1.00 50.52 164 VAL B N 1
ATOM 2656 C CA . VAL B 1 164 ? 28.298 -4.113 0.643 1.00 50.88 164 VAL B CA 1
ATOM 2657 C C . VAL B 1 164 ? 29.537 -4.603 -0.104 1.00 57.09 164 VAL B C 1
ATOM 2658 O O . VAL B 1 164 ? 30.232 -5.508 0.357 1.00 53.97 164 VAL B O 1
ATOM 2662 N N . ALA B 1 165 ? 29.805 -4.007 -1.262 1.00 57.90 165 ALA B N 1
ATOM 2663 C CA . ALA B 1 165 ? 30.929 -4.427 -2.092 1.00 59.98 165 ALA B CA 1
ATOM 2664 C C . ALA B 1 165 ? 32.263 -4.185 -1.392 1.00 58.63 165 ALA B C 1
ATOM 2665 O O . ALA B 1 165 ? 33.309 -4.644 -1.853 1.00 59.24 165 ALA B O 1
ATOM 2667 N N . LEU B 1 166 ? 32.220 -3.466 -0.276 1.00 53.38 166 LEU B N 1
ATOM 2668 C CA . LEU B 1 166 ? 33.429 -3.173 0.482 1.00 58.13 166 LEU B CA 1
ATOM 2669 C C . LEU B 1 166 ? 33.518 -4.055 1.720 1.00 58.48 166 LEU B C 1
ATOM 2670 O O . LEU B 1 166 ? 34.477 -3.970 2.488 1.00 59.30 166 LEU B O 1
ATOM 2675 N N . ALA B 1 167 ? 32.513 -4.906 1.901 1.00 56.48 167 ALA B N 1
ATOM 2676 C CA . ALA B 1 167 ? 32.450 -5.792 3.056 1.00 54.81 167 ALA B CA 1
ATOM 2677 C C . ALA B 1 167 ? 33.723 -6.616 3.201 1.00 61.58 167 ALA B C 1
ATOM 2678 O O . ALA B 1 167 ? 34.320 -6.674 4.277 1.00 62.74 167 ALA B O 1
ATOM 2680 N N . GLU B 1 168 ? 34.137 -7.251 2.111 1.00 60.36 168 GLU B N 1
ATOM 2681 C CA . GLU B 1 168 ? 35.294 -8.134 2.141 1.00 64.36 168 GLU B CA 1
ATOM 2682 C C . GLU B 1 168 ? 36.591 -7.353 2.329 1.00 62.93 168 GLU B C 1
ATOM 2683 O O . GLU B 1 168 ? 37.461 -7.755 3.101 1.00 60.33 168 GLU B O 1
ATOM 2689 N N . ALA B 1 169 ? 36.711 -6.231 1.628 1.00 67.38 169 ALA B N 1
ATOM 2690 C CA . ALA B 1 169 ? 37.910 -5.402 1.705 1.00 62.87 169 ALA B CA 1
ATOM 2691 C C . ALA B 1 169 ? 38.055 -4.700 3.058 1.00 66.49 169 ALA B C 1
ATOM 2692 O O . ALA B 1 169 ? 39.067 -4.048 3.319 1.00 69.30 169 ALA B O 1
ATOM 2694 N N . VAL B 1 170 ? 37.046 -4.834 3.914 1.00 64.09 170 VAL B N 1
ATOM 2695 C CA . VAL B 1 170 ? 37.087 -4.213 5.236 1.00 64.40 170 VAL B CA 1
ATOM 2696 C C . VAL B 1 170 ? 36.936 -5.266 6.330 1.00 65.20 170 VAL B C 1
ATOM 2697 O O . VAL B 1 170 ? 37.113 -4.981 7.518 1.00 65.66 170 VAL B O 1
ATOM 2701 N N . GLY B 1 171 ? 36.612 -6.487 5.918 1.00 65.88 171 GLY B N 1
ATOM 2702 C CA . GLY B 1 171 ? 36.466 -7.594 6.846 1.00 66.63 171 GLY B CA 1
ATOM 2703 C C . GLY B 1 171 ? 35.184 -7.534 7.652 1.00 63.16 171 GLY B C 1
ATOM 2704 O O . GLY B 1 171 ? 35.192 -7.753 8.863 1.00 67.57 171 GLY B O 1
ATOM 2705 N N . ALA B 1 172 ? 34.076 -7.237 6.980 1.00 59.60 172 ALA B N 1
ATOM 2706 C CA . ALA B 1 172 ? 32.783 -7.162 7.650 1.00 58.17 172 ALA B CA 1
ATOM 2707 C C . ALA B 1 172 ? 31.859 -8.286 7.205 1.00 52.72 172 ALA B C 1
ATOM 2708 O O . ALA B 1 172 ? 31.576 -8.440 6.019 1.00 55.25 172 ALA B O 1
ATOM 2710 N N . ASP B 1 173 ? 31.391 -9.066 8.171 1.00 55.87 173 ASP B N 1
ATOM 2711 C CA . ASP B 1 173 ? 30.484 -10.171 7.903 1.00 52.31 173 ASP B CA 1
ATOM 2712 C C . ASP B 1 173 ? 29.065 -9.663 7.654 1.00 52.54 173 ASP B C 1
ATOM 2713 O O . ASP B 1 173 ? 28.301 -9.427 8.594 1.00 49.42 173 ASP B O 1
ATOM 2718 N N . VAL B 1 174 ? 28.721 -9.504 6.380 1.00 47.72 174 VAL B N 1
ATOM 2719 C CA . VAL B 1 174 ? 27.417 -8.985 5.984 1.00 49.23 174 VAL B CA 1
ATOM 2720 C C . VAL B 1 174 ? 26.274 -9.888 6.428 1.00 51.70 174 VAL B C 1
ATOM 2721 O O . VAL B 1 174 ? 25.201 -9.408 6.797 1.00 49.11 174 VAL B O 1
ATOM 2725 N N . GLU B 1 175 ? 26.505 -11.197 6.382 1.00 50.50 175 GLU B N 1
ATOM 2726 C CA . GLU B 1 175 ? 25.488 -12.160 6.788 1.00 49.64 175 GLU B CA 1
ATOM 2727 C C . GLU B 1 175 ? 25.153 -11.983 8.262 1.00 46.33 175 GLU B C 1
ATOM 2728 O O . GLU B 1 175 ? 24.012 -12.177 8.681 1.00 43.71 175 GLU B O 1
ATOM 2734 N N . LYS B 1 176 ? 26.164 -11.609 9.041 1.00 48.87 176 LYS B N 1
ATOM 2735 C CA . LYS B 1 176 ? 25.995 -11.337 10.462 1.00 49.67 176 LYS B CA 1
ATOM 2736 C C . LYS B 1 176 ? 25.054 -10.149 10.663 1.00 45.01 176 LYS B C 1
ATOM 2737 O O . LYS B 1 176 ? 24.127 -10.203 11.470 1.00 44.66 176 LYS B O 1
ATOM 2743 N N . MET B 1 177 ? 25.296 -9.080 9.911 1.00 46.75 177 MET B N 1
ATOM 2744 C CA . MET B 1 177 ? 24.500 -7.863 10.023 1.00 45.73 177 MET B CA 1
ATOM 2745 C C . MET B 1 177 ? 23.031 -8.158 9.789 1.00 42.90 177 MET B C 1
ATOM 2746 O O . MET B 1 177 ? 22.169 -7.683 10.528 1.00 42.45 177 MET B O 1
ATOM 2751 N N . LYS B 1 178 ? 22.755 -8.947 8.756 1.00 42.75 178 LYS B N 1
ATOM 2752 C CA . LYS B 1 178 ? 21.387 -9.317 8.416 1.00 48.06 178 LYS B CA 1
ATOM 2753 C C . LYS B 1 178 ? 20.714 -10.106 9.525 1.00 43.72 178 LYS B C 1
ATOM 2754 O O . LYS B 1 178 ? 19.586 -9.807 9.917 1.00 47.64 178 LYS B O 1
ATOM 2760 N N . ALA B 1 179 ? 21.407 -11.124 10.016 1.00 41.67 179 ALA B N 1
ATOM 2761 C CA . ALA B 1 179 ? 20.852 -11.983 11.049 1.00 44.51 179 ALA B CA 1
ATOM 2762 C C . ALA B 1 179 ? 20.506 -11.140 12.265 1.00 44.43 179 ALA B C 1
ATOM 2763 O O . ALA B 1 179 ? 19.433 -11.289 12.851 1.00 44.74 179 ALA B O 1
ATOM 2765 N N . ASP B 1 180 ? 21.422 -10.250 12.634 1.00 43.96 180 ASP B N 1
ATOM 2766 C CA . ASP B 1 180 ? 21.203 -9.345 13.756 1.00 43.93 180 ASP B CA 1
ATOM 2767 C C . ASP B 1 180 ? 19.959 -8.497 13.535 1.00 42.58 180 ASP B C 1
ATOM 2768 O O . ASP B 1 180 ? 19.148 -8.325 14.442 1.00 43.77 180 ASP B O 1
ATOM 2773 N N . ALA B 1 181 ? 19.800 -7.997 12.315 1.00 45.18 181 ALA B N 1
ATOM 2774 C CA . ALA B 1 181 ? 18.641 -7.184 11.971 1.00 46.70 181 ALA B CA 1
ATOM 2775 C C . ALA B 1 181 ? 17.355 -8.002 12.005 1.00 47.08 181 ALA B C 1
ATOM 2776 O O . ALA B 1 181 ? 16.335 -7.540 12.511 1.00 49.57 181 ALA B O 1
ATOM 2778 N N . LYS B 1 182 ? 17.400 -9.217 11.469 1.00 45.21 182 LYS B N 1
ATOM 2779 C CA . LYS B 1 182 ? 16.206 -10.058 11.445 1.00 51.72 182 LYS B CA 1
ATOM 2780 C C . LYS B 1 182 ? 15.808 -10.492 12.855 1.00 50.05 182 LYS B C 1
ATOM 2781 O O . LYS B 1 182 ? 14.621 -10.591 13.171 1.00 50.35 182 LYS B O 1
ATOM 2787 N N . LEU B 1 183 ? 16.803 -10.751 13.695 1.00 46.24 183 LEU B N 1
ATOM 2788 C CA . LEU B 1 183 ? 16.544 -11.085 15.087 1.00 52.94 183 LEU B CA 1
ATOM 2789 C C . LEU B 1 183 ? 15.807 -9.938 15.767 1.00 53.12 183 LEU B C 1
ATOM 2790 O O . LEU B 1 183 ? 14.758 -10.132 16.382 1.00 50.99 183 LEU B O 1
ATOM 2795 N N . ILE B 1 184 ? 16.367 -8.739 15.641 1.00 54.92 184 ILE B N 1
ATOM 2796 C CA . ILE B 1 184 ? 15.820 -7.554 16.294 1.00 54.49 184 ILE B CA 1
ATOM 2797 C C . ILE B 1 184 ? 14.512 -7.075 15.659 1.00 53.42 184 ILE B C 1
ATOM 2798 O O . ILE B 1 184 ? 13.588 -6.672 16.368 1.00 47.62 184 ILE B O 1
ATOM 2803 N N . ASN B 1 185 ? 14.432 -7.140 14.330 1.00 46.17 185 ASN B N 1
ATOM 2804 C CA . ASN B 1 185 ? 13.282 -6.602 13.607 1.00 51.57 185 ASN B CA 1
ATOM 2805 C C . ASN B 1 185 ? 12.811 -7.504 12.463 1.00 53.88 185 ASN B C 1
ATOM 2806 O O . ASN B 1 185 ? 13.118 -7.256 11.293 1.00 48.26 185 ASN B O 1
ATOM 2811 N N . PRO B 1 186 ? 12.045 -8.550 12.805 1.00 54.30 186 PRO B N 1
ATOM 2812 C CA . PRO B 1 186 ? 11.544 -9.547 11.850 1.00 55.34 186 PRO B CA 1
ATOM 2813 C C . PRO B 1 186 ? 10.753 -8.942 10.688 1.00 59.87 186 PRO B C 1
ATOM 2814 O O . PRO B 1 186 ? 11.051 -9.249 9.532 1.00 63.45 186 PRO B O 1
ATOM 2818 N N . ARG B 1 187 ? 9.773 -8.093 10.989 1.00 59.60 187 ARG B N 1
ATOM 2819 C CA . ARG B 1 187 ? 8.886 -7.546 9.961 1.00 62.66 187 ARG B CA 1
ATOM 2820 C C . ARG B 1 187 ? 9.550 -6.537 9.025 1.00 60.75 187 ARG B C 1
ATOM 2821 O O . ARG B 1 187 ? 9.038 -6.266 7.939 1.00 61.59 187 ARG B O 1
ATOM 2829 N N . ALA B 1 188 ? 10.671 -5.962 9.442 1.00 55.27 188 ALA B N 1
ATOM 2830 C CA . ALA B 1 188 ? 11.328 -4.960 8.612 1.00 55.15 188 ALA B CA 1
ATOM 2831 C C . ALA B 1 188 ? 11.825 -5.580 7.316 1.00 52.93 188 ALA B C 1
ATOM 2832 O O . ALA B 1 188 ? 12.224 -6.743 7.283 1.00 55.16 188 ALA B O 1
ATOM 2834 N N . LYS B 1 189 ? 11.793 -4.803 6.243 1.00 49.48 189 LYS B N 1
ATOM 2835 C CA . LYS B 1 189 ? 12.384 -5.243 4.991 1.00 55.98 189 LYS B CA 1
ATOM 2836 C C . LYS B 1 189 ? 13.874 -4.919 4.996 1.00 51.48 189 LYS B C 1
ATOM 2837 O O . LYS B 1 189 ? 14.304 -3.920 5.580 1.00 51.06 189 LYS B O 1
ATOM 2843 N N . ILE B 1 190 ? 14.663 -5.777 4.362 1.00 48.48 190 ILE B N 1
ATOM 2844 C CA . ILE B 1 190 ? 16.103 -5.581 4.318 1.00 48.32 190 ILE B CA 1
ATOM 2845 C C . ILE B 1 190 ? 16.600 -5.553 2.881 1.00 50.85 190 ILE B C 1
ATOM 2846 O O . ILE B 1 190 ? 16.138 -6.318 2.035 1.00 48.75 190 ILE B O 1
ATOM 2851 N N . ILE B 1 191 ? 17.536 -4.655 2.608 1.00 46.44 191 ILE B N 1
ATOM 2852 C CA . ILE B 1 191 ? 18.120 -4.545 1.287 1.00 48.67 191 ILE B CA 1
ATOM 2853 C C . ILE B 1 191 ? 19.627 -4.460 1.402 1.00 54.68 191 ILE B C 1
ATOM 2854 O O . ILE B 1 191 ? 20.154 -3.752 2.257 1.00 46.89 191 ILE B O 1
ATOM 2859 N N . GLU B 1 192 ? 20.319 -5.197 0.541 1.00 59.31 192 GLU B N 1
ATOM 2860 C CA . GLU B 1 192 ? 21.762 -5.076 0.451 1.00 56.97 192 GLU B CA 1
ATOM 2861 C C . GLU B 1 192 ? 22.068 -4.121 -0.692 1.00 52.21 192 GLU B C 1
ATOM 2862 O O . GLU B 1 192 ? 21.618 -4.325 -1.820 1.00 56.15 192 GLU B O 1
ATOM 2868 N N . MET B 1 193 ? 22.822 -3.069 -0.395 1.00 50.37 193 MET B N 1
ATOM 2869 C CA . MET B 1 193 ? 22.993 -1.983 -1.350 1.00 54.00 193 MET B CA 1
ATOM 2870 C C . MET B 1 193 ? 24.436 -1.539 -1.525 1.00 57.05 193 MET B C 1
ATOM 2871 O O . MET B 1 193 ? 25.212 -1.490 -0.571 1.00 56.47 193 MET B O 1
ATOM 2876 N N . ASP B 1 194 ? 24.782 -1.223 -2.766 1.00 58.35 194 ASP B N 1
ATOM 2877 C CA . ASP B 1 194 ? 26.055 -0.604 -3.086 1.00 58.97 194 ASP B CA 1
ATOM 2878 C C . ASP B 1 194 ? 25.837 0.266 -4.314 1.00 64.05 194 ASP B C 1
ATOM 2879 O O . ASP B 1 194 ? 25.385 -0.219 -5.351 1.00 64.92 194 ASP B O 1
ATOM 2884 N N . LEU B 1 195 ? 26.140 1.554 -4.190 1.00 61.52 195 LEU B N 1
ATOM 2885 C CA . LEU B 1 195 ? 25.865 2.501 -5.265 1.00 70.10 195 LEU B CA 1
ATOM 2886 C C . LEU B 1 195 ? 26.965 2.532 -6.328 1.00 70.56 195 LEU B C 1
ATOM 2887 O O . LEU B 1 195 ? 26.732 2.967 -7.456 1.00 68.29 195 LEU B O 1
ATOM 2892 N N . LYS B 1 196 ? 28.157 2.063 -5.966 1.00 70.90 196 LYS B N 1
ATOM 2893 C CA . LYS B 1 196 ? 29.255 1.941 -6.920 1.00 71.00 196 LYS B CA 1
ATOM 2894 C C . LYS B 1 196 ? 28.934 0.874 -7.965 1.00 68.86 196 LYS B C 1
ATOM 2895 O O . LYS B 1 196 ? 29.591 0.784 -9.002 1.00 72.01 196 LYS B O 1
ATOM 2901 N N . THR B 1 197 ? 27.919 0.065 -7.676 1.00 69.88 197 THR B N 1
ATOM 2902 C CA . THR B 1 197 ? 27.523 -1.036 -8.543 1.00 66.61 197 THR B CA 1
ATOM 2903 C C . THR B 1 197 ? 26.013 -1.047 -8.739 1.00 65.89 197 THR B C 1
ATOM 2904 O O . THR B 1 197 ? 25.463 -1.978 -9.330 1.00 74.53 197 THR B O 1
ATOM 2908 N N . GLY B 1 198 ? 25.346 -0.014 -8.234 1.00 62.18 198 GLY B N 1
ATOM 2909 C CA . GLY B 1 198 ? 23.898 0.043 -8.277 1.00 60.61 198 GLY B CA 1
ATOM 2910 C C . GLY B 1 198 ? 23.283 -1.231 -7.726 1.00 60.78 198 GLY B C 1
ATOM 2911 O O . GLY B 1 198 ? 22.207 -1.647 -8.150 1.00 56.39 198 GLY B O 1
ATOM 2912 N N . LYS B 1 199 ? 23.979 -1.854 -6.780 1.00 59.19 199 LYS B N 1
ATOM 2913 C CA . LYS B 1 199 ? 23.517 -3.095 -6.174 1.00 60.34 199 LYS B CA 1
ATOM 2914 C C . LYS B 1 199 ? 22.443 -2.822 -5.132 1.00 55.45 199 LYS B C 1
ATOM 2915 O O . LYS B 1 199 ? 22.676 -2.097 -4.172 1.00 54.21 199 LYS B O 1
ATOM 2921 N N . GLY B 1 200 ? 21.269 -3.411 -5.324 1.00 53.05 200 GLY B N 1
ATOM 2922 C CA . GLY B 1 200 ? 20.162 -3.218 -4.408 1.00 54.12 200 GLY B CA 1
ATOM 2923 C C . GLY B 1 200 ? 19.477 -1.878 -4.601 1.00 55.06 200 GLY B C 1
ATOM 2924 O O . GLY B 1 200 ? 18.373 -1.658 -4.103 1.00 50.93 200 GLY B O 1
ATOM 2925 N N . PHE B 1 201 ? 20.128 -0.977 -5.329 1.00 52.39 201 PHE B N 1
ATOM 2926 C CA . PHE B 1 201 ? 19.560 0.348 -5.558 1.00 58.57 201 PHE B CA 1
ATOM 2927 C C . PHE B 1 201 ? 18.221 0.306 -6.295 1.00 57.47 201 PHE B C 1
ATOM 2928 O O . PHE B 1 201 ? 17.463 1.276 -6.271 1.00 61.01 201 PHE B O 1
ATOM 2936 N N . GLU B 1 202 ? 17.926 -0.818 -6.938 1.00 59.08 202 GLU B N 1
ATOM 2937 C CA . GLU B 1 202 ? 16.698 -0.940 -7.718 1.00 63.86 202 GLU B CA 1
ATOM 2938 C C . GLU B 1 202 ? 15.510 -1.356 -6.856 1.00 59.34 202 GLU B C 1
ATOM 2939 O O . GLU B 1 202 ? 14.411 -0.824 -7.006 1.00 60.55 202 GLU B O 1
ATOM 2945 N N . GLU B 1 203 ? 15.731 -2.312 -5.961 1.00 57.31 203 GLU B N 1
ATOM 2946 C CA . GLU B 1 203 ? 14.684 -2.734 -5.036 1.00 61.92 203 GLU B CA 1
ATOM 2947 C C . GLU B 1 203 ? 14.348 -1.622 -4.039 1.00 67.29 203 GLU B C 1
ATOM 2948 O O . GLU B 1 203 ? 13.260 -1.601 -3.459 1.00 69.05 203 GLU B O 1
ATOM 2954 N N . TRP B 1 204 ? 15.289 -0.700 -3.848 1.00 62.96 204 TRP B N 1
ATOM 2955 C CA . TRP B 1 204 ? 15.040 0.510 -3.069 1.00 63.29 204 TRP B CA 1
ATOM 2956 C C . TRP B 1 204 ? 13.973 1.350 -3.763 1.00 61.66 204 TRP B C 1
ATOM 2957 O O . TRP B 1 204 ? 13.102 1.930 -3.119 1.00 60.16 204 TRP B O 1
ATOM 2968 N N . ILE B 1 205 ? 14.047 1.401 -5.089 1.00 66.64 205 ILE B N 1
ATOM 2969 C CA . ILE B 1 205 ? 13.019 2.046 -5.896 1.00 63.04 205 ILE B CA 1
ATOM 2970 C C . ILE B 1 205 ? 11.710 1.265 -5.822 1.00 60.09 205 ILE B C 1
ATOM 2971 O O . ILE B 1 205 ? 10.649 1.846 -5.613 1.00 61.27 205 ILE B O 1
ATOM 2976 N N . ASP B 1 206 ? 11.790 -0.052 -5.988 1.00 61.73 206 ASP B N 1
ATOM 2977 C CA . ASP B 1 206 ? 10.610 -0.904 -5.898 1.00 65.22 206 ASP B CA 1
ATOM 2978 C C . ASP B 1 206 ? 9.853 -0.575 -4.624 1.00 61.50 206 ASP B C 1
ATOM 2979 O O . ASP B 1 206 ? 8.623 -0.542 -4.606 1.00 57.84 206 ASP B O 1
ATOM 2984 N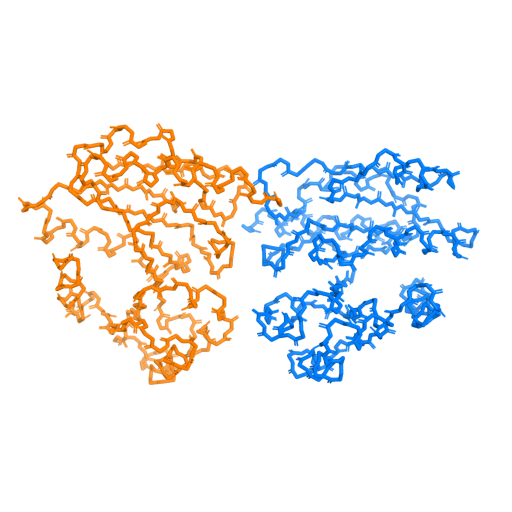 N . PHE B 1 207 ? 10.612 -0.331 -3.560 1.00 64.14 207 PHE B N 1
ATOM 2985 C CA . PHE B 1 207 ? 10.051 0.029 -2.266 1.00 59.25 207 PHE B CA 1
ATOM 2986 C C . PHE B 1 207 ? 9.340 1.377 -2.329 1.00 58.73 207 PHE B C 1
ATOM 2987 O O . PHE B 1 207 ? 8.127 1.461 -2.112 1.00 54.75 207 PHE B O 1
ATOM 2995 N N . LEU B 1 208 ? 10.103 2.428 -2.620 1.00 58.25 208 LEU B N 1
ATOM 2996 C CA . LEU B 1 208 ? 9.535 3.760 -2.772 1.00 60.33 208 LEU B CA 1
ATOM 2997 C C . LEU B 1 208 ? 8.268 3.665 -3.609 1.00 64.42 208 LEU B C 1
ATOM 2998 O O . LEU B 1 208 ? 7.183 4.028 -3.153 1.00 63.14 208 LEU B O 1
ATOM 3003 N N . ARG B 1 209 ? 8.424 3.162 -4.834 1.00 63.03 209 ARG B N 1
ATOM 3004 C CA . ARG B 1 209 ? 7.317 2.990 -5.772 1.00 66.13 209 ARG B CA 1
ATOM 3005 C C . ARG B 1 209 ? 6.022 2.581 -5.071 1.00 66.28 209 ARG B C 1
ATOM 3006 O O . ARG B 1 209 ? 4.995 3.245 -5.217 1.00 69.04 209 ARG B O 1
ATOM 3014 N N . GLY B 1 210 ? 6.075 1.494 -4.308 1.00 56.08 210 GLY B N 1
ATOM 3015 C CA . GLY B 1 210 ? 4.907 1.018 -3.590 1.00 63.45 210 GLY B CA 1
ATOM 3016 C C . GLY B 1 210 ? 4.356 2.049 -2.622 1.00 69.91 210 GLY B C 1
ATOM 3017 O O . GLY B 1 210 ? 3.162 2.072 -2.319 1.00 74.60 210 GLY B O 1
ATOM 3018 N N . ILE B 1 211 ? 5.092 2.895 -2.115 1.00 68.57 211 ILE B N 1
#

Nearest PDB structures (foldseek):
  2wsm-assembly1_A  TM=1.005E+00  e=2.773E-42  Archaeoglobus fulgidus DSM 4304
  2wsm-assembly1_B  TM=9.921E-01  e=4.395E-33  Archaeoglobus fulgidus DSM 4304
  2hf9-assembly1_A  TM=9.565E-01  e=5.273E-26  Methanocaldococcus jannaschii
  4lps-assembly2_B  TM=9.148E-01  e=7.667E-22  Helicobacter pylori 26695
  4hi0-assembly1_F  TM=8.525E-01  e=6.488E-14  Helicobacter pylori 26695

Radius of gyration: 22.93 Å; Cα contacts (8 Å, |Δi|>4): 783; chains: 2; bounding box: 46×40×70 Å